Protein AF-A0A7S2XKR5-F1 (afdb_monomer_lite)

Secondary structure (DSSP, 8-state):
-HHHHHHHHHHHHHHHHHHTTBTTHHHHHHHHHHHHHHHHS-----SSS-PPP---TT-HHHHHHHHHHHT---STTSPPP--TT---B----SHHHHHHHHHHHHHHHHHSTTSB-TTT--BHHHHHHHHHHHHHHHHHHHHHH--SSTT-HHHHHHHHHHHHHHHHH--S-HHHHHHHHHHHHHHHHHHHHTEETTEE----S---HHHHS-GGGSTTHHHHHHHH----PPPPSS--THHHHHT-SS----HHHHHHHT-----------S----SS--SS--S-STT--SS-GGGHHHHHHTTGGGSTTTHHHHHHHHHHHT-TTTTTHHHHHHHHHTT--GGG-STTTHHHHHHHHHHHHHHHTHHHHTT-

pLDDT: mean 84.76, std 16.01, range [30.17, 98.88]

Foldseek 3Di:
DVVVVVLVVVLCVLLVCQVLLAECVLVSLLVLLVVCCVQDPPDDDDDDDDDRPNPPPPPPSNVSSLVSLLAGDLDLQFDDDPDPPRFNAYDQFALLNVLSSLLSLLSSLVVFVADARVRHRDHSVVSNVVSVVVLVVSLVCCVVQNALQQLELVSLLSNLQSLLCQLFRDPPCPPSNVSSLVSNLVSLLSQLLQAALLANHDDGPDYDPQQPPDSQSRQNRLLNCVQQVSHPDDHDDDPHSNVSVVVRDRHDHPVVSSVSSPDPDDDDDDDRNGADDDLALDPPDVAGPDPDGLQDPSCLSSCVNSVNCCPLSNVLVSLVVCVVSVCCSYVVVVVQVLVVVVVHHSVNSDPVCNVVCSVCVNVCSCSSCVVVVVVD

Radius of gyration: 22.02 Å; chains: 1; bounding box: 45×70×55 Å

Organism: NCBI:txid420275

Structure (mmCIF, N/CA/C/O backbone):
data_AF-A0A7S2XKR5-F1
#
_entry.id   AF-A0A7S2XKR5-F1
#
loop_
_atom_site.group_PDB
_atom_site.id
_atom_site.type_symbol
_atom_site.label_atom_id
_atom_site.label_alt_id
_atom_site.label_comp_id
_atom_site.label_asym_id
_atom_site.label_entity_id
_atom_site.label_seq_id
_atom_site.pdbx_PDB_ins_code
_atom_site.Cartn_x
_atom_site.Cartn_y
_atom_site.Cartn_z
_atom_site.occupancy
_atom_site.B_iso_or_equiv
_atom_site.auth_seq_id
_atom_site.auth_comp_id
_atom_site.auth_asym_id
_atom_site.auth_atom_id
_atom_site.pdbx_PDB_model_num
ATOM 1 N N . GLU A 1 1 ? 16.674 -12.911 28.841 1.00 35.66 1 GLU A N 1
ATOM 2 C CA . GLU A 1 1 ? 16.712 -11.491 29.253 1.00 35.66 1 GLU A CA 1
ATOM 3 C C . GLU A 1 1 ? 17.075 -10.535 28.113 1.00 35.66 1 GLU A C 1
ATOM 5 O O . GLU A 1 1 ? 16.341 -9.581 27.920 1.00 35.66 1 GLU A O 1
ATOM 10 N N . SER A 1 2 ? 18.117 -10.770 27.301 1.00 37.47 2 SER A N 1
ATOM 11 C CA . SER A 1 2 ? 18.446 -9.859 26.179 1.00 37.47 2 SER A CA 1
ATOM 12 C C . SER A 1 2 ? 17.422 -9.877 25.032 1.00 37.47 2 SER A C 1
ATOM 14 O O . SER A 1 2 ? 17.038 -8.821 24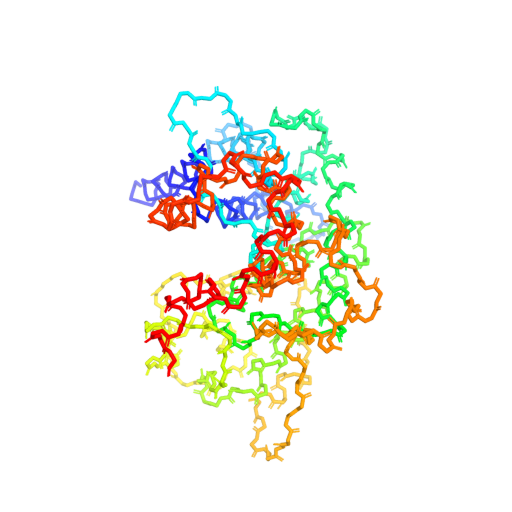.542 1.00 37.47 2 SER A O 1
ATOM 16 N N . ILE A 1 3 ? 16.925 -11.055 24.638 1.00 39.38 3 ILE A N 1
ATOM 17 C CA . ILE A 1 3 ? 15.928 -11.197 23.556 1.00 39.38 3 ILE A CA 1
ATOM 18 C C . ILE A 1 3 ? 14.566 -10.610 23.963 1.00 39.38 3 ILE A C 1
ATOM 20 O O . ILE A 1 3 ? 13.922 -9.947 23.156 1.00 39.38 3 ILE A O 1
ATOM 24 N N . SER A 1 4 ? 14.154 -10.778 25.225 1.00 43.66 4 SER A N 1
ATOM 25 C CA . SER A 1 4 ? 12.878 -10.252 25.731 1.00 43.66 4 SER A CA 1
ATOM 26 C C . SER A 1 4 ? 12.855 -8.719 25.754 1.00 43.66 4 SER A C 1
ATOM 28 O O . SER A 1 4 ? 11.888 -8.119 25.296 1.00 43.66 4 SER A O 1
ATOM 30 N N . VAL A 1 5 ? 13.948 -8.072 26.173 1.00 42.84 5 VAL A N 1
ATOM 31 C CA . VAL A 1 5 ? 14.063 -6.599 26.181 1.00 42.84 5 VAL A CA 1
ATOM 32 C C . VAL A 1 5 ? 14.099 -6.022 24.755 1.00 42.84 5 VAL A C 1
ATOM 34 O O . VAL A 1 5 ? 13.467 -5.000 24.471 1.00 42.84 5 VAL A O 1
ATOM 37 N N . VAL A 1 6 ? 14.782 -6.695 23.820 1.00 50.31 6 VAL A N 1
ATOM 38 C CA . VAL A 1 6 ? 14.779 -6.305 22.397 1.00 50.31 6 VAL A CA 1
ATOM 39 C C . VAL A 1 6 ? 13.386 -6.485 21.779 1.00 50.31 6 VAL A C 1
ATOM 41 O O . VAL A 1 6 ? 12.925 -5.608 21.054 1.00 50.31 6 VAL A O 1
ATOM 44 N N . SER A 1 7 ? 12.666 -7.561 22.113 1.00 59.91 7 SER A N 1
ATOM 45 C CA . SER A 1 7 ? 11.293 -7.771 21.632 1.00 59.91 7 SER A CA 1
ATOM 46 C C . SER A 1 7 ? 10.314 -6.709 22.149 1.00 59.91 7 SER A C 1
ATOM 48 O O . SER A 1 7 ? 9.515 -6.183 21.376 1.00 59.91 7 SER A O 1
ATOM 50 N N . GLU A 1 8 ? 10.432 -6.306 23.418 1.00 61.47 8 GLU A N 1
ATOM 51 C CA . GLU A 1 8 ? 9.549 -5.309 24.027 1.00 61.47 8 GLU A CA 1
ATOM 52 C C . GLU A 1 8 ? 9.801 -3.900 23.469 1.00 61.47 8 GLU A C 1
ATOM 54 O O . GLU A 1 8 ? 8.860 -3.183 23.133 1.00 61.47 8 GLU A O 1
ATOM 59 N N . SER A 1 9 ? 11.068 -3.513 23.288 1.00 71.00 9 SER A N 1
ATOM 60 C CA . SER A 1 9 ? 11.434 -2.244 22.634 1.00 71.00 9 SER A CA 1
ATOM 61 C C . SER A 1 9 ? 10.998 -2.183 21.162 1.00 71.00 9 SER A C 1
ATOM 63 O O . SER A 1 9 ? 10.498 -1.150 20.713 1.00 71.00 9 SER A O 1
ATOM 65 N N . SER A 1 10 ? 11.112 -3.297 20.434 1.00 80.75 10 SER A N 1
ATOM 66 C CA . SER A 1 10 ? 10.665 -3.441 19.043 1.00 80.75 10 SER A CA 1
ATOM 67 C C . SER A 1 10 ? 9.134 -3.373 18.903 1.00 80.75 10 SER A C 1
ATOM 69 O O . SER A 1 10 ? 8.616 -2.747 17.972 1.00 80.75 10 SER A O 1
ATOM 71 N N . LEU A 1 11 ? 8.393 -3.952 19.856 1.00 85.38 11 LEU A N 1
ATOM 72 C CA . LEU A 1 11 ? 6.933 -3.837 19.940 1.00 85.38 11 LEU A CA 1
ATOM 73 C C . LEU A 1 11 ? 6.506 -2.411 20.312 1.00 85.38 11 LEU A C 1
ATOM 75 O O . LEU A 1 11 ? 5.648 -1.836 19.646 1.00 85.38 11 LEU A O 1
ATOM 79 N N . ASN A 1 12 ? 7.136 -1.810 21.327 1.00 89.00 12 ASN A N 1
ATOM 80 C CA . ASN A 1 12 ? 6.877 -0.429 21.748 1.00 89.00 12 ASN A CA 1
ATOM 81 C C . ASN A 1 12 ? 7.039 0.552 20.587 1.00 89.00 12 ASN A C 1
ATOM 83 O O . ASN A 1 12 ? 6.216 1.450 20.415 1.00 89.00 12 ASN A O 1
ATOM 87 N N . TYR A 1 13 ? 8.074 0.366 19.769 1.00 90.44 13 TYR A N 1
ATOM 88 C CA . TYR A 1 13 ? 8.309 1.187 18.590 1.00 90.44 13 TYR A CA 1
ATOM 89 C C . TYR A 1 13 ? 7.157 1.112 17.574 1.00 90.44 13 TYR A C 1
ATOM 91 O O . TYR A 1 13 ? 6.684 2.147 17.113 1.00 90.44 13 TYR A O 1
ATOM 99 N N . ARG A 1 14 ? 6.658 -0.091 17.264 1.00 93.62 14 ARG A N 1
ATOM 100 C CA . ARG A 1 14 ? 5.522 -0.280 16.340 1.00 93.62 14 ARG A CA 1
ATOM 101 C C . ARG A 1 14 ? 4.231 0.302 16.886 1.00 93.62 14 ARG A C 1
ATOM 103 O O . ARG A 1 14 ? 3.585 1.101 16.215 1.00 93.62 14 ARG A O 1
ATOM 110 N N . VAL A 1 15 ? 3.905 -0.048 18.129 1.00 94.69 15 VAL A N 1
ATOM 111 C CA . VAL A 1 15 ? 2.690 0.420 18.802 1.00 94.69 15 VAL A CA 1
ATOM 112 C C . VAL A 1 15 ? 2.695 1.942 18.914 1.00 94.69 15 VAL A C 1
ATOM 114 O O . VAL A 1 15 ? 1.692 2.566 18.597 1.00 94.69 15 VAL A O 1
ATOM 117 N N . SER A 1 16 ? 3.817 2.561 19.296 1.00 94.12 16 SER A N 1
ATOM 118 C CA . SER A 1 16 ? 3.917 4.028 19.363 1.00 94.12 16 SER A CA 1
ATOM 119 C C . SER A 1 16 ? 3.847 4.692 17.989 1.00 94.12 16 SER A C 1
ATOM 121 O O . SER A 1 16 ? 3.195 5.718 17.863 1.00 94.12 16 SER A O 1
ATOM 123 N N . ARG A 1 17 ? 4.445 4.110 16.941 1.00 95.06 17 ARG A N 1
ATOM 124 C CA . ARG A 1 17 ? 4.337 4.628 15.565 1.00 95.06 17 ARG A CA 1
ATOM 125 C C . ARG A 1 17 ? 2.886 4.634 15.074 1.00 95.06 17 ARG A C 1
ATOM 127 O O . ARG A 1 17 ? 2.440 5.644 14.535 1.00 95.06 17 ARG A O 1
ATOM 134 N N . MET A 1 18 ? 2.153 3.545 15.318 1.00 96.81 18 MET A N 1
ATOM 135 C CA . MET A 1 18 ? 0.719 3.439 15.027 1.00 96.81 18 MET A CA 1
ATOM 136 C C . MET A 1 18 ? -0.109 4.399 15.881 1.00 96.81 18 MET A C 1
ATOM 138 O O . MET A 1 18 ? -0.971 5.097 15.356 1.00 96.81 18 MET A O 1
ATOM 142 N N . TYR A 1 19 ? 0.159 4.439 17.189 1.00 95.12 19 TYR A N 1
ATOM 143 C CA . TYR A 1 19 ? -0.555 5.287 18.134 1.00 95.12 19 TYR A CA 1
ATOM 144 C C . TYR A 1 19 ? -0.332 6.761 17.820 1.00 95.12 19 TYR A C 1
ATOM 146 O O . TYR A 1 19 ? -1.290 7.506 17.873 1.00 95.12 19 TYR A O 1
ATOM 154 N N . ASP A 1 20 ? 0.864 7.198 17.444 1.00 95.00 20 ASP A N 1
ATOM 155 C CA . ASP A 1 20 ? 1.173 8.605 17.152 1.00 95.00 20 ASP A CA 1
ATOM 156 C C . ASP A 1 20 ? 0.825 9.022 15.711 1.00 95.00 20 ASP A C 1
ATOM 158 O O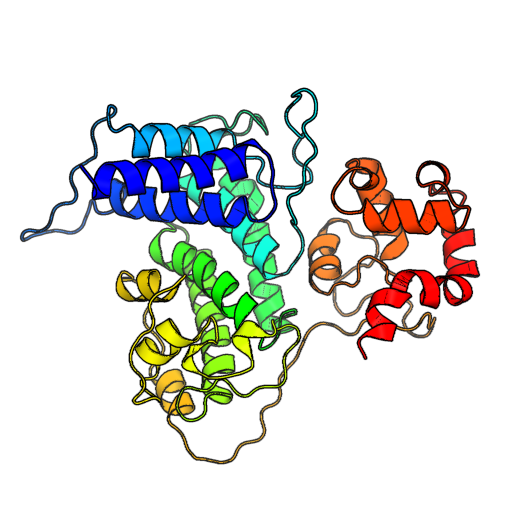 . ASP A 1 20 ? 1.136 10.146 15.325 1.00 95.00 20 ASP A O 1
ATOM 162 N N . LEU A 1 21 ? 0.224 8.131 14.905 1.00 95.44 21 LEU A N 1
ATOM 163 C CA . LEU A 1 21 ? -0.056 8.353 13.478 1.00 95.44 21 LEU A CA 1
ATOM 164 C C . LEU A 1 21 ? 1.171 8.860 12.705 1.00 95.44 21 LEU A C 1
ATOM 166 O O . LEU A 1 21 ? 1.086 9.770 11.885 1.00 95.44 21 LEU A O 1
ATOM 170 N N . ARG A 1 22 ? 2.344 8.290 12.986 1.00 94.25 22 ARG A N 1
ATOM 171 C CA . ARG A 1 22 ? 3.564 8.606 12.235 1.00 94.25 22 ARG A CA 1
ATOM 172 C C . ARG A 1 22 ? 3.586 7.808 10.937 1.00 94.25 22 ARG A C 1
ATOM 174 O O . ARG A 1 22 ? 3.081 6.686 10.899 1.00 94.25 22 ARG A O 1
ATOM 181 N N . ASP A 1 23 ? 4.248 8.359 9.925 1.00 91.38 23 ASP A N 1
ATOM 182 C CA . ASP A 1 23 ? 4.534 7.657 8.676 1.00 91.38 23 ASP A CA 1
ATOM 183 C C . ASP A 1 23 ? 5.102 6.240 8.912 1.00 91.38 23 ASP A C 1
ATOM 185 O O . ASP A 1 23 ? 5.865 6.001 9.860 1.00 91.38 23 ASP A O 1
ATOM 189 N N . GLY A 1 24 ? 4.690 5.280 8.085 1.00 91.56 24 GLY A N 1
ATOM 190 C CA . GLY A 1 24 ? 4.958 3.849 8.259 1.00 91.56 24 GLY A CA 1
ATOM 191 C C . GLY A 1 24 ? 4.169 3.173 9.391 1.00 91.56 24 GLY A C 1
ATOM 192 O O . GLY A 1 24 ? 4.603 2.144 9.921 1.00 91.56 24 GLY A O 1
ATOM 193 N N . GLY A 1 25 ? 3.061 3.771 9.843 1.00 95.69 25 GLY A N 1
ATOM 194 C CA . GLY A 1 25 ? 2.135 3.155 10.801 1.00 95.69 25 GLY A CA 1
ATOM 195 C C . GLY A 1 25 ? 1.452 1.900 10.247 1.00 95.69 25 GLY A C 1
ATOM 196 O O . GLY A 1 25 ? 1.265 0.932 10.976 1.00 95.69 25 GLY A O 1
ATOM 197 N N . ASP A 1 26 ? 1.184 1.883 8.950 1.00 97.06 26 ASP A N 1
ATOM 198 C CA . ASP A 1 26 ? 0.707 0.745 8.168 1.00 97.06 26 ASP A CA 1
ATOM 199 C C . ASP A 1 26 ? 1.726 -0.401 8.106 1.00 97.06 26 ASP A C 1
ATOM 201 O O . ASP A 1 26 ? 1.363 -1.557 8.329 1.00 97.06 26 ASP A O 1
ATOM 205 N N . PHE A 1 27 ? 3.020 -0.101 7.922 1.00 95.44 27 PHE A N 1
ATOM 206 C CA . PHE A 1 27 ? 4.081 -1.115 8.005 1.00 95.44 27 PHE A CA 1
ATOM 207 C C . PHE A 1 27 ? 4.110 -1.764 9.392 1.00 95.44 27 PHE A C 1
ATOM 209 O O . PHE A 1 27 ? 4.247 -2.981 9.521 1.00 95.44 27 PHE A O 1
ATOM 216 N N . ALA A 1 28 ? 3.959 -0.948 10.440 1.00 95.81 28 ALA A N 1
ATOM 217 C CA . ALA A 1 28 ? 3.876 -1.434 11.809 1.00 95.81 28 ALA A CA 1
ATOM 218 C C . ALA A 1 28 ? 2.614 -2.284 12.029 1.00 95.81 28 ALA A C 1
ATOM 220 O O . ALA A 1 28 ? 2.716 -3.346 12.640 1.00 95.81 28 ALA A O 1
ATOM 221 N N . ALA A 1 29 ? 1.459 -1.878 11.497 1.00 97.75 29 ALA A N 1
ATOM 222 C CA . ALA A 1 29 ? 0.230 -2.665 11.562 1.00 97.75 29 ALA A CA 1
ATOM 223 C C . ALA A 1 29 ? 0.403 -4.029 10.876 1.00 97.75 29 ALA A C 1
ATOM 225 O O . ALA A 1 29 ? 0.060 -5.061 11.455 1.00 97.75 29 ALA A O 1
ATOM 226 N N . LEU A 1 30 ? 1.011 -4.055 9.688 1.00 96.38 30 LEU A N 1
ATOM 227 C CA . LEU A 1 30 ? 1.282 -5.287 8.953 1.00 96.38 30 LEU A CA 1
ATOM 228 C C . LEU A 1 30 ? 2.298 -6.188 9.679 1.00 96.38 30 LEU A C 1
ATOM 230 O O . LEU A 1 30 ? 2.096 -7.399 9.741 1.00 96.38 30 LEU A O 1
ATOM 234 N N . ASP A 1 31 ? 3.341 -5.626 10.302 1.00 93.06 31 ASP A N 1
ATOM 235 C CA . ASP A 1 31 ? 4.256 -6.368 11.188 1.00 93.06 31 ASP A CA 1
ATOM 236 C C . ASP A 1 31 ? 3.511 -7.060 12.337 1.00 93.06 31 ASP A C 1
ATOM 238 O O . ASP A 1 31 ? 3.742 -8.243 12.604 1.00 93.06 31 ASP A O 1
ATOM 242 N N . LEU A 1 32 ? 2.606 -6.342 13.010 1.00 93.94 32 LEU A N 1
ATOM 243 C CA . LEU A 1 32 ? 1.805 -6.918 14.090 1.00 93.94 32 LEU A CA 1
ATOM 244 C C . LEU A 1 32 ? 0.859 -8.000 13.569 1.00 93.94 32 LEU A C 1
ATOM 246 O O . LEU A 1 32 ? 0.657 -8.997 14.252 1.00 93.94 32 LEU A O 1
ATOM 250 N N . LEU A 1 33 ? 0.319 -7.859 12.359 1.00 94.81 33 LEU A N 1
ATOM 251 C CA . LEU A 1 33 ? -0.531 -8.885 11.756 1.00 94.81 33 LEU A CA 1
ATOM 252 C C . LEU A 1 33 ? 0.243 -10.161 11.440 1.00 94.81 33 LEU A C 1
ATOM 254 O O . LEU A 1 33 ? -0.222 -11.231 11.811 1.00 94.81 33 LEU A O 1
ATOM 258 N N . TYR A 1 34 ? 1.439 -10.077 10.856 1.00 91.75 34 TYR A N 1
ATOM 259 C CA . TYR A 1 34 ? 2.289 -11.260 10.663 1.00 91.75 34 TYR A CA 1
ATOM 260 C C . TYR A 1 34 ? 2.596 -11.970 11.985 1.00 91.75 34 TYR A C 1
ATOM 262 O O . TYR A 1 34 ? 2.530 -13.197 12.066 1.00 91.75 34 TYR A O 1
ATOM 270 N N . LEU A 1 35 ? 2.880 -11.201 13.039 1.00 88.00 35 LEU A N 1
ATOM 271 C CA . LEU A 1 35 ? 3.084 -11.742 14.379 1.00 88.00 35 LEU A CA 1
ATOM 272 C C . LEU A 1 35 ? 1.817 -12.418 14.918 1.00 88.00 35 LEU A C 1
ATOM 274 O O . LEU A 1 35 ? 1.892 -13.499 15.498 1.00 88.00 35 LEU A O 1
ATOM 278 N N . MET A 1 36 ? 0.657 -11.792 14.736 1.00 87.69 36 MET A N 1
ATOM 279 C CA . MET A 1 36 ? -0.623 -12.328 15.186 1.00 87.69 36 MET A CA 1
ATOM 280 C C . MET A 1 36 ? -0.975 -13.602 14.418 1.00 87.69 36 MET A C 1
ATOM 282 O O . MET A 1 36 ? -1.164 -14.629 15.051 1.00 87.69 36 MET A O 1
ATOM 286 N N . TYR A 1 37 ? -0.976 -13.599 13.085 1.00 86.88 37 TYR A N 1
ATOM 287 C CA . TYR A 1 37 ? -1.291 -14.784 12.278 1.00 86.88 37 TYR A CA 1
ATOM 288 C C . TYR A 1 37 ? -0.300 -15.932 12.499 1.00 86.88 37 TYR A C 1
ATOM 290 O O . TYR A 1 37 ? -0.733 -17.074 12.652 1.00 86.88 37 TYR A O 1
ATOM 298 N N . GLY A 1 38 ? 0.999 -15.639 12.635 1.00 78.94 38 GLY A N 1
ATOM 299 C CA . GLY A 1 38 ? 2.008 -16.648 12.969 1.00 78.94 38 GLY A CA 1
ATOM 300 C C . GLY A 1 38 ? 1.787 -17.323 14.331 1.00 78.94 38 GLY A C 1
ATOM 301 O O . GLY A 1 38 ? 2.129 -18.492 14.494 1.00 78.94 38 GLY A O 1
ATOM 302 N N . ASN A 1 39 ? 1.176 -16.621 15.294 1.00 67.81 39 ASN A N 1
ATOM 303 C CA . ASN A 1 39 ? 0.858 -17.157 16.623 1.00 67.81 39 ASN A CA 1
ATOM 304 C C . ASN A 1 39 ? -0.579 -17.706 16.753 1.00 67.81 39 ASN A C 1
ATOM 306 O O . ASN A 1 39 ? -0.818 -18.581 17.583 1.00 67.81 39 ASN A O 1
ATOM 310 N N . TYR A 1 40 ? -1.538 -17.198 15.971 1.00 56.88 40 TYR A N 1
ATOM 311 C CA . TYR A 1 40 ? -2.970 -17.495 16.107 1.00 56.88 40 TYR A CA 1
ATOM 312 C C . TYR A 1 40 ? -3.503 -18.527 15.114 1.00 56.88 40 TYR A C 1
ATOM 314 O O . TYR A 1 40 ? -4.415 -19.266 15.475 1.00 56.88 40 TYR A O 1
ATOM 322 N N . TYR A 1 41 ? -2.998 -18.558 13.876 1.00 47.84 41 TYR A N 1
ATOM 323 C CA . TYR A 1 41 ? -3.722 -19.180 12.758 1.00 47.84 41 TYR A CA 1
ATOM 324 C C . TYR A 1 41 ? -3.205 -20.555 12.326 1.00 47.84 41 TYR A C 1
ATOM 326 O O . TYR A 1 41 ? -3.822 -21.194 11.478 1.00 47.84 41 TYR A O 1
ATOM 334 N N . ASN A 1 42 ? -2.134 -21.075 12.936 1.00 44.25 42 ASN A N 1
ATOM 335 C CA . ASN A 1 42 ? -1.649 -22.423 12.622 1.00 44.25 42 ASN A CA 1
ATOM 336 C C . ASN A 1 42 ? -2.427 -23.518 13.383 1.00 44.25 42 ASN A C 1
ATOM 338 O O . ASN A 1 42 ? -1.869 -24.341 14.115 1.00 44.25 42 ASN A O 1
ATOM 342 N N . THR A 1 43 ? -3.753 -23.491 13.240 1.00 39.88 43 THR A N 1
ATOM 343 C CA . THR A 1 43 ? -4.680 -24.481 13.789 1.00 39.88 43 THR A CA 1
ATOM 344 C C . THR A 1 43 ? -5.677 -24.894 12.713 1.00 39.88 43 THR A C 1
ATOM 346 O O . THR A 1 43 ? -6.753 -24.318 12.627 1.00 39.88 43 THR A O 1
ATOM 349 N N . GLU A 1 44 ? -5.292 -25.875 11.891 1.00 40.91 44 GLU A N 1
ATOM 350 C CA . GLU A 1 44 ? -6.101 -27.041 11.477 1.00 40.91 44 GLU A CA 1
ATOM 351 C C . GLU A 1 44 ? -5.630 -27.631 10.133 1.00 40.91 44 GLU A C 1
ATOM 353 O O . GLU A 1 44 ? -6.279 -27.530 9.098 1.00 40.91 44 GLU A O 1
ATOM 358 N N . SER A 1 45 ? -4.524 -28.379 10.169 1.00 38.41 45 SER A N 1
ATOM 359 C CA . SER A 1 45 ? -4.434 -29.626 9.406 1.00 38.41 45 SER A CA 1
ATOM 360 C C . SER A 1 45 ? -3.639 -30.676 10.194 1.00 38.41 45 SER A C 1
ATOM 362 O O . SER A 1 45 ? -2.910 -30.382 11.138 1.00 38.41 45 SER A O 1
ATOM 364 N N . ASN A 1 46 ? -3.952 -31.932 9.912 1.00 38.88 46 ASN A N 1
ATOM 365 C CA . ASN A 1 46 ? -3.843 -33.087 10.795 1.00 38.88 46 ASN A CA 1
ATOM 366 C C . ASN A 1 46 ? -2.421 -33.688 10.867 1.00 38.88 46 ASN A C 1
ATOM 368 O O . ASN A 1 46 ? -1.683 -33.654 9.891 1.00 38.88 46 ASN A O 1
ATOM 372 N N . THR A 1 47 ? -2.150 -34.387 11.978 1.00 37.25 47 THR A N 1
ATOM 373 C CA . THR A 1 47 ? -1.106 -35.421 12.193 1.00 37.25 47 THR A CA 1
ATOM 374 C C . THR A 1 47 ? 0.375 -34.992 12.192 1.00 37.25 47 THR A C 1
ATOM 376 O O . THR A 1 47 ? 0.903 -34.499 11.212 1.00 37.25 47 THR A O 1
ATOM 379 N N . ASP A 1 48 ? 1.051 -35.282 13.311 1.00 34.28 48 ASP A N 1
ATOM 380 C CA . ASP A 1 48 ? 2.502 -35.186 13.551 1.00 34.28 48 ASP A CA 1
ATOM 381 C C . ASP A 1 48 ? 3.140 -33.787 13.693 1.00 34.28 48 ASP A C 1
ATOM 383 O O . ASP A 1 48 ? 3.950 -33.327 12.900 1.00 34.28 48 ASP A O 1
ATOM 387 N N . GLY A 1 49 ? 2.937 -33.195 14.875 1.00 35.94 49 GLY A N 1
ATOM 388 C CA . GLY A 1 49 ? 4.120 -32.932 15.706 1.00 35.94 49 GLY A CA 1
ATOM 389 C C . GLY A 1 49 ? 4.768 -31.547 15.727 1.00 35.94 49 GLY A C 1
ATOM 390 O O . GLY A 1 49 ? 5.794 -31.442 16.388 1.00 35.94 49 GLY A O 1
ATOM 391 N N . LEU A 1 50 ? 4.192 -30.487 15.153 1.00 30.17 50 LEU A N 1
ATOM 392 C CA . LEU A 1 50 ? 4.574 -29.102 15.492 1.00 30.17 50 LEU A CA 1
ATOM 393 C C . LEU A 1 50 ? 3.324 -28.221 15.616 1.00 30.17 50 LEU A C 1
ATOM 395 O O . LEU A 1 50 ? 2.797 -27.695 14.646 1.00 30.17 50 LEU A O 1
ATOM 399 N N . ARG A 1 51 ? 2.821 -28.130 16.852 1.00 36.47 51 ARG A N 1
ATOM 400 C CA . ARG A 1 51 ? 1.642 -27.351 17.246 1.00 36.47 51 ARG A CA 1
ATOM 401 C C . ARG A 1 51 ? 2.083 -25.968 17.722 1.00 36.47 51 ARG A C 1
ATOM 403 O O . ARG A 1 51 ? 2.839 -25.890 18.689 1.00 36.47 51 ARG A O 1
ATOM 410 N N . GLY A 1 52 ? 1.565 -24.905 17.110 1.00 36.28 52 GLY A N 1
ATOM 411 C CA . GLY A 1 52 ? 1.562 -23.580 17.724 1.00 36.28 52 GLY A CA 1
ATOM 412 C C . GLY A 1 52 ? 0.651 -23.597 18.952 1.00 36.28 52 GLY A C 1
ATOM 413 O O . GLY A 1 52 ? -0.505 -24.014 18.884 1.00 36.28 52 GLY A O 1
ATOM 414 N N . THR A 1 53 ? 1.185 -23.221 20.108 1.00 35.28 53 THR A N 1
ATOM 415 C CA . THR A 1 53 ? 0.400 -22.968 21.318 1.00 35.28 53 THR A CA 1
ATOM 416 C C . THR A 1 53 ? -0.551 -21.810 21.055 1.00 35.28 53 THR A C 1
ATOM 418 O O . THR A 1 53 ? -0.087 -20.719 20.744 1.00 35.28 53 THR A O 1
ATOM 421 N N . ARG A 1 54 ? -1.862 -22.028 21.239 1.00 42.22 54 ARG A N 1
ATOM 422 C CA . ARG A 1 54 ? -2.833 -20.953 21.479 1.00 42.22 54 ARG A CA 1
ATOM 423 C C . ARG A 1 54 ? -2.258 -20.102 22.606 1.00 42.22 54 ARG A C 1
ATOM 425 O O . ARG A 1 54 ? -2.222 -20.558 23.748 1.00 42.22 54 ARG A O 1
ATOM 432 N N . VAL A 1 55 ? -1.703 -18.948 22.262 1.00 44.53 55 VAL A N 1
ATOM 433 C CA . VAL A 1 55 ? -1.093 -18.059 23.241 1.00 44.53 55 VAL A CA 1
ATOM 434 C C . VAL A 1 55 ? -2.220 -17.616 24.170 1.00 44.53 55 VAL A C 1
ATOM 436 O O . VAL A 1 55 ? -3.249 -17.126 23.709 1.00 44.53 55 VAL A O 1
ATOM 439 N N . GLU A 1 56 ? -2.088 -17.930 25.459 1.00 45.03 56 GLU A N 1
ATOM 440 C CA . GLU A 1 56 ? -3.101 -17.624 26.469 1.00 45.03 56 GLU A CA 1
ATOM 441 C C . GLU A 1 56 ? -3.425 -16.120 26.444 1.00 45.03 56 GLU A C 1
ATOM 443 O O . GLU A 1 56 ? -2.541 -15.308 26.164 1.00 45.03 56 GLU A O 1
ATOM 448 N N . ASP A 1 57 ? -4.660 -15.740 26.800 1.00 46.66 57 ASP A N 1
ATOM 449 C CA . ASP A 1 57 ? -5.159 -14.350 26.930 1.00 46.66 57 ASP A CA 1
ATOM 450 C C . ASP A 1 57 ? -4.351 -13.467 27.933 1.00 46.66 57 ASP A C 1
ATOM 452 O O . ASP A 1 57 ? -4.809 -12.409 28.361 1.00 46.66 57 ASP A O 1
ATOM 456 N N . GLY A 1 58 ? -3.148 -13.891 28.339 1.00 51.88 58 GLY A N 1
ATOM 457 C CA . GLY A 1 58 ? -2.194 -13.185 29.191 1.00 51.88 58 GLY A CA 1
ATOM 458 C C . GLY A 1 58 ? -0.844 -12.852 28.537 1.00 51.88 58 GLY A C 1
ATOM 459 O O . GLY A 1 58 ? -0.003 -12.259 29.213 1.00 51.88 58 GLY A O 1
ATOM 460 N N . ASP A 1 59 ? -0.597 -13.194 27.264 1.00 74.44 59 ASP A N 1
ATOM 461 C CA . ASP A 1 59 ? 0.619 -12.722 26.586 1.00 74.44 59 ASP A CA 1
ATOM 462 C C . ASP A 1 59 ? 0.495 -11.231 26.253 1.00 74.44 59 ASP A C 1
ATOM 464 O O . ASP A 1 59 ? -0.388 -10.772 25.516 1.00 74.44 59 ASP A O 1
ATOM 468 N N . ILE A 1 60 ? 1.410 -10.464 26.838 1.00 77.88 60 ILE A N 1
ATOM 469 C CA . ILE A 1 60 ? 1.496 -9.017 26.698 1.00 77.88 60 ILE A CA 1
ATOM 470 C C . ILE A 1 60 ? 1.724 -8.584 25.246 1.00 77.88 60 ILE A C 1
ATOM 472 O O . ILE A 1 60 ? 1.227 -7.535 24.842 1.00 77.88 60 ILE A O 1
ATOM 476 N N . VAL A 1 61 ? 2.441 -9.375 24.445 1.00 81.44 61 VAL A N 1
ATOM 477 C CA . VAL A 1 61 ? 2.741 -9.056 23.045 1.00 81.44 61 VAL A CA 1
ATOM 478 C C . VAL A 1 61 ? 1.472 -9.133 22.210 1.00 81.44 61 VAL A C 1
ATOM 480 O O . VAL A 1 61 ? 1.135 -8.187 21.497 1.00 81.44 61 VAL A O 1
ATOM 483 N N . VAL A 1 62 ? 0.737 -10.231 22.353 1.00 82.25 62 VAL A N 1
ATOM 484 C CA . VAL A 1 62 ? -0.544 -10.467 21.688 1.00 82.25 62 VAL A CA 1
ATOM 485 C C . VAL A 1 62 ? -1.583 -9.425 22.097 1.00 82.25 62 VAL A C 1
ATOM 487 O O . VAL A 1 62 ? -2.183 -8.775 21.241 1.00 82.25 62 VAL A O 1
ATOM 490 N N . SER A 1 63 ? -1.747 -9.206 23.404 1.00 85.25 63 SER A N 1
ATOM 491 C CA . SER A 1 63 ? -2.764 -8.288 23.931 1.00 85.25 63 SER A CA 1
ATOM 492 C C . SER A 1 63 ? -2.533 -6.856 23.450 1.00 85.25 63 SER A C 1
ATOM 494 O O . SER A 1 63 ? -3.458 -6.197 22.977 1.00 85.25 63 SER A O 1
ATOM 496 N N . ARG A 1 64 ? -1.277 -6.390 23.488 1.00 90.25 64 ARG A N 1
ATOM 497 C CA . ARG A 1 64 ? -0.911 -5.052 23.004 1.00 90.25 64 ARG A CA 1
ATOM 498 C C . ARG A 1 64 ? -0.981 -4.932 21.487 1.00 90.25 64 ARG A C 1
ATOM 500 O O . ARG A 1 64 ? -1.289 -3.854 20.990 1.00 90.25 64 ARG A O 1
ATOM 507 N N . SER A 1 65 ? -0.716 -6.014 20.754 1.00 92.31 65 SER A N 1
ATOM 508 C CA . SER A 1 65 ? -0.868 -6.029 19.296 1.00 92.31 65 SER A CA 1
ATOM 509 C C . SER A 1 65 ? -2.336 -5.908 18.899 1.00 92.31 65 SER A C 1
ATOM 511 O O . SER A 1 65 ? -2.669 -5.070 18.065 1.00 92.31 65 SER A O 1
ATOM 513 N N . LYS A 1 66 ? -3.226 -6.668 19.555 1.00 93.31 66 LYS A N 1
ATOM 514 C CA . LYS A 1 66 ? -4.680 -6.533 19.388 1.00 93.31 66 LYS A CA 1
ATOM 515 C C . LYS A 1 66 ? -5.141 -5.109 19.695 1.00 93.31 66 LYS A C 1
ATOM 517 O O . LYS A 1 66 ? -5.838 -4.513 18.881 1.00 93.31 66 LYS A O 1
ATOM 522 N N . GLU A 1 67 ? -4.738 -4.554 20.838 1.00 95.19 67 GLU A N 1
ATOM 523 C CA . GLU A 1 67 ? -5.102 -3.186 21.223 1.00 95.19 67 GLU A CA 1
ATOM 524 C C . GLU A 1 67 ? -4.630 -2.158 20.187 1.00 95.19 67 GLU A C 1
ATOM 526 O O . GLU A 1 67 ? -5.410 -1.296 19.782 1.00 95.19 67 GLU A O 1
ATOM 531 N N . ALA A 1 68 ? -3.385 -2.266 19.718 1.00 96.94 68 ALA A N 1
ATOM 532 C CA . ALA A 1 68 ? -2.838 -1.361 18.715 1.00 96.94 68 ALA A CA 1
ATOM 533 C C . ALA A 1 68 ? -3.586 -1.451 17.378 1.00 96.94 68 ALA A C 1
ATOM 535 O O . ALA A 1 68 ? -3.897 -0.413 16.804 1.00 96.94 68 ALA A O 1
ATOM 536 N N . LEU A 1 69 ? -3.905 -2.663 16.908 1.00 97.94 69 LEU A N 1
ATOM 537 C CA . LEU A 1 69 ? -4.651 -2.888 15.665 1.00 97.94 69 LEU A CA 1
ATOM 538 C C . LEU A 1 69 ? -6.084 -2.343 15.756 1.00 97.94 69 LEU A C 1
ATOM 540 O O . LEU A 1 69 ? -6.505 -1.592 14.884 1.00 97.94 69 LEU A O 1
ATOM 544 N N . LEU A 1 70 ? -6.815 -2.638 16.838 1.00 97.75 70 LEU A N 1
ATOM 545 C CA . LEU A 1 70 ? -8.191 -2.153 17.014 1.00 97.75 70 LEU A CA 1
ATOM 546 C C . LEU A 1 70 ? -8.276 -0.621 17.082 1.00 97.75 70 LEU A C 1
ATOM 548 O O . LEU A 1 70 ? -9.235 -0.036 16.584 1.00 97.75 70 LEU A O 1
ATOM 552 N N . ASN A 1 71 ? -7.284 0.029 17.698 1.00 97.19 71 ASN A N 1
ATOM 553 C CA . ASN A 1 71 ? -7.240 1.486 17.852 1.00 97.19 71 ASN A CA 1
ATOM 554 C C . ASN A 1 71 ? -6.524 2.207 16.698 1.00 97.19 71 ASN A C 1
ATOM 556 O O . ASN A 1 71 ? -6.358 3.428 16.759 1.00 97.19 71 ASN A O 1
ATOM 560 N N . HIS A 1 72 ? -6.071 1.489 15.670 1.00 97.81 72 HIS A N 1
ATOM 561 C CA . HIS A 1 72 ? -5.377 2.104 14.548 1.00 97.81 72 HIS A CA 1
ATOM 562 C C . HIS A 1 72 ? -6.346 2.860 13.634 1.00 97.81 72 HIS A C 1
ATOM 564 O O . HIS A 1 72 ? -7.456 2.403 13.358 1.00 97.81 72 HIS A O 1
ATOM 570 N N . LYS A 1 73 ? -5.906 4.017 13.132 1.00 97.50 73 LYS A N 1
ATOM 571 C CA . LYS A 1 73 ? -6.563 4.701 12.018 1.00 97.50 73 LYS A CA 1
ATOM 572 C C . LYS A 1 73 ? -6.043 4.079 10.724 1.00 97.50 73 LYS A C 1
ATOM 574 O O . LYS A 1 73 ? -4.853 4.171 10.458 1.00 97.50 73 LYS A O 1
ATOM 579 N N . TYR A 1 74 ? -6.925 3.438 9.959 1.00 97.75 74 TYR A N 1
ATOM 580 C CA . TYR A 1 74 ? -6.540 2.707 8.747 1.00 97.75 74 TYR A CA 1
ATOM 581 C C . TYR A 1 74 ? -6.636 3.534 7.467 1.00 97.75 74 TYR A C 1
ATOM 583 O O . TYR A 1 74 ? -6.003 3.177 6.483 1.00 97.75 74 TYR A O 1
ATOM 591 N N . TRP A 1 75 ? -7.412 4.619 7.446 1.00 97.19 75 TRP A N 1
ATOM 592 C CA . TRP A 1 75 ? -7.543 5.439 6.245 1.00 97.19 75 TRP A CA 1
ATOM 593 C C . TRP A 1 75 ? -7.686 6.924 6.559 1.00 97.19 75 TRP A C 1
ATOM 595 O O . TRP A 1 75 ? -8.240 7.295 7.594 1.00 97.19 75 TRP A O 1
ATOM 605 N N . TYR A 1 76 ? -7.236 7.793 5.649 1.00 94.88 76 TYR A N 1
ATOM 606 C CA . TYR A 1 76 ? -7.248 9.246 5.861 1.00 94.88 76 TYR A CA 1
ATOM 607 C C . TYR A 1 76 ? -8.658 9.813 6.077 1.00 94.88 76 TYR A C 1
ATOM 609 O O . TYR A 1 76 ? -8.814 10.800 6.795 1.00 94.88 76 TYR A O 1
ATOM 617 N N . THR A 1 77 ? -9.685 9.173 5.503 1.00 94.62 77 THR A N 1
ATOM 618 C CA . THR A 1 77 ? -11.088 9.584 5.660 1.00 94.62 77 THR A CA 1
ATOM 619 C C . THR A 1 77 ? -11.678 9.231 7.022 1.00 94.62 77 THR A C 1
ATOM 621 O O . THR A 1 77 ? -12.753 9.727 7.364 1.00 94.62 77 THR A O 1
ATOM 624 N N . ASP A 1 78 ? -11.028 8.343 7.778 1.00 95.50 78 ASP A N 1
ATOM 625 C CA . ASP A 1 78 ? -11.443 8.015 9.135 1.00 95.50 78 ASP A CA 1
ATOM 626 C C . ASP A 1 78 ? -11.098 9.174 10.077 1.00 95.50 78 ASP A C 1
ATOM 628 O O . ASP A 1 78 ? -10.130 9.915 9.884 1.00 95.50 78 ASP A O 1
ATOM 632 N N . LYS A 1 79 ? -11.902 9.356 11.125 1.00 91.81 79 LYS A N 1
ATOM 633 C CA . LYS A 1 79 ? -11.704 10.474 12.045 1.00 91.81 79 LYS A CA 1
ATOM 634 C C . LYS A 1 79 ? -10.382 10.310 12.796 1.00 91.81 79 LYS A C 1
ATOM 636 O O . LYS A 1 79 ? -10.171 9.318 13.488 1.00 91.81 79 LYS A O 1
ATOM 641 N N . THR A 1 80 ? -9.524 11.323 12.730 1.00 92.75 80 THR A N 1
ATOM 642 C CA . THR A 1 80 ? -8.333 11.399 13.581 1.00 92.75 80 THR A CA 1
ATOM 643 C C . THR A 1 80 ? -8.751 11.424 15.062 1.00 92.75 80 THR A C 1
ATOM 645 O O . THR A 1 80 ? -9.608 12.237 15.427 1.00 92.75 80 THR A O 1
ATOM 648 N N . PRO A 1 81 ? -8.204 10.541 15.925 1.00 91.88 81 PRO A N 1
ATOM 649 C CA . PRO A 1 81 ? -8.540 10.517 17.346 1.00 91.88 81 PRO A CA 1
ATOM 650 C C . PRO A 1 81 ? -8.328 11.877 18.013 1.00 91.88 81 PRO A C 1
ATOM 652 O O . PRO A 1 81 ? -7.283 12.497 17.831 1.00 91.88 81 PRO A O 1
ATOM 655 N N . ASP A 1 82 ? -9.300 12.308 18.819 1.00 90.00 82 ASP A N 1
ATOM 656 C CA . ASP A 1 82 ? -9.252 13.585 19.539 1.00 90.00 82 ASP A CA 1
ATOM 657 C C . ASP A 1 82 ? -8.263 13.495 20.709 1.00 90.00 82 ASP A C 1
ATOM 659 O O . ASP A 1 82 ? -8.607 13.114 21.831 1.00 90.00 82 ASP A O 1
ATOM 663 N N . ARG A 1 83 ? -6.991 13.752 20.403 1.00 90.69 83 ARG A N 1
ATOM 664 C CA . ARG A 1 83 ? -5.895 13.798 21.369 1.00 90.69 83 ARG A CA 1
ATOM 665 C C . ARG A 1 83 ? -5.142 15.114 21.193 1.00 90.69 83 ARG A C 1
ATOM 667 O O . ARG A 1 83 ? -4.828 15.463 20.054 1.00 90.69 83 ARG A O 1
ATOM 674 N N . PRO A 1 84 ? -4.817 15.817 22.293 1.00 88.00 84 PRO A N 1
ATOM 675 C CA . PRO A 1 84 ? -4.025 17.038 22.226 1.00 88.00 84 PRO A CA 1
ATOM 676 C C . PRO A 1 84 ? -2.728 16.822 21.442 1.00 88.00 84 PRO A C 1
ATOM 678 O O . PRO A 1 84 ? -2.066 15.800 21.621 1.00 88.00 84 PRO A O 1
ATOM 681 N N . ASP A 1 85 ? -2.391 17.785 20.584 1.00 84.62 85 ASP A N 1
ATOM 682 C CA . ASP A 1 85 ? -1.150 17.835 19.798 1.00 84.62 85 ASP A CA 1
ATOM 683 C C . ASP A 1 85 ? -0.938 16.674 18.804 1.00 84.62 85 ASP A C 1
ATOM 685 O O . ASP A 1 85 ? 0.144 16.534 18.225 1.00 84.62 85 ASP A O 1
ATOM 689 N N . LEU A 1 86 ? -1.960 15.843 18.563 1.00 91.31 86 LEU A N 1
ATOM 690 C CA . LEU A 1 86 ? -1.898 14.805 17.543 1.00 91.31 86 LEU A CA 1
ATOM 691 C C . LEU A 1 86 ? -2.118 15.409 16.155 1.00 91.31 86 LEU A C 1
ATOM 693 O O . LEU A 1 86 ? -3.201 15.892 15.838 1.00 91.31 86 LEU A O 1
ATOM 697 N N . ILE A 1 87 ? -1.109 15.267 15.303 1.00 90.94 87 ILE A N 1
ATOM 698 C CA . ILE A 1 87 ? -1.205 15.525 13.868 1.00 90.94 87 ILE A CA 1
ATOM 699 C C . ILE A 1 87 ? -1.027 14.185 13.167 1.00 90.94 87 ILE A C 1
ATOM 701 O O . ILE A 1 87 ? -0.049 13.483 13.430 1.00 90.94 87 ILE A O 1
ATOM 705 N N . ASP A 1 88 ? -1.966 13.830 12.294 1.00 93.94 88 ASP A N 1
ATOM 706 C CA . ASP A 1 88 ? -1.823 12.657 11.438 1.00 93.94 88 ASP A CA 1
ATOM 707 C C . ASP A 1 88 ? -0.693 12.904 10.434 1.00 93.94 88 ASP A C 1
ATOM 709 O O . ASP A 1 88 ? -0.762 13.824 9.629 1.00 93.94 88 ASP A O 1
ATOM 713 N N . LYS A 1 89 ? 0.380 12.123 10.517 1.00 92.38 89 LYS A N 1
ATOM 714 C CA . LYS A 1 89 ? 1.552 12.217 9.638 1.00 92.38 89 LYS A CA 1
ATOM 715 C C . LYS A 1 89 ? 1.727 10.954 8.804 1.00 92.38 89 LYS A C 1
ATOM 717 O O . LYS A 1 89 ? 2.818 10.720 8.290 1.00 92.38 89 LYS A O 1
ATOM 722 N N . GLN A 1 90 ? 0.702 10.111 8.718 1.00 93.56 90 GLN A N 1
ATOM 723 C CA . GLN A 1 90 ? 0.737 8.937 7.860 1.00 93.56 90 GLN A CA 1
ATOM 724 C C . GLN A 1 90 ? 0.629 9.344 6.395 1.00 93.56 90 GLN A C 1
ATOM 726 O O . GLN A 1 90 ? -0.104 10.276 6.061 1.00 93.56 90 GLN A O 1
ATOM 731 N N . TRP A 1 91 ? 1.332 8.622 5.526 1.00 92.06 91 TRP A N 1
ATOM 732 C CA . TRP A 1 91 ? 1.236 8.778 4.082 1.00 92.06 91 TRP A CA 1
ATOM 733 C C . TRP A 1 91 ? 0.353 7.672 3.498 1.00 92.06 91 TRP A C 1
ATOM 735 O O . TRP A 1 91 ? 0.722 6.507 3.533 1.00 92.06 91 TRP A O 1
ATOM 745 N N . TYR A 1 92 ? -0.835 8.009 2.988 1.00 94.19 92 TYR A N 1
ATOM 746 C CA . TYR A 1 92 ? -1.854 6.996 2.659 1.00 94.19 92 TYR A CA 1
ATOM 747 C C . TYR A 1 92 ? -1.889 6.562 1.193 1.00 94.19 92 TYR A C 1
ATOM 749 O O . TYR A 1 92 ? -2.505 5.552 0.866 1.00 94.19 92 TYR A O 1
ATOM 757 N N . TRP A 1 93 ? -1.312 7.350 0.287 1.00 89.62 93 TRP A N 1
ATOM 758 C CA . TRP A 1 93 ? -1.732 7.320 -1.116 1.00 89.62 93 TRP A CA 1
ATOM 759 C C . TRP A 1 93 ? -0.647 6.986 -2.124 1.00 89.62 93 TRP A C 1
ATOM 761 O O . TRP A 1 93 ? -0.923 7.045 -3.317 1.00 89.62 93 TRP A O 1
ATOM 771 N N . SER A 1 94 ? 0.566 6.638 -1.694 1.00 93.44 94 SER A N 1
ATOM 772 C CA . SER A 1 94 ? 1.476 5.959 -2.619 1.00 93.44 94 SER A CA 1
ATOM 773 C C . SER A 1 94 ? 0.928 4.560 -2.943 1.00 93.44 94 SER A C 1
ATOM 775 O O . SER A 1 94 ? 0.100 4.025 -2.199 1.00 93.44 94 SER A O 1
ATOM 777 N N . GLU A 1 95 ? 1.350 3.976 -4.064 1.00 95.88 95 GLU A N 1
ATOM 778 C CA . GLU A 1 95 ? 0.799 2.703 -4.542 1.00 95.88 95 GLU A CA 1
ATOM 779 C C . GLU A 1 95 ? 0.941 1.582 -3.504 1.00 95.88 95 GLU A C 1
ATOM 781 O O . GLU A 1 95 ? -0.055 0.910 -3.212 1.00 95.88 95 GLU A O 1
ATOM 786 N N . ASN A 1 96 ? 2.130 1.421 -2.911 1.00 96.00 96 ASN A N 1
ATOM 787 C CA . ASN A 1 96 ? 2.346 0.441 -1.848 1.00 96.00 96 ASN A CA 1
ATOM 788 C C . ASN A 1 96 ? 1.513 0.747 -0.589 1.00 96.00 96 ASN A C 1
ATOM 790 O O . ASN A 1 96 ? 0.886 -0.163 -0.050 1.00 96.00 96 ASN A O 1
ATOM 794 N N . HIS A 1 97 ? 1.423 2.010 -0.153 1.00 97.31 97 HIS A N 1
ATOM 795 C CA . HIS A 1 97 ? 0.680 2.374 1.058 1.00 97.31 97 HIS A CA 1
ATOM 796 C C . HIS A 1 97 ? -0.816 2.060 0.943 1.00 97.31 97 HIS A C 1
ATOM 798 O O . HIS A 1 97 ? -1.389 1.506 1.881 1.00 97.31 97 HIS A O 1
ATOM 804 N N . ILE A 1 98 ? -1.440 2.329 -0.212 1.00 97.88 98 ILE A N 1
ATOM 805 C CA . ILE A 1 98 ? -2.850 1.972 -0.459 1.00 97.88 98 ILE A CA 1
ATOM 806 C C . ILE A 1 98 ? -3.061 0.476 -0.202 1.00 97.88 98 ILE A C 1
ATOM 808 O O . ILE A 1 98 ? -3.960 0.081 0.546 1.00 97.88 98 ILE A O 1
ATOM 812 N N . LEU A 1 99 ? -2.203 -0.362 -0.788 1.00 98.62 99 LEU A N 1
ATOM 813 C CA . LEU A 1 99 ? -2.289 -1.805 -0.622 1.00 98.62 99 LEU A CA 1
ATOM 814 C C . LEU A 1 99 ? -2.053 -2.228 0.834 1.00 98.62 99 LEU A C 1
ATOM 816 O O . LEU A 1 99 ? -2.792 -3.070 1.348 1.00 98.62 99 LEU A O 1
ATOM 820 N N . ILE A 1 100 ? -1.043 -1.669 1.502 1.00 98.62 100 ILE A N 1
ATOM 821 C CA . ILE A 1 100 ? -0.656 -2.065 2.863 1.00 98.62 100 ILE A CA 1
ATOM 822 C C . ILE A 1 100 ? -1.740 -1.679 3.865 1.00 98.62 100 ILE A C 1
ATOM 824 O O . ILE A 1 100 ? -2.145 -2.533 4.655 1.00 98.62 100 ILE A O 1
ATOM 828 N N . PHE A 1 101 ? -2.266 -0.452 3.808 1.00 98.62 101 PHE A N 1
ATOM 829 C CA . PHE A 1 101 ? -3.360 -0.018 4.679 1.00 98.62 101 PHE A CA 1
ATOM 830 C C . PHE A 1 101 ? -4.600 -0.892 4.505 1.00 98.62 101 PHE A C 1
ATOM 832 O O . PHE A 1 101 ? -5.129 -1.409 5.490 1.00 98.62 101 PHE A O 1
ATOM 839 N N . HIS A 1 102 ? -5.042 -1.114 3.264 1.00 98.75 102 HIS A N 1
ATOM 840 C CA . HIS A 1 102 ? -6.229 -1.927 3.004 1.00 98.75 102 HIS A CA 1
ATOM 841 C C . HIS A 1 102 ? -6.022 -3.401 3.365 1.00 98.75 102 HIS A C 1
ATOM 843 O O . HIS A 1 102 ? -6.935 -4.033 3.894 1.00 98.75 102 HIS A O 1
ATOM 849 N N . THR A 1 103 ? -4.819 -3.941 3.156 1.00 98.88 103 THR A N 1
ATOM 850 C CA . THR A 1 103 ? -4.464 -5.298 3.595 1.00 98.88 103 THR A CA 1
ATOM 851 C C . THR A 1 103 ? -4.488 -5.400 5.115 1.00 98.88 103 THR A C 1
ATOM 853 O O . THR A 1 103 ? -5.071 -6.334 5.666 1.00 98.88 103 THR A O 1
ATOM 856 N N . ALA A 1 104 ? -3.888 -4.428 5.806 1.00 98.75 104 ALA A N 1
ATOM 857 C CA . ALA A 1 104 ? -3.844 -4.413 7.257 1.00 98.75 104 ALA A CA 1
ATOM 858 C C . ALA A 1 104 ? -5.249 -4.275 7.863 1.00 98.75 104 ALA A C 1
ATOM 860 O O . ALA A 1 104 ? -5.578 -4.977 8.819 1.00 98.75 104 ALA A O 1
ATOM 861 N N . GLU A 1 105 ? -6.096 -3.421 7.286 1.00 98.81 105 GLU A N 1
ATOM 862 C CA . GLU A 1 105 ? -7.490 -3.256 7.702 1.00 98.81 105 GLU A CA 1
ATOM 863 C C . GLU A 1 105 ? -8.295 -4.545 7.489 1.00 98.81 105 GLU A C 1
ATOM 865 O O . GLU A 1 105 ? -8.990 -5.002 8.399 1.00 98.81 105 GLU A O 1
ATOM 870 N N . PHE A 1 106 ? -8.160 -5.170 6.314 1.00 98.88 106 PHE A N 1
ATOM 871 C CA . PHE A 1 106 ? -8.848 -6.416 5.982 1.00 98.88 106 PHE A CA 1
ATOM 872 C C . PHE A 1 106 ? -8.467 -7.542 6.949 1.00 98.88 106 PHE A C 1
ATOM 874 O O . PHE A 1 106 ? -9.336 -8.163 7.564 1.00 98.88 106 PHE A O 1
ATOM 881 N N . LEU A 1 107 ? -7.165 -7.782 7.131 1.00 98.50 107 LEU A N 1
ATOM 882 C CA . LEU A 1 107 ? -6.661 -8.878 7.958 1.00 98.50 107 LEU A CA 1
ATOM 883 C C . LEU A 1 107 ? -6.906 -8.652 9.455 1.00 98.50 107 LEU A C 1
ATOM 885 O O . LEU A 1 107 ? -7.149 -9.626 10.172 1.00 98.50 107 LEU A O 1
ATOM 889 N N . ALA A 1 108 ? -6.885 -7.402 9.933 1.00 98.19 108 ALA A N 1
ATOM 890 C CA . ALA A 1 108 ? -7.293 -7.076 11.300 1.00 98.19 108 ALA A CA 1
ATOM 891 C C . ALA A 1 108 ? -8.796 -7.309 11.503 1.00 98.19 108 ALA A C 1
ATOM 893 O O . ALA A 1 108 ? -9.194 -7.898 12.510 1.00 98.19 108 ALA A O 1
ATOM 894 N N . GLY A 1 109 ? -9.622 -6.909 10.531 1.00 97.94 109 GLY A N 1
ATOM 895 C CA . GLY A 1 109 ? -11.054 -7.196 10.533 1.00 97.94 109 GLY A CA 1
ATOM 896 C C . GLY A 1 109 ? -11.352 -8.698 10.553 1.00 97.94 109 GLY A C 1
ATOM 897 O O . GLY A 1 109 ? -12.237 -9.130 11.290 1.00 97.94 109 GLY A O 1
ATOM 898 N N . GLN A 1 110 ? -10.561 -9.498 9.832 1.00 96.50 110 GLN A N 1
ATOM 899 C CA . GLN A 1 110 ? -10.672 -10.959 9.810 1.00 96.50 110 GLN A CA 1
ATOM 900 C C . GLN A 1 110 ? -10.257 -11.617 11.135 1.00 96.50 110 GLN A C 1
ATOM 902 O O . GLN A 1 110 ? -10.891 -12.585 11.555 1.00 96.50 110 GLN A O 1
ATOM 907 N N . LEU A 1 111 ? -9.230 -11.103 11.823 1.00 94.12 111 LEU A N 1
ATOM 908 C CA . LEU A 1 111 ? -8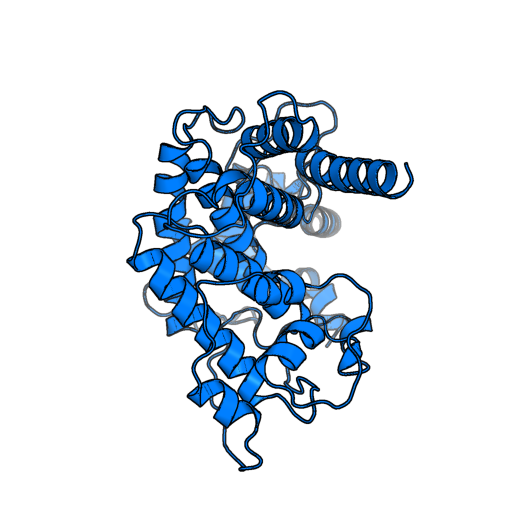.849 -11.599 13.156 1.00 94.12 111 LEU A CA 1
ATOM 909 C C . LEU A 1 111 ? -9.906 -11.283 14.217 1.00 94.12 111 LEU A C 1
ATOM 911 O O . LEU A 1 111 ? -10.100 -12.060 15.153 1.00 94.12 111 LEU A O 1
ATOM 915 N N . PHE A 1 112 ? -10.574 -10.138 14.083 1.00 95.00 112 PHE A N 1
ATOM 916 C CA . PHE A 1 112 ? -11.461 -9.586 15.102 1.00 95.00 112 PHE A CA 1
ATOM 917 C C . PHE A 1 112 ? -12.857 -9.259 14.547 1.00 95.00 112 PHE A C 1
ATOM 919 O O . PHE A 1 112 ? -13.334 -8.131 14.694 1.00 95.00 112 PHE A O 1
ATOM 926 N N . PRO A 1 113 ? -13.565 -10.229 13.935 1.00 94.62 113 PRO A N 1
ATOM 927 C CA . PRO A 1 113 ? -14.752 -9.950 13.123 1.00 94.62 113 PRO A CA 1
ATOM 928 C C . PRO A 1 113 ? -15.902 -9.324 13.919 1.00 94.62 113 PRO A C 1
ATOM 930 O O . PRO A 1 113 ? -16.693 -8.564 13.361 1.00 94.62 113 PRO A O 1
ATOM 933 N N . ASN A 1 114 ? -15.976 -9.616 15.222 1.00 95.44 114 ASN A N 1
ATOM 934 C CA . ASN A 1 114 ? -17.025 -9.136 16.123 1.00 95.44 114 ASN A CA 1
ATOM 935 C C . ASN A 1 114 ? -16.584 -7.971 17.023 1.00 95.44 114 ASN A C 1
ATOM 937 O O . ASN A 1 114 ? -17.434 -7.372 17.682 1.00 95.44 114 ASN A O 1
ATOM 941 N N . ASP A 1 115 ? -15.284 -7.671 17.100 1.00 96.56 115 ASP A N 1
ATOM 942 C CA . ASP A 1 115 ? -14.803 -6.540 17.895 1.00 96.56 115 ASP A CA 1
ATOM 943 C C . ASP A 1 115 ? -15.102 -5.229 17.155 1.00 96.56 115 ASP A C 1
ATOM 945 O O . ASP A 1 115 ? -15.114 -5.177 15.923 1.00 96.56 115 ASP A O 1
ATOM 949 N N . VAL A 1 116 ? -15.344 -4.164 17.919 1.00 98.31 116 VAL A N 1
ATOM 950 C CA . VAL A 1 116 ? -15.571 -2.815 17.389 1.00 98.31 116 VAL A CA 1
ATOM 951 C C . VAL A 1 116 ? -14.256 -2.046 17.398 1.00 98.31 116 VAL A C 1
ATOM 953 O O . VAL A 1 116 ? -13.606 -1.945 18.438 1.00 98.31 116 VAL A O 1
ATOM 956 N N . PHE A 1 117 ? -13.902 -1.467 16.256 1.00 98.25 117 PHE A N 1
ATOM 957 C CA . PHE A 1 117 ? -12.732 -0.615 16.078 1.00 98.25 117 PHE A CA 1
ATOM 958 C C . PHE A 1 117 ? -13.099 0.809 16.520 1.00 98.25 117 PHE A C 1
ATOM 960 O O . PHE A 1 117 ? -13.945 1.442 15.880 1.00 98.25 117 PHE A O 1
ATOM 967 N N . PRO A 1 118 ? -12.521 1.351 17.611 1.00 97.31 118 PRO A N 1
ATOM 968 C CA . PRO A 1 118 ? -12.999 2.607 18.193 1.00 97.31 118 PRO A CA 1
ATOM 969 C C . PRO A 1 118 ? -12.884 3.829 17.274 1.00 97.31 118 PRO A C 1
ATOM 971 O O . PRO A 1 118 ? -13.675 4.759 17.412 1.00 97.31 118 PRO A O 1
ATOM 974 N N . VAL A 1 119 ? -11.929 3.831 16.336 1.00 96.75 119 VAL A N 1
ATOM 975 C CA . VAL A 1 119 ? -11.706 4.950 15.402 1.00 96.75 119 VAL A CA 1
ATOM 976 C C . VAL A 1 119 ? -12.899 5.156 14.464 1.00 96.75 119 VAL A C 1
ATOM 978 O O . VAL A 1 119 ? -13.301 6.291 14.209 1.00 96.75 119 VAL A O 1
ATOM 981 N N . THR A 1 120 ? -13.486 4.068 13.967 1.00 97.75 120 THR A N 1
ATOM 982 C CA . THR A 1 120 ? -14.574 4.097 12.975 1.00 97.75 120 THR A CA 1
ATOM 983 C C . THR A 1 120 ? -15.939 3.774 13.582 1.00 97.75 120 THR A C 1
ATOM 985 O O . THR A 1 120 ? -16.969 4.154 13.026 1.00 97.75 120 THR A O 1
ATOM 988 N N . GLY A 1 121 ? -15.962 3.056 14.709 1.00 98.00 121 GLY A N 1
ATOM 989 C CA . GLY A 1 121 ? -17.164 2.450 15.280 1.00 98.00 121 GLY A CA 1
ATOM 990 C C . GLY A 1 121 ? -17.668 1.224 14.509 1.00 98.00 121 GLY A C 1
ATOM 991 O O . GLY A 1 121 ? -18.741 0.712 14.830 1.00 98.00 121 GLY A O 1
ATOM 992 N N . LEU A 1 122 ? -16.927 0.753 13.501 1.00 98.62 122 LEU A N 1
ATOM 993 C CA . LEU A 1 122 ? -17.271 -0.425 12.709 1.00 98.62 122 LEU A CA 1
ATOM 994 C C . LEU A 1 122 ? -16.781 -1.707 13.390 1.00 98.62 122 LEU A C 1
ATOM 996 O O . LEU A 1 122 ? -15.782 -1.720 14.107 1.00 98.62 122 LEU A O 1
ATOM 1000 N N . THR A 1 123 ? -17.483 -2.807 13.138 1.00 98.69 123 THR A N 1
ATOM 1001 C CA . THR A 1 123 ? -17.011 -4.158 13.476 1.00 98.69 123 THR A CA 1
ATOM 1002 C C . THR A 1 123 ? -15.918 -4.617 12.511 1.00 98.69 123 THR A C 1
ATOM 1004 O O . THR A 1 123 ? -15.858 -4.144 11.372 1.00 98.69 123 THR A O 1
ATOM 1007 N N . GLY A 1 124 ? -15.095 -5.589 12.912 1.00 97.94 124 GLY A N 1
ATOM 1008 C CA . GLY A 1 124 ? -14.094 -6.180 12.016 1.00 97.94 124 GLY A CA 1
ATOM 1009 C C . GLY A 1 124 ? -14.683 -6.723 10.707 1.00 97.94 124 GLY A C 1
ATOM 1010 O O . GLY A 1 124 ? -14.144 -6.464 9.632 1.00 97.94 124 GLY A O 1
ATOM 1011 N N . ALA A 1 125 ? -15.853 -7.367 10.758 1.00 97.88 125 ALA A N 1
ATOM 1012 C CA . ALA A 1 125 ? -16.545 -7.840 9.557 1.00 97.88 125 ALA A CA 1
ATOM 1013 C C . ALA A 1 125 ? -16.976 -6.692 8.619 1.00 97.88 125 ALA A C 1
ATOM 1015 O O . ALA A 1 125 ? -16.935 -6.831 7.395 1.00 97.88 125 ALA A O 1
ATOM 1016 N N . GLN A 1 126 ? -17.367 -5.538 9.171 1.00 98.81 126 GLN A N 1
ATOM 1017 C CA . GLN A 1 126 ? -17.686 -4.347 8.375 1.00 98.81 126 GLN A CA 1
ATOM 1018 C C . GLN A 1 126 ? -16.433 -3.713 7.761 1.00 98.81 126 GLN A C 1
ATOM 1020 O O . GLN A 1 126 ? -16.497 -3.257 6.621 1.00 98.81 126 GLN A O 1
ATOM 1025 N N . HIS A 1 127 ? -15.305 -3.726 8.476 1.00 98.69 127 HIS A N 1
ATOM 1026 C CA . HIS A 1 127 ? -14.010 -3.318 7.932 1.00 98.69 127 HIS A CA 1
ATOM 1027 C C . HIS A 1 127 ? -13.615 -4.182 6.730 1.00 98.69 127 HIS A C 1
ATOM 1029 O O . HIS A 1 127 ? -13.371 -3.636 5.655 1.00 98.69 127 HIS A O 1
ATOM 1035 N N . MET A 1 128 ? -13.680 -5.516 6.847 1.00 98.50 128 MET A N 1
ATOM 1036 C CA . MET A 1 128 ? -13.431 -6.425 5.715 1.00 98.50 128 MET A CA 1
ATOM 1037 C C . MET A 1 128 ? -14.311 -6.086 4.506 1.00 98.50 128 MET A C 1
ATOM 1039 O O . MET A 1 128 ? -13.811 -5.936 3.392 1.00 98.50 128 MET A O 1
ATOM 1043 N N . ALA A 1 129 ? -15.620 -5.920 4.726 1.00 98.69 129 ALA A N 1
ATOM 1044 C CA . ALA A 1 129 ? -16.568 -5.599 3.662 1.00 98.69 129 ALA A CA 1
ATOM 1045 C C . ALA A 1 129 ? -16.286 -4.239 2.995 1.00 98.69 129 ALA A C 1
ATOM 1047 O O . ALA A 1 129 ? -16.502 -4.099 1.791 1.00 98.69 129 ALA A O 1
ATOM 1048 N N . ARG A 1 130 ? -15.793 -3.253 3.758 1.00 98.12 130 ARG A N 1
ATOM 1049 C CA . ARG A 1 130 ? -15.436 -1.915 3.266 1.00 98.12 130 ARG A CA 1
ATOM 1050 C C . ARG A 1 130 ? -14.223 -1.946 2.339 1.00 98.12 130 ARG A C 1
ATOM 1052 O O . ARG A 1 130 ? -14.271 -1.319 1.284 1.00 98.12 130 ARG A O 1
ATOM 1059 N N . VAL A 1 131 ? -13.154 -2.654 2.715 1.00 98.50 131 VAL A N 1
ATOM 1060 C CA . VAL A 1 131 ? -11.874 -2.588 1.980 1.00 98.50 131 VAL A CA 1
ATOM 1061 C C . VAL A 1 131 ? -11.674 -3.682 0.948 1.00 98.50 131 VAL A C 1
ATOM 1063 O O . VAL A 1 131 ? -10.908 -3.476 0.009 1.00 98.50 131 VAL A O 1
ATOM 1066 N N . ARG A 1 132 ? -12.382 -4.815 1.043 1.00 98.62 132 ARG A N 1
ATOM 1067 C CA . ARG A 1 132 ? -12.316 -5.871 0.021 1.00 98.62 132 ARG A CA 1
ATOM 1068 C C . ARG A 1 132 ? -12.483 -5.329 -1.410 1.00 98.62 132 ARG A C 1
ATOM 1070 O O . ARG A 1 132 ? -11.622 -5.627 -2.235 1.00 98.62 132 ARG A O 1
ATOM 1077 N N . PRO A 1 133 ? -13.520 -4.535 -1.753 1.00 98.56 133 PRO A N 1
ATOM 1078 C CA . PRO A 1 133 ? -13.645 -4.008 -3.114 1.00 98.56 133 PRO A CA 1
ATOM 1079 C C . PRO A 1 133 ? -12.494 -3.071 -3.513 1.00 98.56 133 PRO A C 1
ATOM 1081 O O . PRO A 1 133 ? -12.155 -3.019 -4.691 1.00 98.56 133 PRO A O 1
ATOM 1084 N N . LEU A 1 134 ? -11.866 -2.374 -2.559 1.00 98.31 134 LEU A N 1
ATOM 1085 C CA . LEU A 1 134 ? -10.716 -1.499 -2.818 1.00 98.31 134 LEU A CA 1
ATOM 1086 C C . LEU A 1 134 ? -9.452 -2.309 -3.135 1.00 98.31 134 LEU A C 1
ATOM 1088 O O . LEU A 1 134 ? -8.732 -1.969 -4.068 1.00 98.31 134 LEU A O 1
ATOM 1092 N N . LEU A 1 135 ? -9.228 -3.421 -2.425 1.00 98.75 135 LEU A N 1
ATOM 1093 C CA . LEU A 1 135 ? -8.152 -4.371 -2.732 1.00 98.75 135 LEU A CA 1
ATOM 1094 C C . LEU A 1 135 ? -8.323 -4.971 -4.132 1.00 98.75 135 LEU A C 1
ATOM 1096 O O . LEU A 1 135 ? -7.374 -4.992 -4.915 1.00 98.75 135 LEU A O 1
ATOM 1100 N N . ILE A 1 136 ? -9.541 -5.415 -4.469 1.00 98.62 136 ILE A N 1
ATOM 1101 C CA . ILE A 1 136 ? -9.860 -5.940 -5.806 1.00 98.62 136 ILE A CA 1
ATOM 1102 C C . ILE A 1 13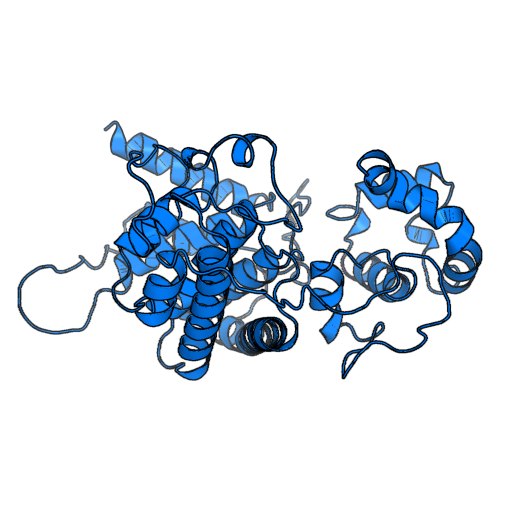6 ? -9.606 -4.878 -6.879 1.00 98.62 136 ILE A C 1
ATOM 1104 O O . ILE A 1 136 ? -8.915 -5.170 -7.855 1.00 98.62 136 ILE A O 1
ATOM 1108 N N . LYS A 1 137 ? -10.084 -3.642 -6.670 1.00 97.50 137 LYS A N 1
ATOM 1109 C CA . LYS A 1 137 ? -9.842 -2.518 -7.585 1.00 97.50 137 LYS A CA 1
ATOM 1110 C C . LYS A 1 137 ? -8.345 -2.274 -7.792 1.00 97.50 137 LYS A C 1
ATOM 1112 O O . LYS A 1 137 ? -7.904 -2.225 -8.935 1.00 97.50 137 LYS A O 1
ATOM 1117 N N . TRP A 1 138 ? -7.561 -2.198 -6.715 1.00 97.69 138 TRP A N 1
ATOM 1118 C CA . TRP A 1 138 ? -6.114 -1.968 -6.790 1.00 97.69 138 TRP A CA 1
ATOM 1119 C C . TRP A 1 138 ? -5.405 -3.045 -7.631 1.00 97.69 138 TRP A C 1
ATOM 1121 O O . TRP A 1 138 ? -4.606 -2.723 -8.512 1.00 97.69 138 TRP A O 1
ATOM 1131 N N . MET A 1 139 ? -5.745 -4.324 -7.425 1.00 97.94 139 MET A N 1
ATOM 1132 C CA . MET A 1 139 ? -5.167 -5.437 -8.193 1.00 97.94 139 MET A CA 1
ATOM 1133 C C . MET A 1 139 ? -5.597 -5.419 -9.665 1.00 97.94 139 MET A C 1
ATOM 1135 O O . MET A 1 139 ? -4.777 -5.661 -10.555 1.00 97.94 139 MET A O 1
ATOM 1139 N N . ASP A 1 140 ? -6.865 -5.106 -9.936 1.00 96.12 140 ASP A N 1
ATOM 1140 C CA . ASP A 1 140 ? -7.381 -4.988 -11.301 1.00 96.12 140 ASP A CA 1
ATOM 1141 C C . ASP A 1 140 ? -6.688 -3.854 -12.064 1.00 96.12 140 ASP A C 1
ATOM 1143 O O . ASP A 1 140 ? -6.335 -4.024 -13.235 1.00 96.12 140 ASP A O 1
ATOM 1147 N N . GLU A 1 141 ? -6.416 -2.730 -11.402 1.00 94.81 141 GLU A N 1
ATOM 1148 C CA . GLU A 1 141 ? -5.639 -1.633 -11.975 1.00 94.81 141 GLU A CA 1
ATOM 1149 C C . GLU A 1 141 ? -4.209 -2.062 -12.314 1.00 94.81 141 GLU A C 1
ATOM 1151 O O . GLU A 1 141 ? -3.791 -1.854 -13.457 1.00 94.81 141 GLU A O 1
ATOM 1156 N N . ARG A 1 142 ? -3.484 -2.723 -11.393 1.00 94.56 142 ARG A N 1
ATOM 1157 C CA . ARG A 1 142 ? -2.113 -3.203 -11.667 1.00 94.56 142 ARG A CA 1
ATOM 1158 C C . ARG A 1 142 ? -2.090 -4.178 -12.841 1.00 94.56 142 ARG A C 1
ATOM 1160 O O . ARG A 1 142 ? -1.252 -4.064 -13.730 1.00 94.56 142 ARG A O 1
ATOM 1167 N N . SER A 1 143 ? -3.069 -5.082 -12.914 1.00 92.06 143 SER A N 1
ATOM 1168 C CA . SER A 1 143 ? -3.157 -6.065 -14.003 1.00 92.06 143 SER A CA 1
ATOM 1169 C C . SER A 1 143 ? -3.391 -5.444 -15.390 1.00 92.06 143 SER A C 1
ATOM 1171 O O . SER A 1 143 ? -3.033 -6.039 -16.407 1.00 92.06 143 SER A O 1
ATOM 1173 N N . ARG A 1 144 ? -3.998 -4.250 -15.458 1.00 91.38 144 ARG A N 1
ATOM 1174 C CA . ARG A 1 144 ? -4.359 -3.578 -16.722 1.00 91.38 144 ARG A CA 1
ATOM 1175 C C . ARG A 1 144 ? -3.393 -2.471 -17.116 1.00 91.38 144 ARG A C 1
ATOM 1177 O O . ARG A 1 144 ? -3.208 -2.206 -18.313 1.00 91.38 144 ARG A O 1
ATOM 1184 N N . PHE A 1 145 ? -2.828 -1.794 -16.125 1.00 92.19 145 PHE A N 1
ATOM 1185 C CA . PHE A 1 145 ? -2.075 -0.556 -16.304 1.00 92.19 145 PHE A CA 1
ATOM 1186 C C . PHE A 1 145 ? -0.636 -0.634 -15.786 1.00 92.19 145 PHE A C 1
ATOM 1188 O O . PHE A 1 145 ? 0.103 0.327 -15.976 1.00 92.19 145 PHE A O 1
ATOM 1195 N N . GLY A 1 146 ? -0.238 -1.780 -15.226 1.00 92.75 146 GLY A N 1
ATOM 1196 C CA . GLY A 1 146 ? 1.064 -1.993 -14.601 1.00 92.75 146 GLY A CA 1
ATOM 1197 C C . GLY A 1 146 ? 1.218 -1.218 -13.298 1.00 92.75 146 GLY A C 1
ATOM 1198 O O . GLY A 1 146 ? 0.266 -0.605 -12.814 1.00 92.75 146 GLY A O 1
ATOM 1199 N N . PHE A 1 147 ? 2.413 -1.272 -12.718 1.00 94.44 147 PHE A N 1
ATOM 1200 C CA . PHE A 1 147 ? 2.739 -0.577 -11.476 1.00 94.44 147 PHE A CA 1
ATOM 1201 C C . PHE A 1 147 ? 3.025 0.913 -11.727 1.00 94.44 147 PHE A C 1
ATOM 1203 O O . PHE A 1 147 ? 3.624 1.303 -12.731 1.00 94.44 147 PHE A O 1
ATOM 1210 N N . ASN A 1 148 ? 2.580 1.763 -10.805 1.00 91.81 148 ASN A N 1
ATOM 1211 C CA . ASN A 1 148 ? 2.889 3.191 -10.769 1.00 91.81 148 ASN A CA 1
ATOM 1212 C C . ASN A 1 148 ? 4.263 3.408 -10.136 1.00 91.81 148 ASN A C 1
ATOM 1214 O O . ASN A 1 148 ? 5.024 4.263 -10.585 1.00 91.81 148 ASN A O 1
ATOM 1218 N N . GLU A 1 149 ? 4.603 2.589 -9.139 1.00 93.38 149 GLU A N 1
ATOM 1219 C CA . GLU A 1 149 ? 5.916 2.523 -8.499 1.00 93.38 149 GLU A CA 1
ATOM 1220 C C . GLU A 1 149 ? 6.846 1.541 -9.243 1.00 93.38 149 GLU A C 1
ATOM 1222 O O . GLU A 1 149 ? 7.630 0.816 -8.630 1.00 93.38 149 GLU A O 1
ATOM 1227 N N . TRP A 1 150 ? 6.745 1.536 -10.579 1.00 93.44 150 TRP A N 1
ATOM 1228 C CA . TRP A 1 150 ? 7.403 0.604 -11.497 1.00 93.44 150 TRP A CA 1
ATOM 1229 C C . TRP A 1 150 ? 8.897 0.426 -11.213 1.00 93.44 150 TRP A C 1
ATOM 1231 O O . TRP A 1 150 ? 9.632 1.398 -10.980 1.00 93.44 150 TRP A O 1
ATOM 1241 N N . ASP A 1 151 ? 9.322 -0.836 -11.219 1.00 94.25 151 ASP A N 1
ATOM 1242 C CA . ASP A 1 151 ? 10.693 -1.307 -11.003 1.00 94.25 151 ASP A CA 1
ATOM 1243 C C . ASP A 1 151 ? 11.416 -0.771 -9.756 1.00 94.25 151 ASP A C 1
ATOM 1245 O O . ASP A 1 151 ? 12.641 -0.885 -9.610 1.00 94.25 151 ASP A O 1
ATOM 1249 N N . SER A 1 152 ? 10.690 -0.156 -8.823 1.00 94.00 152 SER A N 1
ATOM 1250 C CA . SER A 1 152 ? 11.291 0.379 -7.613 1.00 94.00 152 SER A CA 1
ATOM 1251 C C . SER A 1 152 ? 11.644 -0.768 -6.684 1.00 94.00 152 SER A C 1
ATOM 1253 O O . SER A 1 152 ? 10.773 -1.398 -6.099 1.00 94.00 152 SER A O 1
ATOM 1255 N N . GLU A 1 153 ? 12.930 -1.010 -6.462 1.00 91.19 153 GLU A N 1
ATOM 1256 C CA . GLU A 1 153 ? 13.392 -2.051 -5.548 1.00 91.19 153 GLU A CA 1
ATOM 1257 C C . GLU A 1 153 ? 12.923 -1.811 -4.110 1.00 91.19 153 GLU A C 1
ATOM 1259 O O . GLU A 1 153 ? 12.730 -2.744 -3.341 1.00 91.19 153 GLU A O 1
ATOM 1264 N N . VAL A 1 154 ? 12.729 -0.552 -3.734 1.00 91.25 154 VAL A N 1
ATOM 1265 C CA . VAL A 1 154 ? 12.294 -0.218 -2.378 1.00 91.25 154 VAL A CA 1
ATOM 1266 C C . VAL A 1 154 ? 10.793 -0.438 -2.230 1.00 91.25 154 VAL A C 1
ATOM 1268 O O . VAL A 1 154 ? 10.329 -0.899 -1.191 1.00 91.25 154 VAL A O 1
ATOM 1271 N N . TYR A 1 155 ? 10.019 -0.129 -3.269 1.00 93.94 155 TYR A N 1
ATOM 1272 C CA . TYR A 1 155 ? 8.565 -0.232 -3.210 1.00 93.94 155 TYR A CA 1
ATOM 1273 C C . TYR A 1 155 ? 8.030 -1.591 -3.620 1.00 93.94 155 TYR A C 1
ATOM 1275 O O . TYR A 1 155 ? 7.029 -2.025 -3.061 1.00 93.94 155 TYR A O 1
ATOM 1283 N N . TYR A 1 156 ? 8.713 -2.313 -4.502 1.00 94.81 156 TYR A N 1
ATOM 1284 C CA . TYR A 1 156 ? 8.397 -3.709 -4.784 1.00 94.81 156 TYR A CA 1
ATOM 1285 C C . TYR A 1 156 ? 8.638 -4.572 -3.549 1.00 94.81 156 TYR A C 1
ATOM 1287 O O . TYR A 1 156 ? 7.827 -5.448 -3.265 1.00 94.81 156 TYR A O 1
ATOM 1295 N N . ASP A 1 157 ? 9.676 -4.280 -2.758 1.00 93.12 157 ASP A N 1
ATOM 1296 C CA . ASP A 1 157 ? 9.871 -4.917 -1.454 1.00 93.12 157 ASP A CA 1
ATOM 1297 C C . ASP A 1 157 ? 8.650 -4.691 -0.540 1.00 93.12 157 ASP A C 1
ATOM 1299 O O . ASP A 1 157 ? 8.001 -5.649 -0.113 1.00 93.12 157 ASP A O 1
ATOM 1303 N N . LEU A 1 158 ? 8.241 -3.428 -0.368 1.00 93.88 158 LEU A N 1
ATOM 1304 C CA . LEU A 1 158 ? 7.062 -3.053 0.423 1.00 93.88 158 LEU A CA 1
ATOM 1305 C C . LEU A 1 158 ? 5.734 -3.599 -0.120 1.00 93.88 158 LEU A C 1
ATOM 1307 O O . LEU A 1 158 ? 4.850 -3.899 0.674 1.00 93.88 158 LEU A O 1
ATOM 1311 N N . THR A 1 159 ? 5.587 -3.737 -1.438 1.00 96.50 159 THR A N 1
ATOM 1312 C CA . THR A 1 159 ? 4.363 -4.204 -2.118 1.00 96.50 159 THR A CA 1
ATOM 1313 C C . THR A 1 159 ? 4.245 -5.724 -2.100 1.00 96.50 159 THR A C 1
ATOM 1315 O O . THR A 1 159 ? 3.152 -6.265 -1.940 1.00 96.50 159 THR A O 1
ATOM 1318 N N . SER A 1 160 ? 5.367 -6.436 -2.220 1.00 96.69 160 SER A N 1
ATOM 1319 C CA . SER A 1 160 ? 5.392 -7.903 -2.234 1.00 96.69 160 SER A CA 1
ATOM 1320 C C . SER A 1 160 ? 4.843 -8.498 -0.933 1.00 96.69 160 SER A C 1
ATOM 1322 O O . SER A 1 160 ? 4.148 -9.516 -0.928 1.00 96.69 160 SER A O 1
ATOM 1324 N N . ARG A 1 161 ? 5.095 -7.807 0.178 1.00 94.62 161 ARG A N 1
ATOM 1325 C CA . ARG A 1 161 ? 4.744 -8.225 1.526 1.00 94.62 161 ARG A CA 1
ATOM 1326 C C . ARG A 1 161 ? 3.229 -8.281 1.809 1.00 94.62 161 ARG A C 1
ATOM 1328 O O . ARG A 1 161 ? 2.760 -9.343 2.208 1.00 94.62 161 ARG A O 1
ATOM 1335 N N . PRO A 1 162 ? 2.421 -7.216 1.646 1.00 97.88 162 PRO A N 1
ATOM 1336 C CA . PRO A 1 162 ? 0.970 -7.299 1.825 1.00 97.88 162 PRO A CA 1
ATOM 1337 C C . PRO A 1 162 ? 0.313 -8.285 0.846 1.00 97.88 162 PRO A C 1
ATOM 1339 O O . PRO A 1 162 ? -0.606 -8.993 1.251 1.00 97.88 162 PRO A O 1
ATOM 1342 N N . LEU A 1 163 ? 0.805 -8.408 -0.397 1.00 98.44 163 LEU A N 1
ATOM 1343 C CA . LEU A 1 163 ? 0.313 -9.429 -1.335 1.00 98.44 163 LEU A CA 1
ATOM 1344 C C . LEU A 1 163 ? 0.540 -10.834 -0.782 1.00 98.44 163 LEU A C 1
ATOM 1346 O O . LEU A 1 163 ? -0.387 -11.642 -0.753 1.00 98.44 163 LEU A O 1
ATOM 1350 N N . LEU A 1 164 ? 1.749 -11.112 -0.284 1.00 97.50 164 LEU A N 1
ATOM 1351 C CA . LEU A 1 164 ? 2.047 -12.379 0.373 1.00 97.50 164 LEU A CA 1
ATOM 1352 C C . LEU A 1 164 ? 1.138 -12.597 1.589 1.00 97.50 164 LEU A C 1
ATOM 1354 O O . LEU A 1 164 ? 0.606 -13.691 1.749 1.00 97.50 164 LEU A O 1
ATOM 1358 N N . ALA A 1 165 ? 0.918 -11.577 2.422 1.00 96.81 165 ALA A N 1
ATOM 1359 C CA . ALA A 1 165 ? 0.034 -11.677 3.584 1.00 96.81 165 ALA A CA 1
ATOM 1360 C C . ALA A 1 165 ? -1.400 -12.064 3.185 1.00 96.81 165 ALA A C 1
ATOM 1362 O O . ALA A 1 165 ? -1.981 -12.955 3.800 1.00 96.81 165 ALA A O 1
ATOM 1363 N N . LEU A 1 166 ? -1.955 -11.454 2.132 1.00 98.31 166 LEU A N 1
ATOM 1364 C CA . LEU A 1 166 ? -3.274 -11.813 1.600 1.00 98.31 166 LEU A CA 1
ATOM 1365 C C . LEU A 1 166 ? -3.303 -13.243 1.049 1.00 98.31 166 LEU A C 1
ATOM 1367 O O . LEU A 1 166 ? -4.299 -13.941 1.222 1.00 98.31 166 LEU A O 1
ATOM 1371 N N . VAL A 1 167 ? -2.224 -13.701 0.410 1.00 97.69 167 VAL A N 1
ATOM 1372 C CA . VAL A 1 167 ? -2.136 -15.085 -0.081 1.00 97.69 167 VAL A CA 1
ATOM 1373 C C . VAL A 1 167 ? -2.105 -16.091 1.071 1.00 97.69 167 VAL A C 1
ATOM 1375 O O . VAL A 1 167 ? -2.758 -17.126 0.987 1.00 97.69 167 VAL A O 1
ATOM 1378 N N . GLN A 1 168 ? -1.359 -15.792 2.134 1.00 93.94 168 GLN A N 1
ATOM 1379 C CA . GLN A 1 168 ? -1.146 -16.704 3.261 1.00 93.94 168 GLN A CA 1
ATOM 1380 C C . GLN A 1 168 ? -2.318 -16.731 4.242 1.00 93.94 168 GLN A C 1
ATOM 1382 O O . GLN A 1 168 ? -2.622 -17.772 4.817 1.00 93.94 168 GLN A O 1
ATOM 1387 N N . PHE A 1 169 ? -2.935 -15.577 4.495 1.00 95.06 169 PHE A N 1
ATOM 1388 C CA . PHE A 1 169 ? -3.777 -15.401 5.678 1.00 95.06 169 PHE A CA 1
ATOM 1389 C C . PHE A 1 169 ? -5.252 -15.180 5.376 1.00 95.06 169 PHE A C 1
ATOM 1391 O O . PHE A 1 169 ? -6.061 -15.319 6.288 1.00 95.06 169 PHE A O 1
ATOM 1398 N N . THR A 1 170 ? -5.633 -14.841 4.145 1.00 95.44 170 THR A N 1
ATOM 1399 C CA . THR A 1 170 ? -7.047 -14.673 3.788 1.00 95.44 170 THR A CA 1
ATOM 1400 C C . THR A 1 170 ? -7.790 -16.009 3.834 1.00 95.44 170 THR A C 1
ATOM 1402 O O . THR A 1 170 ? -7.353 -16.997 3.245 1.00 95.44 170 THR A O 1
ATOM 1405 N N . VAL A 1 171 ? -8.944 -16.026 4.505 1.00 91.94 171 VAL A N 1
ATOM 1406 C CA . VAL A 1 171 ? -9.800 -17.210 4.660 1.00 91.94 171 VAL A CA 1
ATOM 1407 C C . VAL A 1 171 ? -11.108 -17.012 3.897 1.00 91.94 171 VAL A C 1
ATOM 1409 O O . VAL A 1 171 ? -11.679 -15.925 3.900 1.00 91.94 171 VAL A O 1
ATOM 1412 N N . ASP A 1 172 ? -11.583 -18.074 3.241 1.00 90.50 172 ASP A N 1
ATOM 1413 C CA . ASP A 1 172 ? -12.873 -18.128 2.534 1.00 90.50 172 ASP A CA 1
ATOM 1414 C C . ASP A 1 172 ? -13.087 -17.063 1.429 1.00 90.50 172 ASP A C 1
ATOM 1416 O O . ASP A 1 172 ? -14.219 -16.807 1.018 1.00 90.50 172 ASP A O 1
ATOM 1420 N N . ASP A 1 173 ? -12.012 -16.485 0.878 1.00 96.31 173 ASP A N 1
ATOM 1421 C CA . ASP A 1 173 ? -12.065 -15.526 -0.237 1.00 96.31 173 ASP A CA 1
ATOM 1422 C C . ASP A 1 173 ? -11.079 -15.890 -1.356 1.00 96.31 173 ASP A C 1
ATOM 1424 O O . ASP A 1 173 ? -10.008 -15.306 -1.531 1.00 96.31 173 ASP A O 1
ATOM 1428 N N . THR A 1 174 ? -11.464 -16.897 -2.142 1.00 97.00 174 THR A N 1
ATOM 1429 C CA . THR A 1 174 ? -10.636 -17.433 -3.229 1.00 97.00 174 THR A CA 1
ATOM 1430 C C . THR A 1 174 ? -10.277 -16.385 -4.283 1.00 97.00 174 THR A C 1
ATOM 1432 O O . THR A 1 174 ? -9.177 -16.435 -4.825 1.00 97.00 174 THR A O 1
ATOM 1435 N N . GLU A 1 175 ? -11.170 -15.438 -4.580 1.00 98.31 175 GLU A N 1
ATOM 1436 C CA . GLU A 1 175 ? -10.909 -14.399 -5.581 1.00 98.31 175 GLU A CA 1
ATOM 1437 C C . GLU A 1 175 ? -9.789 -13.457 -5.124 1.00 98.31 175 GLU A C 1
ATOM 1439 O O . GLU A 1 175 ? -8.855 -13.205 -5.889 1.00 98.31 175 GLU A O 1
ATOM 1444 N N . LEU A 1 176 ? -9.864 -12.968 -3.881 1.00 98.50 176 LEU A N 1
ATOM 1445 C CA . LEU A 1 176 ? -8.854 -12.078 -3.308 1.00 98.50 176 LEU A CA 1
ATOM 1446 C C . LEU A 1 176 ? -7.492 -12.774 -3.236 1.00 98.50 176 LEU A C 1
ATOM 1448 O O . LEU A 1 176 ? -6.498 -12.215 -3.701 1.00 98.50 176 LEU A O 1
ATOM 1452 N N . THR A 1 177 ? -7.445 -14.010 -2.736 1.00 98.00 177 THR A N 1
ATOM 1453 C CA . THR A 1 177 ? -6.210 -14.806 -2.667 1.00 98.00 177 THR A CA 1
ATOM 1454 C C . THR A 1 177 ? -5.613 -15.048 -4.058 1.00 98.00 177 THR A C 1
ATOM 1456 O O . THR A 1 177 ? -4.415 -14.846 -4.257 1.00 98.00 177 THR A O 1
ATOM 1459 N N . GLN A 1 178 ? -6.431 -15.428 -5.048 1.00 97.88 178 GLN A N 1
ATOM 1460 C CA . GLN A 1 178 ? -5.960 -15.687 -6.414 1.00 97.88 178 GLN A CA 1
ATOM 1461 C C . GLN A 1 178 ? -5.425 -14.427 -7.090 1.00 97.88 178 GLN A C 1
ATOM 1463 O O . GLN A 1 178 ? -4.320 -14.457 -7.629 1.00 97.88 178 GLN A O 1
ATOM 1468 N N . LYS A 1 179 ? -6.163 -13.312 -7.039 1.00 98.44 179 LYS A N 1
ATOM 1469 C CA . LYS A 1 179 ? -5.695 -12.041 -7.610 1.00 98.44 179 LYS A CA 1
ATOM 1470 C C . LYS A 1 179 ? -4.421 -11.555 -6.918 1.00 98.44 179 LYS A C 1
ATOM 1472 O O . LYS A 1 179 ? -3.503 -11.127 -7.611 1.00 98.44 179 LYS A O 1
ATOM 1477 N N . SER A 1 180 ? -4.323 -11.706 -5.595 1.00 98.50 180 SER A N 1
ATOM 1478 C CA . SER A 1 180 ? -3.111 -11.340 -4.846 1.00 98.50 180 SER A CA 1
ATOM 1479 C C . SER A 1 180 ? -1.905 -12.152 -5.318 1.00 98.50 180 SER A C 1
ATOM 1481 O O . SER A 1 180 ? -0.852 -11.583 -5.593 1.00 98.50 180 SER A O 1
ATOM 1483 N N . SER A 1 181 ? -2.079 -13.468 -5.503 1.00 98.19 181 SER A N 1
ATOM 1484 C CA . SER A 1 181 ? -1.037 -14.342 -6.054 1.00 98.19 181 SER A CA 1
ATOM 1485 C C . SER A 1 181 ? -0.648 -13.944 -7.477 1.00 98.19 181 SER A C 1
ATOM 1487 O O . SER A 1 181 ? 0.534 -13.893 -7.786 1.00 98.19 181 SER A O 1
ATOM 1489 N N . MET A 1 182 ? -1.620 -13.630 -8.338 1.00 97.88 182 MET A N 1
ATOM 1490 C CA . MET A 1 182 ? -1.352 -13.235 -9.725 1.00 97.88 182 MET A CA 1
ATOM 1491 C C . MET A 1 182 ? -0.593 -11.908 -9.817 1.00 97.88 182 MET A C 1
ATOM 1493 O O . MET A 1 182 ? 0.301 -11.777 -10.645 1.00 97.88 182 MET A O 1
ATOM 1497 N N . VAL A 1 183 ? -0.927 -10.917 -8.987 1.00 97.81 183 VAL A N 1
ATOM 1498 C CA . VAL A 1 183 ? -0.191 -9.642 -8.971 1.00 97.81 183 VAL A CA 1
ATOM 1499 C C . VAL A 1 183 ? 1.209 -9.824 -8.382 1.00 97.81 183 VAL A C 1
ATOM 1501 O O . VAL A 1 183 ? 2.154 -9.211 -8.871 1.00 97.81 183 VAL A O 1
ATOM 1504 N N . LEU A 1 184 ? 1.370 -10.708 -7.394 1.00 97.50 184 LEU A N 1
ATOM 1505 C CA . LEU A 1 184 ? 2.686 -11.074 -6.871 1.00 97.50 184 LEU A CA 1
ATOM 1506 C C . LEU A 1 184 ? 3.545 -11.780 -7.936 1.00 97.50 184 LEU A C 1
ATOM 1508 O O . LEU A 1 184 ? 4.730 -11.481 -8.060 1.00 97.50 184 LEU A O 1
ATOM 1512 N N . ASP A 1 185 ? 2.938 -12.641 -8.760 1.00 97.81 185 ASP A N 1
ATOM 1513 C CA . ASP A 1 185 ? 3.598 -13.250 -9.920 1.00 97.81 185 ASP A CA 1
ATOM 1514 C C . ASP A 1 185 ? 4.047 -12.190 -10.938 1.00 97.81 185 ASP A C 1
ATOM 1516 O O . ASP A 1 185 ? 5.161 -12.279 -11.446 1.00 97.81 185 ASP A O 1
ATOM 1520 N N . LEU A 1 186 ? 3.215 -11.179 -11.224 1.00 95.69 186 LEU A N 1
ATOM 1521 C CA . LEU A 1 186 ? 3.590 -10.069 -12.111 1.00 95.69 186 LEU A CA 1
ATOM 1522 C C . LEU A 1 186 ? 4.778 -9.279 -11.550 1.00 95.69 186 LEU A C 1
ATOM 1524 O O . LEU A 1 186 ? 5.752 -9.073 -12.262 1.00 95.69 186 LEU A O 1
ATOM 1528 N N . LEU A 1 187 ? 4.750 -8.929 -10.261 1.00 96.25 187 LEU A N 1
ATOM 1529 C CA . LEU A 1 187 ? 5.858 -8.230 -9.600 1.00 96.25 187 LEU A CA 1
ATOM 1530 C C . LEU A 1 187 ? 7.167 -9.029 -9.697 1.00 96.25 187 LEU A C 1
ATOM 1532 O O . LEU A 1 187 ? 8.226 -8.479 -9.997 1.00 96.25 187 LEU A O 1
ATOM 1536 N N . PHE A 1 188 ? 7.119 -10.342 -9.465 1.00 96.69 188 PHE A N 1
ATOM 1537 C CA . PHE A 1 188 ? 8.305 -11.190 -9.598 1.00 96.69 188 PHE A CA 1
ATOM 1538 C C . PHE A 1 188 ? 8.737 -11.414 -11.041 1.00 96.69 188 PHE A C 1
ATOM 1540 O O . PHE A 1 188 ? 9.925 -11.645 -11.276 1.00 96.69 188 PHE A O 1
ATOM 1547 N N . LEU A 1 189 ? 7.815 -11.340 -11.996 1.00 96.00 189 LEU A N 1
ATOM 1548 C CA . LEU A 1 189 ? 8.155 -11.335 -13.408 1.00 96.00 189 LEU A CA 1
ATOM 1549 C C . LEU A 1 189 ? 8.928 -10.066 -13.780 1.00 96.00 189 LEU A C 1
ATOM 1551 O O . LEU A 1 189 ? 10.008 -10.217 -14.345 1.00 96.00 189 LEU A O 1
ATOM 1555 N N . ASP A 1 190 ? 8.460 -8.878 -13.390 1.00 94.94 190 ASP A N 1
ATOM 1556 C CA . ASP A 1 190 ? 9.163 -7.601 -13.616 1.00 94.94 190 ASP A CA 1
ATOM 1557 C C . ASP A 1 190 ? 10.597 -7.658 -13.052 1.00 94.94 190 ASP A C 1
ATOM 1559 O O . ASP A 1 190 ? 11.576 -7.368 -13.745 1.00 94.94 190 ASP A O 1
ATOM 1563 N N . VAL A 1 191 ? 10.758 -8.143 -11.811 1.00 95.00 191 VAL A N 1
ATOM 1564 C CA . VAL A 1 191 ? 12.096 -8.314 -11.216 1.00 95.00 191 VAL A CA 1
ATOM 1565 C C . VAL A 1 191 ? 12.919 -9.352 -11.967 1.00 95.00 191 VAL A C 1
ATOM 1567 O O . VAL A 1 191 ? 14.096 -9.112 -12.230 1.00 95.00 191 VAL A O 1
ATOM 1570 N N . GLY A 1 192 ? 12.332 -10.498 -12.316 1.00 95.12 192 GLY A N 1
ATOM 1571 C CA . GLY A 1 192 ? 13.016 -11.575 -13.026 1.00 95.12 192 GLY A CA 1
ATOM 1572 C C . GLY A 1 192 ? 13.515 -11.156 -14.410 1.00 95.12 192 GLY A C 1
ATOM 1573 O O . GLY A 1 192 ? 14.636 -11.501 -14.776 1.00 95.12 192 GLY A O 1
ATOM 1574 N N . LEU A 1 193 ? 12.731 -10.372 -15.152 1.00 94.62 193 LEU A N 1
ATOM 1575 C CA . LEU A 1 193 ? 13.090 -9.836 -16.472 1.00 94.62 193 LEU A CA 1
ATOM 1576 C C . LEU A 1 193 ? 14.313 -8.911 -16.423 1.00 94.62 193 LEU A C 1
ATOM 1578 O O . LEU A 1 193 ? 15.086 -8.833 -17.380 1.00 94.62 193 LEU A O 1
ATOM 1582 N N . HIS A 1 194 ? 14.524 -8.268 -15.280 1.00 93.56 194 HIS A N 1
ATOM 1583 C CA . HIS A 1 194 ? 15.557 -7.261 -15.068 1.00 93.56 194 HIS A CA 1
ATOM 1584 C C . HIS A 1 194 ? 16.663 -7.700 -14.104 1.00 93.56 194 HIS A C 1
ATOM 1586 O O . HIS A 1 194 ? 17.515 -6.889 -13.711 1.00 93.56 194 HIS A O 1
ATOM 1592 N N . LEU A 1 195 ? 16.670 -8.970 -13.702 1.00 92.25 195 LEU A N 1
ATOM 1593 C CA . LEU A 1 195 ? 17.674 -9.508 -12.802 1.00 92.25 195 LEU A CA 1
ATOM 1594 C C . LEU A 1 195 ? 18.916 -9.920 -13.591 1.00 92.25 195 LEU A C 1
ATOM 1596 O O . LEU A 1 195 ? 18.863 -10.737 -14.504 1.00 92.25 195 LEU A O 1
ATOM 1600 N N . HIS A 1 196 ? 20.073 -9.389 -13.206 1.00 89.50 196 HIS A N 1
ATOM 1601 C CA . HIS A 1 196 ? 21.355 -9.818 -13.750 1.00 89.50 196 HIS A CA 1
ATOM 1602 C C . HIS A 1 196 ? 22.333 -10.112 -12.619 1.00 89.50 196 HIS A C 1
ATOM 1604 O O . HIS A 1 196 ? 22.821 -9.194 -11.957 1.00 89.50 196 HIS A O 1
ATOM 1610 N N . ARG A 1 197 ? 22.651 -11.395 -12.399 1.00 87.81 197 ARG A N 1
ATOM 1611 C CA . ARG A 1 197 ? 23.589 -11.839 -11.348 1.00 87.81 197 ARG A CA 1
ATOM 1612 C C . ARG A 1 197 ? 23.203 -11.337 -9.946 1.00 87.81 197 ARG A C 1
ATOM 1614 O O . ARG A 1 197 ? 24.046 -10.872 -9.178 1.00 87.81 197 ARG A O 1
ATOM 1621 N N . GLY A 1 198 ? 21.902 -11.358 -9.656 1.00 86.50 198 GLY A N 1
ATOM 1622 C CA . GLY A 1 198 ? 21.298 -10.836 -8.427 1.00 86.50 198 GLY A CA 1
ATOM 1623 C C . GLY A 1 198 ? 21.148 -9.315 -8.365 1.00 86.50 198 GLY A C 1
ATOM 1624 O O . GLY A 1 198 ? 20.587 -8.809 -7.400 1.00 86.50 198 GLY A O 1
ATOM 1625 N N . ASN A 1 199 ? 21.625 -8.571 -9.365 1.00 89.69 199 ASN A N 1
ATOM 1626 C CA . ASN A 1 199 ? 21.385 -7.138 -9.456 1.00 89.69 199 ASN A CA 1
ATOM 1627 C C . ASN A 1 199 ? 20.094 -6.872 -10.231 1.00 89.69 199 ASN A C 1
ATOM 1629 O O . ASN A 1 199 ? 20.045 -7.124 -11.434 1.00 89.69 199 ASN A O 1
ATOM 1633 N N . PHE A 1 200 ? 19.079 -6.328 -9.565 1.00 91.81 200 PHE A N 1
ATOM 1634 C CA . PHE A 1 200 ? 17.875 -5.835 -10.229 1.00 91.81 200 PHE A CA 1
ATOM 1635 C C . PHE A 1 200 ? 18.214 -4.517 -10.940 1.00 91.81 200 PHE A C 1
ATOM 1637 O O . PHE A 1 200 ? 18.371 -3.478 -10.297 1.00 91.81 200 PHE A O 1
ATOM 1644 N N . GLY A 1 201 ? 18.440 -4.588 -12.254 1.00 88.69 201 GLY A N 1
ATOM 1645 C CA . GLY A 1 201 ? 19.123 -3.573 -13.061 1.00 88.69 201 GLY A CA 1
ATOM 1646 C C . GLY A 1 201 ? 18.226 -2.768 -14.001 1.00 88.69 201 GLY A C 1
ATOM 1647 O O . GLY A 1 201 ? 18.673 -2.434 -15.093 1.00 88.69 201 GLY A O 1
ATOM 1648 N N . ALA A 1 202 ? 16.992 -2.469 -13.603 1.00 88.88 202 ALA A N 1
ATOM 1649 C CA . ALA A 1 202 ? 16.059 -1.672 -14.396 1.00 88.88 202 ALA A CA 1
ATOM 1650 C C . ALA A 1 202 ? 16.179 -0.160 -14.133 1.00 88.88 202 ALA A C 1
ATOM 1652 O O . ALA A 1 202 ? 16.574 0.270 -13.036 1.00 88.88 202 ALA A O 1
ATOM 1653 N N . THR A 1 203 ? 15.769 0.646 -15.121 1.00 89.88 203 THR A N 1
ATOM 1654 C CA . THR A 1 203 ? 15.237 1.992 -14.841 1.00 89.88 203 THR A CA 1
ATOM 1655 C C . THR A 1 203 ? 14.067 1.863 -13.868 1.00 89.88 203 THR A C 1
ATOM 1657 O O . THR A 1 203 ? 13.467 0.805 -13.815 1.00 89.88 203 THR A O 1
ATOM 1660 N N . ARG A 1 204 ? 13.760 2.881 -13.062 1.00 89.50 204 ARG A N 1
ATOM 1661 C CA . ARG A 1 204 ? 12.706 2.753 -12.043 1.00 89.50 204 ARG A CA 1
ATOM 1662 C C . ARG A 1 204 ? 12.075 4.076 -11.673 1.00 89.50 204 ARG A C 1
ATOM 1664 O O . ARG A 1 204 ? 12.752 5.105 -11.719 1.00 89.50 204 ARG A O 1
ATOM 1671 N N . GLY A 1 205 ? 10.825 4.024 -11.221 1.00 87.25 205 GLY A N 1
ATOM 1672 C CA . GLY A 1 205 ? 10.064 5.197 -10.793 1.00 87.25 205 GLY A CA 1
ATOM 1673 C C . GLY A 1 205 ? 10.593 5.832 -9.505 1.00 87.25 205 GLY A C 1
ATOM 1674 O O . GLY A 1 205 ? 10.487 7.044 -9.328 1.00 87.25 205 GLY A O 1
ATOM 1675 N N . ARG A 1 206 ? 11.206 5.044 -8.608 1.00 87.06 206 ARG A N 1
ATOM 1676 C CA . ARG A 1 206 ? 11.813 5.551 -7.364 1.00 87.06 206 ARG A CA 1
ATOM 1677 C C . ARG A 1 206 ? 12.904 4.634 -6.829 1.00 87.06 206 ARG A C 1
ATOM 1679 O O . ARG A 1 206 ? 12.815 3.418 -6.950 1.00 87.06 206 ARG A O 1
ATOM 1686 N N . SER A 1 207 ? 13.921 5.221 -6.198 1.00 88.88 207 SER A N 1
ATOM 1687 C CA . SER A 1 207 ? 14.968 4.491 -5.478 1.00 88.88 207 SER A CA 1
ATOM 1688 C C . SER A 1 207 ? 15.783 5.418 -4.576 1.00 88.88 207 SER A C 1
ATOM 1690 O O . SER A 1 207 ? 15.954 6.601 -4.881 1.00 88.88 207 SER A O 1
ATOM 1692 N N . TYR A 1 208 ? 16.326 4.879 -3.483 1.00 87.62 208 TYR A N 1
ATOM 1693 C CA . TYR A 1 208 ? 17.181 5.616 -2.549 1.00 87.62 208 TYR A CA 1
ATOM 1694 C C . TYR A 1 208 ? 18.660 5.361 -2.822 1.00 87.62 208 TYR A C 1
ATOM 1696 O O . TYR A 1 208 ? 19.045 4.262 -3.209 1.00 87.62 208 TYR A O 1
ATOM 1704 N N . ALA A 1 209 ? 19.521 6.343 -2.529 1.00 86.56 209 ALA A N 1
ATOM 1705 C CA . ALA A 1 209 ? 20.969 6.216 -2.726 1.00 86.56 209 ALA A CA 1
ATOM 1706 C C . ALA A 1 209 ? 21.541 4.917 -2.125 1.00 86.56 209 ALA A C 1
ATOM 1708 O O . ALA A 1 209 ? 22.316 4.235 -2.788 1.00 86.56 209 ALA A O 1
ATOM 1709 N N . LYS A 1 210 ? 21.093 4.520 -0.921 1.00 85.62 210 LYS A N 1
ATOM 1710 C CA . LYS A 1 210 ? 21.519 3.274 -0.253 1.00 85.62 210 LYS A CA 1
ATOM 1711 C C . LYS A 1 210 ? 21.315 2.019 -1.117 1.00 85.62 210 LYS A C 1
ATOM 1713 O O . LYS A 1 210 ? 22.140 1.113 -1.074 1.00 85.62 210 LYS A O 1
ATOM 1718 N N . SER A 1 211 ? 20.252 1.991 -1.915 1.00 82.94 211 SER A N 1
ATOM 1719 C CA . SER A 1 211 ? 19.776 0.809 -2.635 1.00 82.94 211 SER A CA 1
ATOM 1720 C C . SER A 1 211 ? 20.267 0.740 -4.089 1.00 82.94 211 SER A C 1
ATOM 1722 O O . SER A 1 211 ? 20.068 -0.270 -4.752 1.00 82.94 211 SER A O 1
ATOM 1724 N N . LYS A 1 212 ? 20.984 1.772 -4.568 1.00 81.12 212 LYS A N 1
ATOM 1725 C CA . LYS A 1 212 ? 21.512 1.857 -5.947 1.00 81.12 212 LYS A CA 1
ATOM 1726 C C . LYS A 1 212 ? 22.927 1.304 -6.126 1.00 81.12 212 LYS A C 1
ATOM 1728 O O . LYS A 1 212 ? 23.322 0.995 -7.245 1.00 81.12 212 LYS A O 1
ATOM 1733 N N . PHE A 1 213 ? 23.729 1.263 -5.061 1.00 81.69 213 PHE A N 1
ATOM 1734 C CA . PHE A 1 213 ? 25.175 1.050 -5.195 1.00 81.69 213 PHE A CA 1
ATOM 1735 C C . PHE A 1 213 ? 25.572 -0.396 -5.495 1.00 81.69 213 PHE A C 1
ATOM 1737 O O . PHE A 1 213 ? 26.579 -0.616 -6.168 1.00 81.69 213 PHE A O 1
ATOM 1744 N N . ALA A 1 214 ? 24.832 -1.373 -4.973 1.00 85.81 214 ALA A N 1
ATOM 1745 C CA . ALA A 1 214 ? 25.142 -2.783 -5.154 1.00 85.81 214 ALA A CA 1
ATOM 1746 C C . ALA A 1 214 ? 23.881 -3.641 -5.041 1.00 85.81 214 ALA A C 1
ATOM 1748 O O . ALA A 1 214 ? 22.972 -3.315 -4.283 1.00 85.81 214 ALA A O 1
ATOM 1749 N N . ALA A 1 215 ? 23.890 -4.797 -5.709 1.00 87.25 215 ALA A N 1
ATOM 1750 C CA . ALA A 1 215 ? 22.842 -5.808 -5.587 1.00 87.25 215 ALA A CA 1
ATOM 1751 C C . ALA A 1 215 ? 22.486 -6.097 -4.120 1.00 87.25 215 ALA A C 1
ATOM 1753 O O . ALA A 1 215 ? 21.327 -6.021 -3.748 1.00 87.25 215 ALA A O 1
ATOM 1754 N N . SER A 1 216 ? 23.489 -6.326 -3.266 1.00 87.94 216 SER A N 1
ATOM 1755 C CA . SER A 1 216 ? 23.303 -6.670 -1.848 1.00 87.94 216 SER A CA 1
ATOM 1756 C C . SER A 1 216 ? 22.706 -5.559 -0.978 1.00 87.94 216 SER A C 1
ATOM 1758 O O . SER A 1 216 ? 22.431 -5.801 0.197 1.00 87.94 216 SER A O 1
ATOM 1760 N N . THR A 1 217 ? 22.586 -4.334 -1.501 1.00 87.25 217 THR A N 1
ATOM 1761 C CA . THR A 1 217 ? 21.973 -3.201 -0.794 1.00 87.25 217 THR A CA 1
ATOM 1762 C C . THR A 1 217 ? 20.594 -2.834 -1.341 1.00 87.25 217 THR A C 1
ATOM 1764 O O . THR A 1 217 ? 19.934 -1.972 -0.757 1.00 87.25 217 THR A O 1
ATOM 1767 N N . ALA A 1 218 ? 20.147 -3.476 -2.426 1.00 89.31 218 ALA A N 1
ATOM 1768 C CA . ALA A 1 218 ? 18.775 -3.368 -2.902 1.00 89.31 218 ALA A CA 1
ATOM 1769 C C . ALA A 1 218 ? 17.825 -4.023 -1.892 1.00 89.31 218 ALA A C 1
ATOM 1771 O O . ALA A 1 218 ? 18.107 -5.110 -1.387 1.00 89.31 218 ALA A O 1
ATOM 1772 N N . ASP A 1 219 ? 16.690 -3.382 -1.618 1.00 90.06 219 ASP A N 1
ATOM 1773 C CA . ASP A 1 219 ? 15.749 -3.884 -0.608 1.00 90.06 219 ASP A CA 1
ATOM 1774 C C . ASP A 1 219 ? 15.111 -5.218 -1.061 1.00 90.06 219 ASP A C 1
ATOM 1776 O O . ASP A 1 219 ? 14.872 -6.097 -0.243 1.00 90.06 219 ASP A O 1
ATOM 1780 N N . THR A 1 220 ? 15.012 -5.460 -2.376 1.00 91.25 220 THR A N 1
ATOM 1781 C CA . THR A 1 220 ? 14.567 -6.745 -2.947 1.00 91.25 220 THR A CA 1
ATOM 1782 C C . THR A 1 220 ? 15.593 -7.878 -2.907 1.00 91.25 220 THR A C 1
ATOM 1784 O O . THR A 1 220 ? 15.286 -9.006 -3.305 1.00 91.25 220 THR A O 1
ATOM 1787 N N . PHE A 1 221 ? 16.837 -7.620 -2.493 1.00 91.56 221 PHE A N 1
ATOM 1788 C CA . PHE A 1 221 ? 17.939 -8.568 -2.683 1.00 91.56 221 PHE A CA 1
ATOM 1789 C C . PHE A 1 221 ? 17.694 -9.923 -2.013 1.00 91.56 221 PHE A C 1
ATOM 1791 O O . PHE A 1 221 ? 17.946 -10.962 -2.615 1.00 91.56 221 PHE A O 1
ATOM 1798 N N . GLN A 1 222 ? 17.194 -9.930 -0.780 1.00 89.75 222 GLN A N 1
ATOM 1799 C CA . GLN A 1 222 ? 17.105 -11.153 0.020 1.00 89.75 222 GLN A CA 1
ATOM 1800 C C . GLN A 1 222 ? 16.100 -12.145 -0.566 1.00 89.75 222 GLN A C 1
ATOM 1802 O O . GLN A 1 222 ? 16.447 -13.293 -0.849 1.00 89.75 222 GLN A O 1
ATOM 1807 N N . TRP A 1 223 ? 14.864 -11.703 -0.813 1.00 91.19 223 TRP A N 1
ATOM 1808 C CA . TRP A 1 223 ? 13.860 -12.575 -1.412 1.00 91.19 223 TRP A CA 1
ATOM 1809 C C . TRP A 1 223 ? 14.171 -12.872 -2.878 1.00 91.19 223 TRP A C 1
ATOM 1811 O O . TRP A 1 223 ? 13.939 -13.997 -3.311 1.00 91.19 223 TRP A O 1
ATOM 1821 N N . SER A 1 224 ? 14.754 -11.941 -3.644 1.00 92.75 224 SER A N 1
ATOM 1822 C CA . SER A 1 224 ? 15.122 -12.226 -5.041 1.00 92.75 224 SER A CA 1
ATOM 1823 C C . SER A 1 224 ? 16.231 -13.274 -5.116 1.00 92.75 224 SER A C 1
ATOM 1825 O O . SER A 1 224 ? 16.155 -14.196 -5.928 1.00 92.75 224 SER A O 1
ATOM 1827 N N . GLN A 1 225 ? 17.213 -13.215 -4.215 1.00 90.56 225 GLN A N 1
ATOM 1828 C CA . GLN A 1 225 ? 18.243 -14.238 -4.094 1.00 90.56 225 GLN A CA 1
ATOM 1829 C C . GLN A 1 225 ? 17.656 -15.592 -3.682 1.00 90.56 225 GLN A C 1
ATOM 1831 O O . GLN A 1 225 ? 18.047 -16.611 -4.249 1.00 90.56 225 GLN A O 1
ATOM 1836 N N . MET A 1 226 ? 16.696 -15.616 -2.754 1.00 90.75 226 MET A N 1
ATOM 1837 C CA . MET A 1 226 ? 16.021 -16.848 -2.333 1.00 90.75 226 MET A CA 1
ATOM 1838 C C . MET A 1 226 ? 15.189 -17.476 -3.461 1.00 90.75 226 MET A C 1
ATOM 1840 O O . MET A 1 226 ? 15.209 -18.691 -3.653 1.00 90.75 226 MET A O 1
ATOM 1844 N N . LEU A 1 227 ? 14.453 -16.655 -4.211 1.00 92.38 227 LEU A N 1
ATOM 1845 C CA . LEU A 1 227 ? 13.526 -17.102 -5.249 1.00 92.38 227 LEU A CA 1
ATOM 1846 C C . LEU A 1 227 ? 14.235 -17.466 -6.564 1.00 92.38 227 LEU A C 1
ATOM 1848 O O . LEU A 1 227 ? 13.874 -18.451 -7.221 1.00 92.38 227 LEU A O 1
ATOM 1852 N N . PHE A 1 228 ? 15.254 -16.693 -6.949 1.00 93.69 228 PHE A N 1
ATOM 1853 C CA . PHE A 1 228 ? 15.922 -16.819 -8.244 1.00 93.69 228 PHE A CA 1
ATOM 1854 C C . PHE A 1 228 ? 17.320 -17.429 -8.167 1.00 93.69 228 PHE A C 1
ATOM 1856 O O . PHE A 1 228 ? 17.707 -18.090 -9.121 1.00 93.69 228 PHE A O 1
ATOM 1863 N N . GLU A 1 229 ? 18.053 -17.310 -7.055 1.00 91.38 229 GLU A N 1
ATOM 1864 C CA . GLU A 1 229 ? 19.421 -17.844 -6.881 1.00 91.38 229 GLU A CA 1
ATOM 1865 C C . GLU A 1 229 ? 20.422 -17.379 -7.963 1.00 91.38 229 GLU A C 1
ATOM 1867 O O . GLU A 1 229 ? 21.262 -18.153 -8.430 1.00 91.38 229 GLU A O 1
ATOM 1872 N N . GLU A 1 230 ? 20.328 -16.120 -8.390 1.00 88.38 230 GLU A N 1
ATOM 1873 C CA . GLU A 1 230 ? 21.166 -15.558 -9.463 1.00 88.38 230 GLU A CA 1
ATOM 1874 C C . GLU A 1 230 ? 22.519 -15.008 -8.970 1.00 88.38 230 GLU A C 1
ATOM 1876 O O . GLU A 1 230 ? 23.385 -14.655 -9.770 1.00 88.38 230 GLU A O 1
ATOM 1881 N N . SER A 1 231 ? 22.741 -14.931 -7.655 1.00 86.94 231 SER A N 1
ATOM 1882 C CA . SER A 1 231 ? 23.983 -14.422 -7.066 1.00 86.94 231 SER A CA 1
ATOM 1883 C C . SER A 1 231 ? 24.767 -15.485 -6.297 1.00 86.94 231 SER A C 1
ATOM 1885 O O . SER A 1 231 ? 24.229 -16.496 -5.855 1.00 86.94 231 SER A O 1
ATOM 1887 N N . GLN A 1 232 ? 26.061 -15.226 -6.103 1.00 87.81 232 GLN A N 1
ATOM 1888 C CA . GLN A 1 232 ? 26.923 -15.938 -5.146 1.00 87.81 232 GLN A CA 1
ATOM 1889 C C . GLN A 1 232 ? 27.155 -15.121 -3.863 1.00 87.81 232 GLN A C 1
ATOM 1891 O O . GLN A 1 232 ? 27.949 -15.517 -3.013 1.00 87.81 232 GLN A O 1
ATOM 1896 N N . LEU A 1 233 ? 26.526 -13.947 -3.751 1.00 88.00 233 LEU A N 1
ATOM 1897 C CA . LEU A 1 233 ? 26.625 -13.093 -2.573 1.00 88.00 233 LEU A CA 1
ATOM 1898 C C . LEU A 1 233 ? 25.872 -13.717 -1.394 1.00 88.00 233 LEU A C 1
ATOM 1900 O O . LEU A 1 233 ? 24.840 -14.367 -1.565 1.00 88.00 233 LEU A O 1
ATOM 1904 N N . GLU A 1 234 ? 26.400 -13.492 -0.194 1.00 86.69 234 GLU A N 1
ATOM 1905 C CA . GLU A 1 234 ? 25.757 -13.911 1.048 1.00 86.69 234 GLU A CA 1
ATOM 1906 C C . GLU A 1 234 ? 24.534 -13.039 1.355 1.00 86.69 234 GLU A C 1
ATOM 1908 O O . GLU A 1 234 ? 24.477 -11.861 0.989 1.00 86.69 234 GLU A O 1
ATOM 1913 N N . TYR A 1 235 ? 23.573 -13.619 2.073 1.00 85.06 235 TYR A N 1
ATOM 1914 C CA . TYR A 1 235 ? 22.477 -12.863 2.671 1.00 85.06 235 TYR A CA 1
ATOM 1915 C C . TYR A 1 235 ? 23.032 -11.822 3.647 1.00 85.06 235 TYR A C 1
ATOM 1917 O O . TYR A 1 235 ? 23.974 -12.085 4.399 1.00 85.06 235 TYR A O 1
ATOM 1925 N N . THR A 1 236 ? 22.452 -10.627 3.633 1.00 76.31 236 THR A N 1
ATOM 1926 C CA . THR A 1 236 ? 22.887 -9.512 4.475 1.00 76.31 236 THR A CA 1
ATOM 1927 C C . THR A 1 236 ? 21.998 -9.391 5.712 1.00 76.31 236 THR A C 1
ATOM 1929 O O . THR A 1 236 ? 20.842 -9.800 5.725 1.00 76.31 236 THR A O 1
ATOM 1932 N N . ALA A 1 237 ? 22.528 -8.838 6.803 1.00 66.50 237 ALA A N 1
ATOM 1933 C CA . ALA A 1 237 ? 21.708 -8.513 7.969 1.00 66.50 237 ALA A CA 1
ATOM 1934 C C . ALA A 1 237 ? 20.983 -7.174 7.735 1.00 66.50 237 ALA A C 1
ATOM 1936 O O . ALA A 1 237 ? 21.636 -6.184 7.402 1.00 66.50 237 ALA A O 1
ATOM 1937 N N . GLY A 1 238 ? 19.661 -7.109 7.933 1.00 63.78 238 GLY A N 1
ATOM 1938 C CA . GLY A 1 238 ? 18.898 -5.873 7.720 1.00 63.78 238 GLY A CA 1
ATOM 1939 C C . GLY A 1 238 ? 17.382 -6.038 7.816 1.00 63.78 238 GLY A C 1
ATOM 1940 O O . GLY A 1 238 ? 16.893 -7.086 8.231 1.00 63.78 238 GLY A O 1
ATOM 1941 N N . ARG A 1 239 ? 16.643 -4.976 7.452 1.00 61.81 239 ARG A N 1
ATOM 1942 C CA . ARG A 1 239 ? 15.200 -5.072 7.189 1.00 61.81 239 ARG A CA 1
ATOM 1943 C C . ARG A 1 239 ? 15.037 -5.973 5.972 1.00 61.81 239 ARG A C 1
ATOM 1945 O O . ARG A 1 239 ? 15.631 -5.690 4.938 1.00 61.81 239 ARG A O 1
ATOM 1952 N N . ASP A 1 240 ? 14.308 -7.058 6.155 1.00 67.31 240 ASP A N 1
ATOM 1953 C CA . ASP A 1 240 ? 14.260 -8.149 5.200 1.00 67.31 240 ASP A CA 1
ATOM 1954 C C . ASP A 1 240 ? 12.830 -8.665 5.101 1.00 67.31 240 ASP A C 1
ATOM 1956 O O . ASP A 1 240 ? 12.326 -9.273 6.044 1.00 67.31 240 ASP A O 1
ATOM 1960 N N . GLU A 1 241 ? 12.177 -8.414 3.970 1.00 78.31 241 GLU A N 1
ATOM 1961 C CA . GLU A 1 241 ? 10.873 -9.009 3.680 1.00 78.31 241 GLU A CA 1
ATOM 1962 C C . GLU A 1 241 ? 11.016 -10.484 3.235 1.00 78.31 241 GLU A C 1
ATOM 1964 O O . GLU A 1 241 ? 10.060 -11.259 3.284 1.00 78.31 241 GLU A O 1
ATOM 1969 N N . GLY A 1 242 ? 12.233 -10.929 2.895 1.00 82.50 242 GLY A N 1
ATOM 1970 C CA . GLY A 1 242 ? 12.589 -12.311 2.569 1.00 82.50 242 GLY A CA 1
ATOM 1971 C C . GLY A 1 242 ? 12.309 -13.316 3.675 1.00 82.50 242 GLY A C 1
ATOM 1972 O O . GLY A 1 242 ? 11.937 -14.450 3.371 1.00 82.50 242 GLY A O 1
ATOM 1973 N N . VAL A 1 243 ? 12.352 -12.905 4.946 1.00 85.44 243 VAL A N 1
ATOM 1974 C CA . VAL A 1 243 ? 11.931 -13.769 6.061 1.00 85.44 243 VAL A CA 1
ATOM 1975 C C . VAL A 1 243 ? 10.469 -14.204 5.931 1.00 85.44 243 VAL A C 1
ATOM 1977 O O . VAL A 1 243 ? 10.137 -15.340 6.265 1.00 85.44 243 VAL A O 1
ATOM 1980 N N . PHE A 1 244 ? 9.588 -13.342 5.413 1.00 88.75 244 PHE A N 1
ATOM 1981 C CA . PHE A 1 244 ? 8.177 -13.686 5.246 1.00 88.75 244 PHE A CA 1
ATOM 1982 C C . PHE A 1 244 ? 7.993 -14.716 4.137 1.00 88.75 244 PHE A C 1
ATOM 1984 O O . PHE A 1 244 ? 7.209 -15.647 4.305 1.00 88.75 244 PHE A O 1
ATOM 1991 N N . PHE A 1 245 ? 8.764 -14.611 3.053 1.00 89.06 245 PHE A N 1
ATOM 1992 C CA . PHE A 1 245 ? 8.774 -15.616 1.992 1.00 89.06 245 PHE A CA 1
ATOM 1993 C C . PHE A 1 245 ? 9.405 -16.940 2.439 1.00 89.06 245 PHE A C 1
ATOM 1995 O O . PHE A 1 245 ? 8.950 -17.996 2.019 1.00 89.06 245 PHE A O 1
ATOM 2002 N N . ALA A 1 246 ? 10.409 -16.915 3.316 1.00 87.56 246 ALA A N 1
ATOM 2003 C CA . ALA A 1 246 ? 10.983 -18.136 3.885 1.00 87.56 246 ALA A CA 1
ATOM 2004 C C . ALA A 1 246 ? 10.002 -18.875 4.817 1.00 87.56 246 ALA A C 1
ATOM 2006 O O . ALA A 1 246 ? 10.079 -20.095 4.954 1.00 87.56 246 ALA A O 1
ATOM 2007 N N . CYS A 1 247 ? 9.086 -18.139 5.453 1.00 86.81 247 CYS A N 1
ATOM 2008 C CA . CYS A 1 247 ? 8.038 -18.676 6.327 1.00 86.81 247 CYS A CA 1
ATOM 2009 C C . CYS A 1 247 ? 6.722 -18.990 5.595 1.00 86.81 247 CYS A C 1
ATOM 2011 O O . CYS A 1 247 ? 5.802 -19.521 6.212 1.00 86.81 247 CYS A O 1
ATOM 2013 N N . ALA A 1 248 ? 6.610 -18.633 4.316 1.00 88.62 248 ALA A N 1
ATOM 2014 C CA . ALA A 1 248 ? 5.423 -18.842 3.501 1.00 88.62 248 ALA A CA 1
ATOM 2015 C C . ALA A 1 248 ? 5.233 -20.329 3.166 1.00 88.62 248 ALA A C 1
ATOM 2017 O O . ALA A 1 248 ? 6.169 -20.979 2.704 1.00 88.62 248 ALA A O 1
ATOM 2018 N N . ASP A 1 249 ? 4.014 -20.854 3.317 1.00 87.19 249 ASP A N 1
ATOM 2019 C CA . ASP A 1 249 ? 3.685 -22.243 2.948 1.00 87.19 249 ASP A CA 1
ATOM 2020 C C . ASP A 1 249 ? 2.657 -22.352 1.809 1.00 87.19 249 ASP A C 1
ATOM 2022 O O . ASP A 1 249 ? 2.569 -23.386 1.146 1.00 87.19 249 ASP A O 1
ATOM 2026 N N . THR A 1 250 ? 1.921 -21.270 1.544 1.00 89.81 250 THR A N 1
ATOM 2027 C CA . THR A 1 250 ? 0.847 -21.248 0.541 1.00 89.81 250 THR A CA 1
ATOM 2028 C C . THR A 1 250 ? 1.296 -20.736 -0.835 1.00 89.81 250 THR A C 1
ATOM 2030 O O . THR A 1 250 ? 0.903 -21.287 -1.863 1.00 89.81 250 THR A O 1
ATOM 2033 N N . TYR A 1 251 ? 2.125 -19.688 -0.888 1.00 93.75 251 TYR A N 1
ATOM 2034 C CA . TYR A 1 251 ? 2.611 -19.117 -2.148 1.00 93.75 251 TYR A CA 1
ATOM 2035 C C . TYR A 1 251 ? 3.768 -19.931 -2.743 1.00 93.75 251 TYR A C 1
ATOM 2037 O O . TYR A 1 251 ? 4.726 -20.267 -2.049 1.00 93.75 251 TYR A O 1
ATOM 2045 N N . VAL A 1 252 ? 3.716 -20.178 -4.054 1.00 92.00 252 VAL A N 1
ATOM 2046 C CA . VAL A 1 252 ? 4.781 -20.851 -4.806 1.00 92.00 252 VAL A CA 1
ATOM 2047 C C . VAL A 1 252 ? 5.073 -20.058 -6.071 1.00 92.00 252 VAL A C 1
ATOM 2049 O O . VAL A 1 252 ? 4.199 -19.924 -6.924 1.00 92.00 252 VAL A O 1
ATOM 2052 N N . LEU A 1 253 ? 6.319 -19.601 -6.227 1.00 94.88 253 LEU A N 1
ATOM 2053 C CA . LEU A 1 253 ? 6.754 -18.907 -7.438 1.00 94.88 253 LEU A CA 1
ATOM 2054 C C . LEU A 1 253 ? 6.574 -19.814 -8.674 1.00 94.88 253 LEU A C 1
ATOM 2056 O O . LEU A 1 253 ? 7.152 -20.912 -8.716 1.00 94.88 253 LEU A O 1
ATOM 2060 N N . PRO A 1 254 ? 5.862 -19.361 -9.722 1.00 97.25 254 PRO A N 1
ATOM 2061 C CA . PRO A 1 254 ? 5.755 -20.098 -10.971 1.00 97.25 254 PRO A CA 1
ATOM 2062 C C . PRO A 1 254 ? 7.125 -20.430 -11.577 1.00 97.25 254 PRO A C 1
ATOM 2064 O O . PRO A 1 254 ? 7.965 -19.560 -11.814 1.00 97.25 254 PRO A O 1
ATOM 2067 N N . HIS A 1 255 ? 7.340 -21.708 -11.910 1.00 96.12 255 HIS A N 1
ATOM 2068 C CA . HIS A 1 255 ? 8.619 -22.189 -12.450 1.00 96.12 255 HIS A CA 1
ATOM 2069 C C . HIS A 1 255 ? 9.064 -21.448 -13.724 1.00 96.12 255 HIS A C 1
ATOM 2071 O O . HIS A 1 255 ? 10.261 -21.260 -13.952 1.00 96.12 255 HIS A O 1
ATOM 2077 N N . VAL A 1 256 ? 8.107 -21.002 -14.543 1.00 97.12 256 VAL A N 1
ATOM 2078 C CA . VAL A 1 256 ? 8.386 -20.218 -15.751 1.00 97.12 256 VAL A CA 1
ATOM 2079 C C . VAL A 1 256 ? 9.051 -18.878 -15.426 1.00 97.12 256 VAL A C 1
ATOM 2081 O O . VAL A 1 256 ? 10.021 -18.528 -16.087 1.00 97.12 256 VAL A O 1
ATOM 2084 N N . ILE A 1 257 ? 8.624 -18.185 -14.365 1.00 97.44 257 ILE A N 1
ATOM 2085 C CA . ILE A 1 257 ? 9.211 -16.903 -13.946 1.00 97.44 257 ILE A CA 1
ATOM 2086 C C . ILE A 1 257 ? 10.646 -17.123 -13.471 1.00 97.44 257 ILE A C 1
ATOM 2088 O O . ILE A 1 257 ? 11.562 -16.425 -13.900 1.00 97.44 257 ILE A O 1
ATOM 2092 N N . ARG A 1 258 ? 10.881 -18.173 -12.673 1.00 95.75 258 ARG A N 1
ATOM 2093 C CA . ARG A 1 258 ? 12.245 -18.552 -12.276 1.00 95.75 258 ARG A CA 1
ATOM 2094 C C . ARG A 1 258 ? 13.126 -18.890 -13.480 1.00 95.75 258 ARG A C 1
ATOM 2096 O O . ARG A 1 258 ? 14.311 -18.593 -13.465 1.00 95.75 258 ARG A O 1
ATOM 2103 N N . THR A 1 259 ? 12.568 -19.511 -14.517 1.00 95.19 259 THR A N 1
ATOM 2104 C CA . THR A 1 259 ? 13.310 -19.828 -15.747 1.00 95.19 259 THR A CA 1
ATOM 2105 C C . THR A 1 259 ? 13.665 -18.565 -16.530 1.00 95.19 259 THR A C 1
ATOM 2107 O O . THR A 1 259 ? 14.789 -18.457 -17.011 1.00 95.19 259 THR A O 1
ATOM 2110 N N . ILE A 1 260 ? 12.739 -17.603 -16.615 1.00 94.88 260 ILE A N 1
ATOM 2111 C CA . ILE A 1 260 ? 12.969 -16.292 -17.238 1.00 94.88 260 ILE A CA 1
ATOM 2112 C C . ILE A 1 260 ? 14.111 -15.564 -16.525 1.00 94.88 260 ILE A C 1
ATOM 2114 O O . ILE A 1 260 ? 15.066 -15.172 -17.187 1.00 94.88 260 ILE A O 1
ATOM 2118 N N . ALA A 1 261 ? 14.077 -15.498 -15.191 1.00 94.69 261 ALA A N 1
ATOM 2119 C CA . ALA A 1 261 ? 15.105 -14.823 -14.396 1.00 94.69 261 ALA A CA 1
ATOM 2120 C C . ALA A 1 261 ? 16.519 -15.414 -14.548 1.00 94.69 261 ALA A C 1
ATOM 2122 O O . ALA A 1 261 ? 17.504 -14.721 -14.321 1.00 94.69 261 ALA A O 1
ATOM 2123 N N . LYS A 1 262 ? 16.626 -16.694 -14.932 1.00 92.88 262 LYS A N 1
ATOM 2124 C CA . LYS A 1 262 ? 17.905 -17.388 -15.183 1.00 92.88 262 LYS A CA 1
ATOM 2125 C C . LYS A 1 262 ? 18.329 -17.368 -16.655 1.00 92.88 262 LYS A C 1
ATOM 2127 O O . LYS A 1 262 ? 19.366 -17.935 -17.019 1.00 92.88 262 LYS A O 1
ATOM 2132 N N . SER A 1 263 ? 17.507 -16.798 -17.533 1.00 92.94 263 SER A N 1
ATOM 2133 C CA . SER A 1 263 ? 17.779 -16.764 -18.964 1.00 92.94 263 SER A CA 1
ATOM 2134 C C . SER A 1 263 ? 18.857 -15.734 -19.288 1.00 92.94 263 SER A C 1
ATOM 2136 O O . SER A 1 263 ? 18.875 -14.633 -18.754 1.00 92.94 263 SER A O 1
ATOM 2138 N N . ASN A 1 264 ? 19.745 -16.080 -20.221 1.00 90.06 264 ASN A N 1
ATOM 2139 C CA . ASN A 1 264 ? 20.705 -15.136 -20.807 1.00 90.06 264 ASN A CA 1
ATOM 2140 C C . ASN A 1 264 ? 20.292 -14.708 -22.225 1.00 90.06 264 ASN A C 1
ATOM 2142 O O . ASN A 1 264 ? 21.097 -14.143 -22.969 1.00 90.06 264 ASN A O 1
ATOM 2146 N N . GLU A 1 265 ? 19.068 -15.038 -22.642 1.00 92.25 265 GLU A N 1
ATOM 2147 C CA . GLU A 1 265 ? 18.557 -14.643 -23.948 1.00 92.25 265 GLU A CA 1
ATOM 2148 C C . GLU A 1 265 ? 18.283 -13.140 -23.996 1.00 92.25 265 GLU A C 1
ATOM 2150 O O . GLU A 1 265 ? 17.834 -12.526 -23.034 1.00 92.25 265 GLU A O 1
ATOM 2155 N N . THR A 1 266 ? 18.557 -12.531 -25.147 1.00 91.38 266 THR A N 1
ATOM 2156 C CA . THR A 1 266 ? 18.199 -11.133 -25.381 1.00 91.38 266 THR A CA 1
ATOM 2157 C C . THR A 1 266 ? 16.732 -11.047 -25.766 1.00 91.38 266 THR A C 1
ATOM 2159 O O . THR A 1 266 ? 16.296 -11.715 -26.704 1.00 91.38 266 THR A O 1
ATOM 2162 N N . MET A 1 267 ? 15.993 -10.166 -25.102 1.00 90.81 267 MET A N 1
ATOM 2163 C CA . MET A 1 267 ? 14.599 -9.883 -25.421 1.00 90.81 267 MET A CA 1
ATOM 2164 C C . MET A 1 267 ? 14.321 -8.381 -25.425 1.00 90.81 267 MET A C 1
ATOM 2166 O O . MET A 1 267 ? 15.124 -7.581 -24.950 1.00 90.81 267 MET A O 1
ATOM 2170 N N . ILE A 1 268 ? 13.183 -8.009 -26.010 1.00 92.50 268 ILE A N 1
ATOM 2171 C CA . ILE A 1 268 ? 12.610 -6.674 -25.855 1.00 92.50 268 ILE A CA 1
ATOM 2172 C C . ILE A 1 268 ? 11.483 -6.817 -24.852 1.00 92.50 268 ILE A C 1
ATOM 2174 O O . ILE A 1 268 ? 10.481 -7.468 -25.157 1.00 92.50 268 ILE A O 1
ATOM 2178 N N . ASP A 1 269 ? 11.656 -6.190 -23.699 1.00 90.56 269 ASP A N 1
ATOM 2179 C CA . ASP A 1 269 ? 10.582 -6.027 -22.739 1.00 90.56 269 ASP A CA 1
ATOM 2180 C C . ASP A 1 269 ? 9.720 -4.811 -23.101 1.00 90.56 269 ASP A C 1
ATOM 2182 O O . ASP A 1 269 ? 10.218 -3.790 -23.589 1.00 90.56 269 ASP A O 1
ATOM 2186 N N . LYS A 1 270 ? 8.406 -4.955 -22.953 1.00 90.38 270 LYS A N 1
ATOM 2187 C CA . LYS A 1 270 ? 7.423 -3.915 -23.257 1.00 90.38 270 LYS A CA 1
ATOM 2188 C C . LYS A 1 270 ? 6.445 -3.819 -22.111 1.00 90.38 270 LYS A C 1
ATOM 2190 O O . LYS A 1 270 ? 5.390 -4.453 -22.123 1.00 90.38 270 LYS A O 1
ATOM 2195 N N . GLU A 1 271 ? 6.778 -2.941 -21.190 1.00 87.31 271 GLU A N 1
ATOM 2196 C CA . GLU A 1 271 ? 5.961 -2.690 -20.024 1.00 87.31 271 GLU A CA 1
ATOM 2197 C C . GLU A 1 271 ? 5.022 -1.510 -20.232 1.00 87.31 271 GLU A C 1
ATOM 2199 O O . GLU A 1 271 ? 5.241 -0.610 -21.053 1.00 87.31 271 GLU A O 1
ATOM 2204 N N . ARG A 1 272 ? 3.945 -1.520 -19.453 1.00 87.62 272 ARG A N 1
ATOM 2205 C CA . ARG A 1 272 ? 3.099 -0.354 -19.257 1.00 87.62 272 ARG A CA 1
ATOM 2206 C C . ARG A 1 272 ? 3.353 0.141 -17.844 1.00 87.62 272 ARG A C 1
ATOM 2208 O O . ARG A 1 272 ? 3.058 -0.567 -16.896 1.00 87.62 272 ARG A O 1
ATOM 2215 N N . MET A 1 273 ? 3.876 1.351 -17.736 1.00 85.69 273 MET A N 1
ATOM 2216 C CA . MET A 1 273 ? 4.178 2.003 -16.470 1.00 85.69 273 MET A CA 1
ATOM 2217 C C . MET A 1 273 ? 3.166 3.130 -16.309 1.00 85.69 273 MET A C 1
ATOM 2219 O O . MET A 1 273 ? 3.426 4.220 -16.799 1.00 85.69 273 MET A O 1
ATOM 2223 N N . ASN A 1 274 ? 2.016 2.849 -15.688 1.00 83.50 274 ASN A N 1
ATOM 2224 C CA . ASN A 1 274 ? 0.930 3.791 -15.377 1.00 83.50 274 ASN A CA 1
ATOM 2225 C C . ASN A 1 274 ? 0.050 4.305 -16.550 1.00 83.50 274 ASN A C 1
ATOM 2227 O O . ASN A 1 274 ? 0.138 3.873 -17.706 1.00 83.50 274 ASN A O 1
ATOM 2231 N N . LEU A 1 275 ? -0.909 5.175 -16.198 1.00 88.44 275 LEU A N 1
ATOM 2232 C CA . LEU A 1 275 ? -1.849 5.825 -17.113 1.00 88.44 275 LEU A CA 1
ATOM 2233 C C . LEU A 1 275 ? -1.289 7.138 -17.686 1.00 88.44 275 LEU A C 1
ATOM 2235 O O . LEU A 1 275 ? -0.613 7.886 -16.986 1.00 88.44 275 LEU A O 1
ATOM 2239 N N . PRO A 1 276 ? -1.651 7.512 -18.926 1.00 83.56 276 PRO A N 1
ATOM 2240 C CA . PRO A 1 276 ? -1.228 8.790 -19.483 1.00 83.56 276 PRO A CA 1
ATOM 2241 C C . PRO A 1 276 ? -1.902 9.962 -18.752 1.00 83.56 276 PRO A C 1
ATOM 2243 O O . PRO A 1 276 ? -3.127 10.119 -18.813 1.00 83.56 276 PRO A O 1
ATOM 2246 N N . ILE A 1 277 ? -1.088 10.803 -18.108 1.00 80.00 277 ILE A N 1
ATOM 2247 C CA . ILE A 1 277 ? -1.484 12.096 -17.538 1.00 80.00 277 ILE A CA 1
ATOM 2248 C C . ILE A 1 277 ? -0.515 13.165 -18.057 1.00 80.00 277 ILE A C 1
ATOM 2250 O O . ILE A 1 277 ? 0.699 12.983 -17.938 1.00 80.00 277 ILE A O 1
ATOM 2254 N N . PRO A 1 278 ? -1.004 14.286 -18.618 1.00 71.62 278 PRO A N 1
ATOM 2255 C CA . PRO A 1 278 ? -0.140 15.389 -19.007 1.00 71.62 278 PRO A CA 1
ATOM 2256 C C . PRO A 1 278 ? 0.481 16.008 -17.753 1.00 71.62 278 PRO A C 1
ATOM 2258 O O . PRO A 1 278 ? -0.232 16.493 -16.874 1.00 71.62 278 PRO A O 1
ATOM 2261 N N . ILE A 1 279 ? 1.810 15.955 -17.673 1.00 66.31 279 ILE A N 1
ATOM 2262 C CA . ILE A 1 279 ? 2.585 16.596 -16.602 1.00 66.31 279 ILE A CA 1
ATOM 2263 C C . ILE A 1 279 ? 2.540 18.117 -16.784 1.00 66.31 279 ILE A C 1
ATOM 2265 O O . ILE A 1 279 ? 2.319 18.861 -15.831 1.00 66.31 279 ILE A O 1
ATOM 2269 N N . GLU A 1 280 ? 2.692 18.558 -18.031 1.00 69.50 280 GLU A N 1
ATOM 2270 C CA . GLU A 1 280 ? 2.577 19.953 -18.432 1.00 69.50 280 GLU A CA 1
ATOM 2271 C C . GLU A 1 280 ? 1.118 20.431 -18.379 1.00 69.50 280 GLU A C 1
ATOM 2273 O O . GLU A 1 280 ? 0.189 19.632 -18.559 1.00 69.50 280 GLU A O 1
ATOM 2278 N N . PRO A 1 281 ? 0.879 21.742 -18.199 1.00 67.12 281 PRO A N 1
ATOM 2279 C CA . PRO A 1 281 ? -0.447 22.349 -18.143 1.00 67.12 281 PRO A CA 1
ATOM 2280 C C . PRO A 1 281 ? -1.125 22.427 -19.527 1.00 67.12 281 PRO A C 1
ATOM 2282 O O . PRO A 1 281 ? -1.702 23.452 -19.895 1.00 67.12 281 PRO A O 1
ATOM 2285 N N . ASP A 1 282 ? -1.076 21.336 -20.285 1.00 70.00 282 ASP A N 1
ATOM 2286 C CA . ASP A 1 282 ? -1.671 21.174 -21.603 1.00 70.00 282 ASP A CA 1
ATOM 2287 C C . ASP A 1 282 ? -3.183 20.921 -21.497 1.00 70.00 282 ASP A C 1
ATOM 2289 O O . ASP A 1 282 ? -3.674 20.177 -20.642 1.00 70.00 282 ASP A O 1
ATOM 2293 N N . ASP A 1 283 ? -3.939 21.558 -22.390 1.00 70.75 283 ASP A N 1
ATOM 2294 C CA . ASP A 1 283 ? -5.377 21.362 -22.505 1.00 70.75 283 ASP A CA 1
ATOM 2295 C C . ASP A 1 283 ? -5.783 20.258 -23.496 1.00 70.75 283 ASP A C 1
ATOM 2297 O O . ASP A 1 283 ? -6.976 19.966 -23.610 1.00 70.75 283 ASP A O 1
ATOM 2301 N N . SER A 1 284 ? -4.822 19.606 -24.161 1.00 67.44 284 SER A N 1
ATOM 2302 C CA . SER A 1 284 ? -5.063 18.572 -25.180 1.00 67.44 284 SER A CA 1
ATOM 2303 C C . SER A 1 284 ? -5.841 17.353 -24.675 1.00 67.44 284 SER A C 1
ATOM 2305 O O . SER A 1 284 ? -6.619 16.771 -25.434 1.00 67.44 284 SER A O 1
ATOM 2307 N N . GLN A 1 285 ? -5.701 16.994 -23.395 1.00 69.19 285 GLN A N 1
ATOM 2308 C CA . GLN A 1 285 ? -6.456 15.910 -22.769 1.00 69.19 285 GLN A CA 1
ATOM 2309 C C . GLN A 1 285 ? -7.527 16.477 -21.835 1.00 69.19 285 GLN A C 1
ATOM 2311 O O . GLN A 1 285 ? -7.243 16.866 -20.700 1.00 69.19 285 GLN A O 1
ATOM 2316 N N . SER A 1 286 ? -8.765 16.568 -22.322 1.00 70.88 286 SER A N 1
ATOM 2317 C CA . SER A 1 286 ? -9.907 17.099 -21.562 1.00 70.88 286 SER A CA 1
ATOM 2318 C C . SER A 1 286 ? -10.648 16.044 -20.736 1.00 70.88 286 SER A C 1
ATOM 2320 O O . SER A 1 286 ? -11.305 16.402 -19.760 1.00 70.88 286 SER A O 1
ATOM 2322 N N . SER A 1 287 ? -10.525 14.763 -21.092 1.00 82.44 287 SER A N 1
ATOM 2323 C CA . SER A 1 287 ? -11.144 13.631 -20.395 1.00 82.44 287 SER A CA 1
ATOM 2324 C C . SER A 1 287 ? -10.093 12.700 -19.798 1.00 82.44 287 SER A C 1
ATOM 2326 O O . SER A 1 287 ? -9.011 12.525 -20.370 1.00 82.44 287 SER A O 1
ATOM 2328 N N . ALA A 1 288 ? -10.419 12.077 -18.667 1.00 87.00 288 ALA A N 1
ATOM 2329 C CA . ALA A 1 288 ? -9.557 11.055 -18.096 1.00 87.00 288 ALA A CA 1
ATOM 2330 C C . ALA A 1 288 ? -9.493 9.826 -19.027 1.00 87.00 288 ALA A C 1
ATOM 2332 O O . ALA A 1 288 ? -10.410 9.602 -19.826 1.00 87.00 288 ALA A O 1
ATOM 2333 N N . PRO A 1 289 ? -8.377 9.079 -19.021 1.00 87.75 289 PRO A N 1
ATOM 2334 C CA . PRO A 1 289 ? -8.230 7.895 -19.851 1.00 87.75 289 PRO A CA 1
ATOM 2335 C C . PRO A 1 289 ? -9.133 6.751 -19.364 1.00 87.75 289 PRO A C 1
ATOM 2337 O O . PRO A 1 289 ? -9.358 6.585 -18.169 1.00 87.75 289 PRO A O 1
ATOM 2340 N N . TYR A 1 290 ? -9.570 5.910 -20.304 1.00 90.62 290 TYR A N 1
ATOM 2341 C CA . TYR A 1 290 ? -10.393 4.720 -20.049 1.00 90.62 290 TYR A CA 1
ATOM 2342 C C . TYR A 1 290 ? -11.728 5.031 -19.342 1.00 90.62 290 TYR A C 1
ATOM 2344 O O . TYR A 1 290 ? -12.471 5.884 -19.822 1.00 90.62 290 TYR A O 1
ATOM 2352 N N . GLU A 1 291 ? -12.080 4.288 -18.290 1.00 90.62 291 GLU A N 1
ATOM 2353 C CA . GLU A 1 291 ? -13.327 4.448 -17.530 1.00 90.62 291 GLU A CA 1
ATOM 2354 C C . GLU A 1 291 ? -13.242 5.430 -16.355 1.00 90.62 291 GLU A C 1
ATOM 2356 O O . GLU A 1 291 ? -14.241 5.617 -15.664 1.00 90.62 291 GLU A O 1
ATOM 2361 N N . PHE A 1 292 ? -12.068 6.007 -16.105 1.00 93.19 292 PHE A N 1
ATOM 2362 C CA . PHE A 1 292 ? -11.844 6.838 -14.931 1.00 93.19 292 PHE A CA 1
ATOM 2363 C C . PHE A 1 292 ? -12.408 8.250 -15.106 1.00 93.19 292 PHE A C 1
ATOM 2365 O O . PHE A 1 292 ? -12.695 8.699 -16.221 1.00 93.19 292 PHE A O 1
ATOM 2372 N N . ASP A 1 293 ? -12.498 8.982 -13.999 1.00 92.12 293 ASP A N 1
ATOM 2373 C CA . ASP A 1 293 ? -12.829 10.404 -13.981 1.00 92.12 293 ASP A CA 1
ATOM 2374 C C . ASP A 1 293 ? -11.844 11.180 -13.089 1.00 92.12 293 ASP A C 1
ATOM 2376 O O . ASP A 1 293 ? -11.486 10.774 -11.985 1.00 92.12 293 ASP A O 1
ATOM 2380 N N . PHE A 1 294 ? -11.409 12.353 -13.555 1.00 90.44 294 PHE A N 1
ATOM 2381 C CA . PHE A 1 294 ? -10.595 13.271 -12.754 1.00 90.44 294 PHE A CA 1
ATOM 2382 C C . PHE A 1 294 ? -11.377 13.914 -11.600 1.00 90.44 294 PHE A C 1
ATOM 2384 O O . PHE A 1 294 ? -10.780 14.576 -10.750 1.00 90.44 294 PHE A O 1
ATOM 2391 N N . ARG A 1 295 ? -12.710 13.799 -11.604 1.00 89.88 295 ARG A N 1
ATOM 2392 C CA . ARG A 1 295 ? -13.621 14.433 -10.642 1.00 89.88 295 ARG A CA 1
ATOM 2393 C C . ARG A 1 295 ? -14.376 13.444 -9.758 1.00 89.88 295 ARG A C 1
ATOM 2395 O O . ARG A 1 295 ? -15.090 13.903 -8.869 1.00 89.88 295 ARG A O 1
ATOM 2402 N N . ASP A 1 296 ? -14.204 12.140 -9.960 1.00 93.19 296 ASP A N 1
ATOM 2403 C CA . ASP A 1 296 ? -14.758 11.124 -9.066 1.00 93.19 296 ASP A CA 1
ATOM 2404 C C . ASP A 1 296 ? -13.785 10.836 -7.910 1.00 93.19 296 ASP A C 1
ATOM 2406 O O . ASP A 1 296 ? -12.636 10.443 -8.116 1.00 93.19 296 ASP A O 1
ATOM 2410 N N . GLU A 1 297 ? -14.255 11.014 -6.672 1.00 92.88 297 GLU A N 1
ATOM 2411 C CA . GLU A 1 297 ? -13.503 10.698 -5.449 1.00 92.88 297 GLU A CA 1
ATOM 2412 C C . GLU A 1 297 ? -13.129 9.205 -5.391 1.00 92.88 297 GLU A C 1
ATOM 2414 O O . GLU A 1 297 ? -12.109 8.855 -4.800 1.00 92.88 297 GLU A O 1
ATOM 2419 N N . SER A 1 298 ? -13.896 8.328 -6.055 1.00 93.06 298 SER A N 1
ATOM 2420 C CA . SER A 1 298 ? -13.614 6.890 -6.109 1.00 93.06 298 SER A CA 1
ATOM 2421 C C . SER A 1 298 ? -12.327 6.544 -6.873 1.00 93.06 298 SER A C 1
ATOM 2423 O O . SER A 1 298 ? -11.723 5.502 -6.606 1.00 93.06 298 SER A O 1
ATOM 2425 N N . ASP A 1 299 ? -11.874 7.419 -7.775 1.00 94.38 299 ASP A N 1
ATOM 2426 C CA . ASP A 1 299 ? -10.651 7.260 -8.576 1.00 94.38 299 ASP A CA 1
ATOM 2427 C C . ASP A 1 299 ? -9.459 8.035 -8.006 1.00 94.38 299 ASP A C 1
ATOM 2429 O O . ASP A 1 299 ? -8.337 7.943 -8.506 1.00 94.38 299 ASP A O 1
ATOM 2433 N N . LEU A 1 300 ? -9.671 8.788 -6.926 1.00 94.12 300 LEU A N 1
ATOM 2434 C CA . LEU A 1 300 ? -8.662 9.688 -6.383 1.00 94.12 300 LEU A CA 1
ATOM 2435 C C . LEU A 1 300 ? -7.403 8.955 -5.913 1.00 94.12 300 LEU A C 1
ATOM 2437 O O . LEU A 1 300 ? -6.298 9.431 -6.163 1.00 94.12 300 LEU A O 1
ATOM 2441 N N . SER A 1 301 ? -7.552 7.781 -5.291 1.00 94.00 301 SER A N 1
ATOM 2442 C CA . SER A 1 301 ? -6.414 6.965 -4.849 1.00 94.00 301 SER A CA 1
ATOM 2443 C C . SER A 1 301 ? -5.521 6.537 -6.013 1.00 94.00 301 SER A C 1
ATOM 2445 O O . SER A 1 301 ? -4.300 6.559 -5.874 1.00 94.00 301 SER A O 1
ATOM 2447 N N . LEU A 1 302 ? -6.097 6.233 -7.180 1.00 94.06 302 LEU A N 1
ATOM 2448 C CA . LEU A 1 302 ? -5.321 5.922 -8.378 1.00 94.06 302 LEU A CA 1
ATOM 2449 C C . LEU A 1 302 ? -4.505 7.141 -8.816 1.00 94.06 302 LEU A C 1
ATOM 2451 O O . LEU A 1 302 ? -3.286 7.041 -8.961 1.00 94.06 302 LEU A O 1
ATOM 2455 N N . TRP A 1 303 ? -5.144 8.305 -8.950 1.00 93.38 303 TRP A N 1
ATOM 2456 C CA . TRP A 1 303 ? -4.456 9.538 -9.340 1.00 93.38 303 TRP A CA 1
ATOM 2457 C C . TRP A 1 303 ? -3.362 9.942 -8.353 1.00 93.38 303 TRP A C 1
ATOM 2459 O O . TRP A 1 303 ? -2.268 10.344 -8.755 1.00 93.38 303 TRP A O 1
ATOM 2469 N N . TRP A 1 304 ? -3.628 9.813 -7.058 1.00 93.19 304 TRP A N 1
ATOM 2470 C CA . TRP A 1 304 ? -2.653 10.126 -6.023 1.00 93.19 304 TRP A CA 1
ATOM 2471 C C . TRP A 1 304 ? -1.488 9.128 -6.002 1.00 93.19 304 TRP A C 1
ATOM 2473 O O . TRP A 1 304 ? -0.342 9.551 -5.864 1.00 93.19 304 TRP A O 1
ATOM 2483 N N . SER A 1 305 ? -1.735 7.842 -6.257 1.00 92.62 305 SER A N 1
ATOM 2484 C CA . SER A 1 305 ? -0.667 6.832 -6.350 1.00 92.62 305 SER A CA 1
ATOM 2485 C C . SER A 1 305 ? 0.271 7.020 -7.537 1.00 92.62 305 SER A C 1
ATOM 2487 O O . SER A 1 305 ? 1.405 6.556 -7.503 1.00 92.62 305 SER A O 1
ATOM 2489 N N . MET A 1 306 ? -0.172 7.748 -8.562 1.00 90.88 306 MET A N 1
ATOM 2490 C CA . MET A 1 306 ? 0.660 8.180 -9.687 1.00 90.88 306 MET A CA 1
ATOM 2491 C C . MET A 1 306 ? 1.395 9.503 -9.420 1.00 90.88 306 MET A C 1
ATOM 2493 O O . MET A 1 306 ? 1.951 10.089 -10.346 1.00 90.88 306 MET A O 1
ATOM 2497 N N . SER A 1 307 ? 1.330 10.033 -8.194 1.00 87.81 307 SER A N 1
ATOM 2498 C CA . SER A 1 307 ? 1.814 11.376 -7.840 1.00 87.81 307 SER A CA 1
ATOM 2499 C C . SER A 1 307 ? 1.139 12.514 -8.624 1.00 87.81 307 SER A C 1
ATOM 2501 O O . SER A 1 307 ? 1.641 13.632 -8.665 1.00 87.81 307 SER A O 1
ATOM 2503 N N . ALA A 1 308 ? -0.047 12.283 -9.199 1.00 88.12 308 ALA A N 1
ATOM 2504 C CA . ALA A 1 308 ? -0.742 13.263 -10.036 1.00 88.12 308 ALA A CA 1
ATOM 2505 C C . ALA A 1 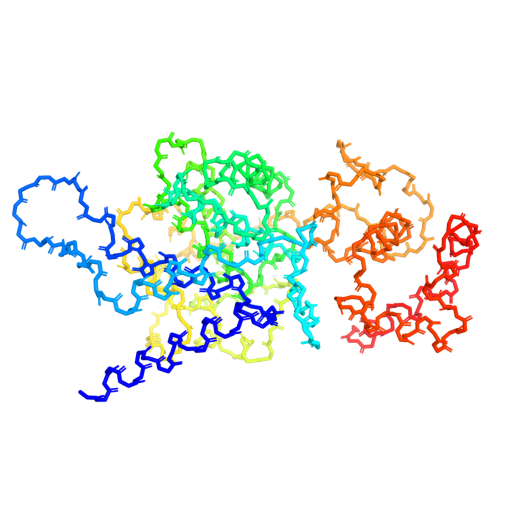308 ? -1.644 14.232 -9.249 1.00 88.12 308 ALA A C 1
ATOM 2507 O O . ALA A 1 308 ? -2.391 14.999 -9.858 1.00 88.12 308 ALA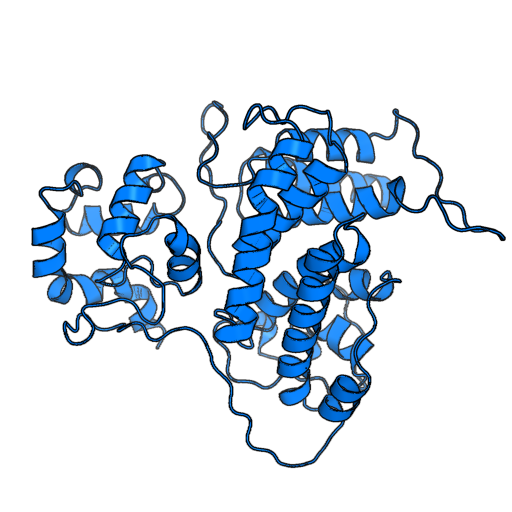 A O 1
ATOM 2508 N N . MET A 1 309 ? -1.584 14.222 -7.912 1.00 86.00 309 MET A N 1
ATOM 2509 C CA . MET A 1 309 ? -2.437 15.014 -7.009 1.00 86.00 309 MET A CA 1
ATOM 2510 C C . MET A 1 309 ? -2.435 16.522 -7.290 1.00 86.00 309 MET A C 1
ATOM 2512 O O . MET A 1 309 ? -3.476 17.158 -7.135 1.00 86.00 309 MET A O 1
ATOM 2516 N N . PHE A 1 310 ? -1.323 17.077 -7.775 1.00 81.62 310 PHE A N 1
ATOM 2517 C CA . PHE A 1 310 ? -1.229 18.492 -8.146 1.00 81.62 310 PHE A CA 1
ATOM 2518 C C . PHE A 1 310 ? -1.244 18.737 -9.652 1.00 81.62 310 PHE A C 1
ATOM 2520 O O . PHE A 1 310 ? -1.090 19.882 -10.063 1.00 81.62 310 PHE A O 1
ATOM 2527 N N . SER A 1 311 ? -1.481 17.716 -10.484 1.00 83.94 311 SER A N 1
ATOM 2528 C CA . SER A 1 311 ? -1.691 17.910 -11.925 1.00 83.94 311 SER A CA 1
ATOM 2529 C C . SER A 1 311 ? -2.924 18.784 -12.175 1.00 83.94 311 SER A C 1
ATOM 2531 O O . SER A 1 311 ? -3.919 18.694 -11.449 1.00 83.94 311 SER A O 1
ATOM 2533 N N . LYS A 1 312 ? -2.909 19.594 -13.243 1.00 82.00 312 LYS A N 1
ATOM 2534 C CA . LYS A 1 312 ? -3.999 20.535 -13.590 1.00 82.00 312 LYS A CA 1
ATOM 2535 C C . LYS A 1 312 ? -5.392 19.899 -13.522 1.00 82.00 312 LYS A C 1
ATOM 2537 O O . LYS A 1 312 ? -6.372 20.559 -13.180 1.00 82.00 312 LYS A O 1
ATOM 2542 N N . ARG A 1 313 ? -5.500 18.625 -13.913 1.00 85.25 313 ARG A N 1
ATOM 2543 C CA . ARG A 1 313 ? -6.778 17.914 -14.036 1.00 85.25 313 ARG A CA 1
ATOM 2544 C C . ARG A 1 313 ? -7.304 17.386 -12.704 1.00 85.25 313 ARG A C 1
ATOM 2546 O O . ARG A 1 313 ? -8.511 17.478 -12.481 1.00 85.25 313 ARG A O 1
ATOM 2553 N N . VAL A 1 314 ? -6.414 16.903 -11.839 1.00 88.00 314 VAL A N 1
ATOM 2554 C CA . VAL A 1 314 ? -6.746 16.291 -10.539 1.00 88.00 314 VAL A CA 1
ATOM 2555 C C . VAL A 1 314 ? -6.813 17.341 -9.425 1.00 88.00 314 VAL A C 1
ATOM 2557 O O . VAL A 1 314 ? -7.602 17.197 -8.493 1.00 88.00 314 VAL A O 1
ATOM 2560 N N . LEU A 1 315 ? -6.061 18.442 -9.558 1.00 86.12 315 LEU A N 1
ATOM 2561 C CA . LEU A 1 315 ? -5.930 19.502 -8.555 1.00 86.12 315 LEU A CA 1
ATOM 2562 C C . LEU A 1 315 ? -7.264 19.961 -7.933 1.00 86.12 315 LEU A C 1
ATOM 2564 O O . LEU A 1 315 ? -7.325 20.062 -6.709 1.00 86.12 315 LEU A O 1
ATOM 2568 N N . PRO A 1 316 ? -8.353 20.204 -8.695 1.00 86.94 316 PRO A N 1
ATOM 2569 C CA . PRO A 1 316 ? -9.619 20.624 -8.094 1.00 86.94 316 PRO A CA 1
ATOM 2570 C C . PRO A 1 316 ? -10.199 19.606 -7.107 1.00 86.94 316 PRO A C 1
ATOM 2572 O O . PRO A 1 316 ? -10.706 19.998 -6.057 1.00 86.94 316 PRO A O 1
ATOM 2575 N N . LEU A 1 317 ? -10.117 18.313 -7.437 1.00 90.00 317 LEU A N 1
ATOM 2576 C CA . LEU A 1 317 ? -10.582 17.243 -6.559 1.00 90.00 317 LEU A CA 1
ATOM 2577 C C . LEU A 1 317 ? -9.632 17.079 -5.366 1.00 90.00 317 LEU A C 1
ATOM 2579 O O . LEU A 1 317 ? -10.103 16.951 -4.241 1.00 90.00 317 LEU A O 1
ATOM 2583 N N . THR A 1 318 ? -8.315 17.186 -5.575 1.00 90.50 318 THR A N 1
ATOM 2584 C CA . THR A 1 318 ? -7.331 17.185 -4.479 1.00 90.50 318 THR A CA 1
ATOM 2585 C C . THR A 1 318 ? -7.614 18.289 -3.465 1.00 90.50 318 THR A C 1
ATOM 2587 O O . THR A 1 318 ? -7.694 17.998 -2.277 1.00 90.50 318 THR A O 1
ATOM 2590 N N . ILE A 1 319 ? -7.837 19.530 -3.913 1.00 87.69 319 ILE A N 1
ATOM 2591 C CA . ILE A 1 319 ? -8.155 20.663 -3.029 1.00 87.69 319 ILE A CA 1
ATOM 2592 C C . ILE A 1 319 ? -9.459 20.409 -2.265 1.00 87.69 319 ILE A C 1
ATOM 2594 O O . ILE A 1 319 ? -9.528 20.625 -1.055 1.00 87.69 319 ILE A O 1
ATOM 2598 N N . GLN A 1 320 ? -10.499 19.930 -2.956 1.00 89.25 320 GLN A N 1
ATOM 2599 C CA . GLN A 1 320 ? -11.778 19.614 -2.323 1.00 89.25 320 GLN A CA 1
ATOM 2600 C C . GLN A 1 320 ? -11.618 18.552 -1.226 1.00 89.25 320 GLN A C 1
ATOM 2602 O O . GLN A 1 320 ? -12.138 18.729 -0.123 1.00 89.25 320 GLN A O 1
ATOM 2607 N N . THR A 1 321 ? -10.889 17.474 -1.513 1.00 91.94 321 THR A N 1
ATOM 2608 C CA . THR A 1 321 ? -10.620 16.389 -0.563 1.00 91.94 321 THR A CA 1
ATOM 2609 C C . THR A 1 321 ? -9.748 16.867 0.595 1.00 91.94 321 THR A C 1
ATOM 2611 O O . THR A 1 321 ? -10.061 16.576 1.748 1.00 91.94 321 THR A O 1
ATOM 2614 N N . ALA A 1 322 ? -8.708 17.655 0.319 1.00 90.50 322 ALA A N 1
ATOM 2615 C CA . ALA A 1 322 ? -7.827 18.210 1.339 1.00 90.50 322 ALA A CA 1
ATOM 2616 C C . ALA A 1 322 ? -8.579 19.113 2.325 1.00 90.50 322 ALA A C 1
ATOM 2618 O O . ALA A 1 322 ? -8.414 18.964 3.532 1.00 90.50 322 ALA A O 1
ATOM 2619 N N . ASN A 1 323 ? -9.483 19.961 1.826 1.00 87.88 323 ASN A N 1
ATOM 2620 C CA . ASN A 1 323 ? -10.369 20.777 2.661 1.00 87.88 323 ASN A CA 1
ATOM 2621 C C . ASN A 1 323 ? -11.350 19.922 3.476 1.00 87.88 323 ASN A C 1
ATOM 2623 O O . ASN A 1 323 ? -11.589 20.189 4.650 1.00 87.88 323 ASN A O 1
ATOM 2627 N N . LYS A 1 324 ? -11.936 18.890 2.856 1.00 90.19 324 LYS A N 1
ATOM 2628 C CA . LYS A 1 324 ? -12.935 18.012 3.488 1.00 90.19 324 LYS A CA 1
ATOM 2629 C C . LYS A 1 324 ? -12.358 17.219 4.664 1.00 90.19 324 LYS A C 1
ATOM 2631 O O . LYS A 1 324 ? -13.082 16.978 5.627 1.00 90.19 324 LYS A O 1
ATOM 2636 N N . TYR A 1 325 ? -11.092 16.815 4.573 1.00 90.69 325 TYR A N 1
ATOM 2637 C CA . TYR A 1 325 ? -10.439 15.931 5.543 1.00 90.69 325 TYR A CA 1
ATOM 2638 C C . TYR A 1 325 ? -9.291 16.589 6.324 1.00 90.69 325 TYR A C 1
ATOM 2640 O O . TYR A 1 325 ? -8.569 15.883 7.020 1.00 90.69 325 TYR A O 1
ATOM 2648 N N . ASP A 1 326 ? -9.146 17.917 6.240 1.00 88.19 326 ASP A N 1
ATOM 2649 C CA . ASP A 1 326 ? -8.105 18.700 6.931 1.00 88.19 326 ASP A CA 1
ATOM 2650 C C . ASP A 1 326 ? -6.673 18.192 6.656 1.00 88.19 326 ASP A C 1
ATOM 2652 O O . ASP A 1 326 ? -5.835 18.018 7.545 1.00 88.19 326 ASP A O 1
ATOM 2656 N N . LEU A 1 327 ? -6.387 17.926 5.377 1.00 90.94 327 LEU A N 1
ATOM 2657 C CA . LEU A 1 327 ? -5.092 17.382 4.953 1.00 90.94 327 LEU A CA 1
ATOM 2658 C C . LEU A 1 327 ? -3.991 18.456 4.874 1.00 90.94 327 LEU A C 1
ATOM 2660 O O . LEU A 1 327 ? -2.806 18.132 4.823 1.00 90.94 327 LEU A O 1
ATOM 2664 N N . TRP A 1 328 ? -4.358 19.741 4.884 1.00 89.06 328 TRP A N 1
ATOM 2665 C CA . TRP A 1 328 ? -3.414 20.863 4.794 1.00 89.06 328 TRP A CA 1
ATOM 2666 C C . TRP A 1 328 ? -2.557 21.034 6.044 1.00 89.06 328 TRP A C 1
ATOM 2668 O O . TRP A 1 328 ? -1.410 21.445 5.946 1.00 89.06 328 TRP A O 1
ATOM 2678 N N . ASN A 1 329 ? -3.073 20.671 7.218 1.00 85.19 329 ASN A N 1
ATOM 2679 C CA . ASN A 1 329 ? -2.310 20.717 8.468 1.00 85.19 329 ASN A CA 1
ATOM 2680 C C . ASN A 1 329 ? -1.479 19.446 8.712 1.00 85.19 329 ASN A C 1
ATOM 2682 O O . ASN A 1 329 ? -0.806 19.319 9.738 1.00 85.19 329 ASN A O 1
ATOM 2686 N N . SER A 1 330 ? -1.546 18.496 7.782 1.00 86.50 330 SER A N 1
ATOM 2687 C CA . SER A 1 330 ? -0.971 17.161 7.890 1.00 86.50 330 SER A CA 1
ATOM 2688 C C . SER A 1 330 ? -0.159 16.823 6.639 1.00 86.50 330 SER A C 1
ATOM 2690 O O . SER A 1 330 ? 0.949 17.330 6.475 1.00 86.50 330 SER A O 1
ATOM 2692 N N . GLN A 1 331 ? -0.670 15.974 5.752 1.00 86.44 331 GLN A N 1
ATOM 2693 C CA . GLN A 1 331 ? 0.105 15.423 4.641 1.00 86.44 331 GLN A CA 1
ATOM 2694 C C . GLN A 1 331 ? 0.386 16.426 3.511 1.00 86.44 331 GLN A C 1
ATOM 2696 O O . GLN A 1 331 ? 1.340 16.240 2.760 1.00 86.44 331 GLN A O 1
ATOM 2701 N N . PHE A 1 332 ? -0.417 17.484 3.385 1.00 88.38 332 PHE A N 1
ATOM 2702 C CA . PHE A 1 332 ? -0.196 18.565 2.420 1.00 88.38 332 PHE A CA 1
ATOM 2703 C C . PHE A 1 332 ? 0.352 19.840 3.063 1.00 88.38 332 PHE A C 1
ATOM 2705 O O . PHE A 1 332 ? 0.253 20.914 2.472 1.00 88.38 332 PHE A O 1
ATOM 2712 N N . LYS A 1 333 ? 0.952 19.730 4.254 1.00 86.62 333 LYS A N 1
ATOM 2713 C CA . LYS A 1 333 ? 1.509 20.881 4.964 1.00 86.62 333 LYS A CA 1
ATOM 2714 C C . LYS A 1 333 ? 2.594 21.612 4.177 1.00 86.62 333 LYS A C 1
ATOM 2716 O O . LYS A 1 333 ? 2.547 22.834 4.104 1.00 86.62 333 LYS A O 1
ATOM 2721 N N . ASP A 1 334 ? 3.529 20.887 3.575 1.00 82.19 334 ASP A N 1
ATOM 2722 C CA . ASP A 1 334 ? 4.623 21.525 2.834 1.00 82.19 334 ASP A CA 1
ATOM 2723 C C . ASP A 1 334 ? 4.075 22.334 1.640 1.00 82.19 334 ASP A C 1
ATOM 2725 O O . ASP A 1 334 ? 4.468 23.476 1.424 1.00 82.19 334 ASP A O 1
ATOM 2729 N N . TYR A 1 335 ? 3.058 21.805 0.949 1.00 79.81 335 TYR A N 1
ATOM 2730 C CA . TYR A 1 335 ? 2.356 22.521 -0.121 1.00 79.81 335 TYR A CA 1
ATOM 2731 C C . TYR A 1 335 ? 1.563 23.731 0.386 1.00 79.81 335 TYR A C 1
ATOM 2733 O O . TYR A 1 335 ? 1.506 24.758 -0.290 1.00 79.81 335 TYR A O 1
ATOM 2741 N N . ALA A 1 336 ? 0.930 23.623 1.557 1.00 81.81 336 ALA A N 1
ATOM 2742 C CA . ALA A 1 336 ? 0.242 24.748 2.184 1.00 81.81 336 ALA A CA 1
ATOM 2743 C C . ALA A 1 336 ? 1.224 25.892 2.479 1.00 81.81 336 ALA A C 1
ATOM 2745 O O . ALA A 1 336 ? 0.950 27.038 2.122 1.00 81.81 336 ALA A O 1
ATOM 2746 N N . ASP A 1 337 ? 2.388 25.567 3.048 1.00 80.06 337 ASP A N 1
ATOM 2747 C CA . ASP A 1 337 ? 3.439 26.538 3.358 1.00 80.06 337 ASP A CA 1
ATOM 2748 C C . ASP A 1 337 ? 3.962 27.225 2.076 1.00 80.06 337 ASP A C 1
ATOM 2750 O O . ASP A 1 337 ? 4.144 28.444 2.049 1.00 80.06 337 ASP A O 1
ATOM 2754 N N . GLU A 1 338 ? 4.152 26.476 0.983 1.00 74.88 338 GLU A N 1
ATOM 2755 C CA . GLU A 1 338 ? 4.559 27.028 -0.320 1.00 74.88 338 GLU A CA 1
ATOM 2756 C C . GLU A 1 338 ? 3.505 27.969 -0.928 1.00 74.88 338 GLU A C 1
ATOM 2758 O O . GLU A 1 338 ? 3.842 29.046 -1.435 1.00 74.88 338 GLU A O 1
ATOM 2763 N N . LEU A 1 339 ? 2.222 27.602 -0.857 1.00 72.50 339 LEU A N 1
ATOM 2764 C CA . LEU A 1 339 ? 1.121 28.443 -1.337 1.00 72.50 339 LEU A CA 1
ATOM 2765 C C . LEU A 1 339 ? 1.005 29.743 -0.532 1.00 72.50 339 LEU A C 1
ATOM 2767 O O . LEU A 1 339 ? 0.831 30.814 -1.125 1.00 72.50 339 LEU A O 1
ATOM 2771 N N . GLU A 1 340 ? 1.173 29.675 0.791 1.00 74.62 340 GLU A N 1
ATOM 2772 C CA . GLU A 1 340 ? 1.181 30.855 1.660 1.00 74.62 340 GLU A CA 1
ATOM 2773 C C . GLU A 1 340 ? 2.334 31.806 1.320 1.00 74.62 340 GLU A C 1
ATOM 2775 O O . GLU A 1 340 ? 2.123 33.020 1.228 1.00 74.62 340 GLU A O 1
ATOM 2780 N N . VAL A 1 341 ? 3.534 31.277 1.052 1.00 71.31 341 VAL A N 1
ATOM 2781 C CA . VAL A 1 341 ? 4.671 32.073 0.551 1.00 71.31 341 VAL A CA 1
ATOM 2782 C C . VAL A 1 341 ? 4.332 32.738 -0.788 1.00 71.31 341 VAL A C 1
ATOM 2784 O O . VAL A 1 341 ? 4.699 33.894 -1.016 1.00 71.31 341 VAL A O 1
ATOM 2787 N N . GLY A 1 342 ? 3.583 32.047 -1.649 1.00 64.31 342 GLY A N 1
ATOM 2788 C CA . GLY A 1 342 ? 3.036 32.572 -2.903 1.00 64.31 342 GLY A CA 1
ATOM 2789 C C . GLY A 1 342 ? 1.879 33.572 -2.745 1.00 64.31 342 GLY A C 1
ATOM 2790 O O . GLY A 1 342 ? 1.404 34.111 -3.747 1.00 64.31 342 GLY A O 1
ATOM 2791 N N . GLY A 1 343 ? 1.429 33.849 -1.516 1.00 67.00 343 GLY A N 1
ATOM 2792 C CA . GLY A 1 343 ? 0.343 34.783 -1.214 1.00 67.00 343 GLY A CA 1
ATOM 2793 C C . GLY A 1 343 ? -1.065 34.207 -1.391 1.00 67.00 343 GLY A C 1
ATOM 2794 O O . GLY A 1 343 ? -2.016 34.981 -1.514 1.00 67.00 343 GLY A O 1
ATOM 2795 N N . VAL A 1 344 ? -1.208 32.879 -1.423 1.00 68.81 344 VAL A N 1
ATOM 2796 C CA . VAL A 1 344 ? -2.493 32.175 -1.535 1.00 68.81 344 VAL A CA 1
ATOM 2797 C C . VAL A 1 344 ? -2.724 31.358 -0.263 1.00 68.81 344 VAL A C 1
ATOM 2799 O O . VAL A 1 344 ? -2.061 30.349 -0.050 1.00 68.81 344 VAL A O 1
ATOM 2802 N N . GLY A 1 345 ? -3.665 31.776 0.588 1.00 69.25 345 GLY A N 1
ATOM 2803 C CA . GLY A 1 345 ? -4.028 31.010 1.784 1.00 69.25 345 GLY A CA 1
ATOM 2804 C C . GLY A 1 345 ? -4.817 29.746 1.433 1.00 69.25 345 GLY A C 1
ATOM 2805 O O . GLY A 1 345 ? -5.653 29.766 0.528 1.00 69.25 345 GLY A O 1
ATOM 2806 N N . VAL A 1 346 ? -4.602 28.646 2.164 1.00 71.88 346 VAL A N 1
ATOM 2807 C CA . VAL A 1 346 ? -5.344 27.388 1.936 1.00 71.88 346 VAL A CA 1
ATOM 2808 C C . VAL A 1 346 ? -6.853 27.536 2.159 1.00 71.88 346 VAL A C 1
ATOM 2810 O O . VAL A 1 346 ? -7.642 26.964 1.407 1.00 71.88 346 VAL A O 1
ATOM 2813 N N . ASP A 1 347 ? -7.259 28.389 3.104 1.00 69.75 347 ASP A N 1
ATOM 2814 C CA . ASP A 1 347 ? -8.666 28.729 3.365 1.00 69.75 347 ASP A CA 1
ATOM 2815 C C . ASP A 1 347 ? -9.330 29.457 2.182 1.00 69.75 347 ASP A C 1
ATOM 2817 O O . ASP A 1 347 ? -10.552 29.398 2.004 1.00 69.75 347 ASP A O 1
ATOM 2821 N N . ASP A 1 348 ? -8.529 30.108 1.334 1.00 66.69 348 ASP A N 1
ATOM 2822 C CA . ASP A 1 348 ? -9.006 30.805 0.146 1.00 66.69 348 ASP A CA 1
ATOM 2823 C C . ASP A 1 348 ? -9.220 29.836 -1.037 1.00 66.69 348 ASP A C 1
ATOM 2825 O O . ASP A 1 348 ? -9.990 30.141 -1.947 1.00 66.69 348 ASP A O 1
ATOM 2829 N N . LEU A 1 349 ? -8.649 28.620 -1.022 1.00 65.44 349 LEU A N 1
ATOM 2830 C CA . LEU A 1 349 ? -8.696 27.631 -2.123 1.00 65.44 349 LEU A CA 1
ATOM 2831 C C . LEU A 1 349 ? -10.096 27.029 -2.413 1.00 65.44 349 LEU A C 1
ATOM 2833 O O . LEU A 1 349 ? -10.223 26.005 -3.084 1.00 65.44 349 LEU A O 1
ATOM 2837 N N . GLY A 1 350 ? -11.181 27.645 -1.946 1.00 59.78 350 GLY A N 1
ATOM 2838 C CA . GLY A 1 350 ? -12.554 27.225 -2.219 1.00 59.78 350 GLY A CA 1
ATOM 2839 C C . GLY A 1 350 ? -12.991 27.345 -3.692 1.00 59.78 350 GLY A C 1
ATOM 2840 O O . GLY A 1 350 ? -12.253 27.760 -4.587 1.00 59.78 350 GLY A O 1
ATOM 2841 N N . LEU A 1 351 ? -14.268 27.031 -3.952 1.00 52.44 351 LEU A N 1
ATOM 2842 C CA . LEU A 1 351 ? -14.892 26.999 -5.292 1.00 52.44 351 LEU A CA 1
ATOM 2843 C C . LEU A 1 351 ? -14.711 28.279 -6.136 1.00 52.44 351 LEU A C 1
ATOM 2845 O O . LEU A 1 351 ? -14.802 28.215 -7.361 1.00 52.44 351 LEU A O 1
ATOM 2849 N N . ILE A 1 352 ? -14.467 29.432 -5.505 1.00 51.09 352 ILE A N 1
ATOM 2850 C CA . ILE A 1 352 ? -14.289 30.730 -6.177 1.00 51.09 352 ILE A CA 1
ATOM 2851 C C . ILE A 1 352 ? -12.887 30.857 -6.791 1.00 51.09 352 ILE A C 1
ATOM 2853 O O . ILE A 1 352 ? -12.739 31.474 -7.847 1.00 51.09 352 ILE A O 1
ATOM 2857 N N . LEU A 1 353 ? -11.872 30.246 -6.175 1.00 60.66 353 LEU A N 1
ATOM 2858 C CA . LEU A 1 353 ? -10.484 30.348 -6.617 1.00 60.66 353 LEU A CA 1
ATOM 2859 C C . LEU A 1 353 ? -10.060 29.203 -7.534 1.00 60.66 353 LEU A C 1
ATOM 2861 O O . LEU A 1 353 ? -9.167 29.422 -8.337 1.00 60.66 353 LEU A O 1
ATOM 2865 N N . ILE A 1 354 ? -10.734 28.046 -7.548 1.00 65.75 354 ILE A N 1
ATOM 2866 C CA . ILE A 1 354 ? -10.397 26.941 -8.473 1.00 65.75 354 ILE A CA 1
ATOM 2867 C C . ILE A 1 354 ? -10.320 27.392 -9.949 1.00 65.75 354 ILE A C 1
ATOM 2869 O O . ILE A 1 354 ? -9.326 27.075 -10.602 1.00 65.75 354 ILE A O 1
ATOM 2873 N N . PRO A 1 355 ? -11.284 28.149 -10.517 1.00 63.31 355 PRO A N 1
ATOM 2874 C CA . PRO A 1 355 ? -11.175 28.621 -11.901 1.00 63.31 355 PRO A CA 1
ATOM 2875 C C . PRO A 1 355 ? -9.993 29.574 -12.124 1.00 63.31 355 PRO A C 1
ATOM 2877 O O . PRO A 1 355 ? -9.380 29.554 -13.188 1.00 63.31 355 PRO A O 1
ATOM 2880 N N . ILE A 1 356 ? -9.664 30.389 -11.119 1.00 64.31 356 ILE A N 1
ATOM 2881 C CA . ILE A 1 356 ? -8.537 31.330 -11.149 1.00 64.31 356 ILE A CA 1
ATOM 2882 C C . ILE A 1 356 ? -7.215 30.564 -11.046 1.00 64.31 356 ILE A C 1
ATOM 2884 O O . ILE A 1 356 ? -6.318 30.805 -11.842 1.00 64.31 356 ILE A O 1
ATOM 2888 N N . ILE A 1 357 ? -7.119 29.588 -10.143 1.00 67.44 357 ILE A N 1
ATOM 2889 C CA . ILE A 1 357 ? -5.978 28.683 -9.986 1.00 67.44 357 ILE A CA 1
ATOM 2890 C C . ILE A 1 357 ? -5.756 27.912 -11.277 1.00 67.44 357 ILE A C 1
ATOM 2892 O O . ILE A 1 357 ? -4.634 27.869 -11.746 1.00 67.44 357 ILE A O 1
ATOM 2896 N N . LEU A 1 358 ? -6.798 27.363 -11.907 1.00 69.56 358 LEU A N 1
ATOM 2897 C CA . LEU A 1 358 ? -6.666 26.664 -13.189 1.00 69.56 358 LEU A CA 1
ATOM 2898 C C . LEU A 1 358 ? -6.214 27.591 -14.326 1.00 69.56 358 LEU A C 1
ATOM 2900 O O . LEU A 1 358 ? -5.474 27.148 -15.205 1.00 69.56 358 LEU A O 1
ATOM 2904 N N . ALA A 1 359 ? -6.638 28.859 -14.313 1.00 67.69 359 ALA A N 1
ATOM 2905 C CA . ALA A 1 359 ? -6.197 29.864 -15.280 1.00 67.69 359 ALA A CA 1
ATOM 2906 C C . ALA A 1 359 ? -4.743 30.310 -15.044 1.00 67.69 359 ALA A C 1
ATOM 2908 O O . ALA A 1 359 ? -4.015 30.546 -16.004 1.00 67.69 359 ALA A O 1
ATOM 2909 N N . LEU A 1 360 ? -4.321 30.399 -13.780 1.00 67.69 360 LEU A N 1
ATOM 2910 C CA . LEU A 1 360 ? -2.957 30.737 -13.367 1.00 67.69 360 LEU A CA 1
ATOM 2911 C C . LEU A 1 360 ? -2.038 29.514 -13.289 1.00 67.69 360 LEU A C 1
ATOM 2913 O O . LEU A 1 360 ? -0.834 29.687 -13.139 1.00 67.69 360 LEU A O 1
ATOM 2917 N N . TYR A 1 361 ? -2.578 28.298 -13.415 1.00 72.69 361 TYR A N 1
ATOM 2918 C CA . TYR A 1 361 ? -1.852 27.044 -13.243 1.00 72.69 361 TYR A CA 1
ATOM 2919 C C . TYR A 1 361 ? -0.579 26.988 -14.097 1.00 72.69 361 TYR A C 1
ATOM 2921 O O . TYR A 1 361 ? 0.457 26.663 -13.533 1.00 72.69 361 TYR A O 1
ATOM 2929 N N . PRO A 1 362 ? -0.568 27.408 -15.383 1.00 74.62 362 PRO A N 1
ATOM 2930 C CA . PRO A 1 362 ? 0.675 27.473 -16.153 1.00 74.62 362 PRO A CA 1
ATOM 2931 C C . PRO A 1 362 ? 1.765 28.363 -15.538 1.00 74.62 362 PRO A C 1
ATOM 2933 O O . PRO A 1 362 ? 2.942 28.113 -15.749 1.00 74.62 362 PRO A O 1
ATOM 2936 N N . SER A 1 363 ? 1.388 29.403 -14.789 1.00 68.56 363 SER A N 1
ATOM 2937 C CA . SER A 1 363 ? 2.315 30.337 -14.138 1.00 68.56 363 SER A CA 1
ATOM 2938 C C . SER A 1 363 ? 2.772 29.886 -12.748 1.00 68.56 363 SER A C 1
ATOM 2940 O O . SER A 1 363 ? 3.823 30.328 -12.304 1.00 68.56 363 SER A O 1
ATOM 2942 N N . ILE A 1 364 ? 2.000 29.038 -12.059 1.00 71.62 364 ILE A N 1
ATOM 2943 C CA . ILE A 1 364 ? 2.362 28.489 -10.736 1.00 71.62 364 ILE A CA 1
ATOM 2944 C C . ILE A 1 364 ? 2.868 27.044 -10.806 1.00 71.62 364 ILE A C 1
ATOM 2946 O O . ILE A 1 364 ? 3.375 26.534 -9.813 1.00 71.62 364 ILE A O 1
ATOM 2950 N N . TRP A 1 365 ? 2.745 26.379 -11.958 1.00 74.88 365 TRP A N 1
ATOM 2951 C CA . TRP A 1 365 ? 3.174 24.995 -12.155 1.00 74.88 365 TRP A CA 1
ATOM 2952 C C . TRP A 1 365 ? 4.662 24.812 -11.852 1.00 74.88 365 TRP A C 1
ATOM 2954 O O . TRP A 1 365 ? 5.008 23.866 -11.153 1.00 74.88 365 TRP A O 1
ATOM 2964 N N . GLU A 1 366 ? 5.520 25.739 -12.293 1.00 69.25 366 GLU A N 1
ATOM 2965 C CA . GLU A 1 366 ? 6.956 25.692 -11.982 1.00 69.25 366 GLU A CA 1
ATOM 2966 C C . GLU A 1 366 ? 7.216 25.789 -10.477 1.00 69.25 366 GLU A C 1
ATOM 2968 O O . GLU A 1 366 ? 8.095 25.101 -9.982 1.00 69.25 366 GLU A O 1
ATOM 2973 N N . VAL A 1 367 ? 6.429 26.587 -9.743 1.00 69.69 367 VAL A N 1
ATOM 2974 C CA . VAL A 1 367 ? 6.558 26.733 -8.284 1.00 69.69 367 VAL A CA 1
ATOM 2975 C C . VAL A 1 367 ? 6.122 25.449 -7.578 1.00 69.69 367 VAL A C 1
ATOM 2977 O O . VAL A 1 367 ? 6.888 24.897 -6.800 1.00 69.69 367 VAL A O 1
ATOM 2980 N N . LEU A 1 368 ? 4.937 24.923 -7.914 1.00 66.25 368 LEU A N 1
ATOM 2981 C CA . LEU A 1 368 ? 4.392 23.691 -7.319 1.00 66.25 368 LEU A CA 1
ATOM 2982 C C . LEU A 1 368 ? 5.235 22.443 -7.612 1.00 66.25 368 LEU A C 1
ATOM 2984 O O . LEU A 1 368 ? 5.133 21.447 -6.899 1.00 66.25 368 LEU A O 1
ATOM 2988 N N . ASN A 1 369 ? 6.023 22.470 -8.689 1.00 66.75 369 ASN A N 1
ATOM 2989 C CA . ASN A 1 369 ? 6.873 21.357 -9.105 1.00 66.75 369 ASN A CA 1
ATOM 2990 C C . ASN A 1 369 ? 8.368 21.683 -8.985 1.00 66.75 369 ASN A C 1
ATOM 2992 O O . ASN A 1 369 ? 9.184 20.898 -9.466 1.00 66.75 369 ASN A O 1
ATOM 2996 N N . GLN A 1 370 ? 8.754 22.794 -8.346 1.00 64.19 370 GLN A N 1
ATOM 2997 C CA . GLN A 1 370 ? 10.145 23.259 -8.334 1.00 64.19 370 GLN A CA 1
ATOM 2998 C C . GLN A 1 370 ? 11.090 22.198 -7.758 1.00 64.19 370 GLN A C 1
ATOM 3000 O O . GLN A 1 370 ? 12.122 21.904 -8.356 1.00 64.19 370 GLN A O 1
ATOM 3005 N N . GLY A 1 371 ? 10.696 21.552 -6.656 1.00 55.91 371 GLY A N 1
ATOM 3006 C CA . GLY A 1 371 ? 11.481 20.471 -6.055 1.00 55.91 371 GLY A CA 1
ATOM 3007 C C . GLY A 1 371 ? 11.677 19.260 -6.977 1.00 55.91 371 GLY A C 1
ATOM 3008 O O . GLY A 1 371 ? 12.710 18.608 -6.905 1.00 55.91 371 GLY A O 1
ATOM 3009 N N . ILE A 1 372 ? 10.728 18.984 -7.879 1.00 54.91 372 ILE A N 1
ATOM 3010 C CA . ILE A 1 372 ? 10.842 17.906 -8.875 1.00 54.91 372 ILE A CA 1
ATOM 3011 C C . ILE A 1 372 ? 11.760 18.342 -10.023 1.00 54.91 372 ILE A C 1
ATOM 3013 O O . ILE A 1 372 ? 12.588 17.561 -10.482 1.00 54.91 372 ILE A O 1
ATOM 3017 N N . LEU A 1 373 ? 11.631 19.589 -10.484 1.00 54.66 373 LEU A N 1
ATOM 3018 C CA . LEU A 1 373 ? 12.404 20.126 -11.608 1.00 54.66 373 LEU A CA 1
ATOM 3019 C C . LEU A 1 373 ? 13.885 20.353 -11.274 1.00 54.66 373 LEU A C 1
ATOM 3021 O O . LEU A 1 373 ? 14.708 20.336 -12.180 1.00 54.66 373 LEU A O 1
ATOM 3025 N N . GLU A 1 374 ? 14.237 20.567 -10.005 1.00 47.47 374 GLU A N 1
ATOM 3026 C CA . GLU A 1 374 ? 15.636 20.703 -9.572 1.00 47.47 374 GLU A CA 1
ATOM 3027 C C . GLU A 1 374 ? 16.385 19.355 -9.497 1.00 47.47 374 GLU A C 1
ATOM 3029 O O . GLU A 1 374 ? 17.618 19.340 -9.520 1.00 47.47 374 GLU A O 1
ATOM 3034 N N . GLU A 1 375 ? 15.667 18.228 -9.419 1.00 40.78 375 GLU A N 1
ATOM 3035 C CA . GLU A 1 375 ? 16.252 16.879 -9.334 1.00 40.78 375 GLU A CA 1
ATOM 3036 C C . GLU A 1 375 ? 16.477 16.195 -10.700 1.00 40.78 375 GLU A C 1
ATOM 3038 O O . GLU A 1 375 ? 17.224 15.211 -10.763 1.00 40.78 375 GLU A O 1
ATOM 3043 N N . VAL A 1 376 ? 15.862 16.700 -11.778 1.00 37.22 376 VAL A N 1
ATOM 3044 C CA . VAL A 1 376 ? 15.955 16.180 -13.163 1.00 37.22 376 VAL A CA 1
ATOM 3045 C C . VAL A 1 376 ? 16.908 17.033 -13.992 1.00 37.22 376 VAL A C 1
ATOM 3047 O O . VAL A 1 376 ? 17.729 16.439 -14.734 1.00 37.22 376 VAL A O 1
#

Sequence (376 aa):
ESISVVSESSLNYRVSRMYDLRDGGDFAALDLLYLMYGNYYNTESNTDGLRGTRVEDGDIVVSRSKEALLNHKYWYTDKTPDRPDLIDKQWYWSENHILIFHTAEFLAGQLFPNDVFPVTGLTGAQHMARVRPLLIKWMDERSRFGFNEWDSEVYYDLTSRPLLALVQFTVDDTELTQKSSMVLDLLFLDVGLHLHRGNFGATRGRSYAKSKFAASTADTFQWSQMLFEESQLEYTAGRDEGVFFACADTYVLPHVIRTIAKSNETMIDKERMNLPIPIEPDDSQSSAPYEFDFRDESDLSLWWSMSAMFSKRVLPLTIQTANKYDLWNSQFKDYADELEVGGVGVDDLGLILIPIILALYPSIWEVLNQGILEEV